Protein AF-A0A2P5I2U5-F1 (afdb_monomer_lite)

Sequence (451 aa):
MIWTSRELLTERFTLSKFDALGWDQRGVNASQAAISFYPYDADRDRLSALSSQYREQHSDPETQPRITDATIFHVCSKRHGDLGRFLTTTLFARDLEEIRIGPDSVGRIILDGTQCVRDHRLLGGFGSTALENVTDTFRDGFLGECLNAGPQYYALARQCGGRTVGLKDLEQPIKALVAGLISDPIPGYTEESEHMWSLLWANMTSKSFTSGNSRFSNIFPYRHFSTSWPDVAEAFRSPLNNTLKKPVLLIAETYDPATPPRNRRRLSAEMCRNVRLIAHHGHAHSSRDLSNCRESLAKALILDGTLPDEPETGCYANGTPYLCGIKNSEVSNMGATTMALDPVASCKEHILEAAVRQRQTGLCDMANFDIDGGDVSLQAVHIVETAKRYAAVYGDTEDVLMREAAQKYRSTEHKGREFRFYGAIINQLKYPLSEEIIKHMERKERRRHRH

Secondary structure (DSSP, 8-state):
--TTTHHHHHHHHHTTSS-----PPTTSTTSSSPP-SSSSHHHHHHHHHHHTS-GGG-SSTTHHHHHHT--HHHHHHHHHGGGGGG--HHHHHHHHHHH---TT----EEEES---TTGGGSTTHHHHHGGGTHHHIIIIIIIIHHHHH-TTT-GGGPPSSSPPPPHHHHHHHHHHHHHHTTSS-PPP--SSSSHHHHHHHHHHHHH-TTTHHHHHHHHGGGGGHHHHSSS-S----S-S-SPPSS-EEEEEETT-SSS-HHHHHHHHHHH-SSEEEEEEE-SSSSTTS--HHHHHHHHHHHHH----SSSEEEEE-SS-S--TT--HHHHHTTT--SSS--HHHHHHHHHHHHHHHHHHHGGGS-TT--TTTS-HHHHHHHHHHHHHHHHHHHS--HHHHHHHHHHHHTT-S-GGGHHHHHHHHHHHHHSPPPHHHHHHHHHHHHHHTT-

Foldseek 3Di:
DCVVCQVVCCCLQAVVPDGDDDDAFDLPDPHPPNFDLDPDVVVVVVLVVLLPDDCLVDPDSCSNVVSLLPLSLQSRCVVPPQCVLCRDVVNSVVVVVVVQPDPDDQDEAEAWLDAQCLQVVDQLSQLQQLLQQQCVLVQCAPLVVLPVVAVLQALLRDDDPPDGDDSCNSPVVVVVVLVVSPVDDDQDDDDDPCVVLSVQLVVQCVSPVVRSSVSSSVRSNCVCNCVSHVHRPDDDDDFLCDADPAAYEYEAACRASRRHNVSVVVNLVRNVPNYAYENEDASYRTPPQQWPVVSVQSSCCVHPSDHDPDRYHYTYGPDGPRCAPPDVVSVVVSPPPDPDDPSNVVSVVNSVVSVVVVVVVVVSVPVDDDPPPFDLLLSLLVLQVVLVVVCVPVPDRPVVSVVVLVVVCVVDPDNVCNCVNVVSNVCCVVPNDDPVVSVVRVVVRVVVVVD

Organism: Diaporthe helianthi (NCBI:txid158607)

Structure (mmCIF, N/CA/C/O backbone):
data_AF-A0A2P5I2U5-F1
#
_entry.id   AF-A0A2P5I2U5-F1
#
loop_
_atom_site.group_PDB
_atom_site.id
_atom_site.type_symbol
_atom_site.label_atom_id
_atom_site.label_alt_id
_atom_site.label_comp_id
_atom_site.label_asym_id
_atom_site.label_entity_id
_atom_site.label_seq_id
_atom_site.pdbx_PDB_ins_code
_atom_site.Cartn_x
_atom_site.Cartn_y
_atom_site.Cartn_z
_atom_site.occupancy
_atom_site.B_iso_or_equiv
_atom_site.auth_seq_id
_atom_site.auth_comp_id
_atom_site.auth_asym_id
_atom_site.auth_atom_id
_atom_site.pdbx_PDB_model_num
ATOM 1 N N . MET A 1 1 ? 4.019 -14.622 8.186 1.00 53.19 1 MET A N 1
ATOM 2 C CA . MET A 1 1 ? 3.639 -13.524 9.105 1.00 53.19 1 MET A CA 1
ATOM 3 C C . MET A 1 1 ? 2.731 -13.995 10.240 1.00 53.19 1 MET A C 1
ATOM 5 O O . MET A 1 1 ? 3.150 -13.857 11.373 1.00 53.19 1 MET A O 1
ATOM 9 N N . ILE A 1 2 ? 1.554 -14.597 10.002 1.00 62.59 2 ILE A N 1
ATOM 10 C CA . ILE A 1 2 ? 0.714 -15.105 11.117 1.00 62.59 2 ILE A CA 1
ATOM 11 C C . ILE A 1 2 ? 1.336 -16.323 11.822 1.00 62.59 2 ILE A C 1
ATOM 13 O O . ILE A 1 2 ? 1.316 -16.391 13.046 1.00 62.59 2 ILE A O 1
ATOM 17 N N . TRP A 1 3 ? 1.956 -17.237 11.069 1.00 63.81 3 TRP A N 1
ATOM 18 C CA . TRP A 1 3 ? 2.522 -18.496 11.582 1.00 63.81 3 TRP A CA 1
ATOM 19 C C . TRP A 1 3 ? 3.494 -18.345 12.763 1.00 63.81 3 TRP A C 1
ATOM 21 O O . TRP A 1 3 ? 3.550 -19.217 13.619 1.00 63.81 3 TRP A O 1
ATOM 31 N N . THR A 1 4 ? 4.229 -17.234 12.832 1.00 75.25 4 THR A N 1
ATOM 32 C CA . THR A 1 4 ? 5.235 -16.954 13.872 1.00 75.25 4 THR A CA 1
ATOM 33 C C . THR A 1 4 ? 4.780 -15.917 14.897 1.00 75.25 4 THR A C 1
ATOM 35 O O . THR A 1 4 ? 5.525 -15.591 15.812 1.00 75.25 4 THR A O 1
ATOM 38 N N . SER A 1 5 ? 3.592 -15.337 14.724 1.00 81.19 5 SER A N 1
ATOM 39 C CA . SER A 1 5 ? 3.128 -14.195 15.523 1.00 81.19 5 SER A CA 1
ATOM 40 C C . SER A 1 5 ? 1.686 -14.362 15.994 1.00 81.19 5 SER A C 1
ATOM 42 O O . SER A 1 5 ? 1.073 -13.396 16.432 1.00 81.19 5 SER A O 1
ATOM 44 N N . ARG A 1 6 ? 1.136 -15.580 15.906 1.00 80.88 6 ARG A N 1
ATOM 45 C CA . ARG A 1 6 ? -0.263 -15.880 16.221 1.00 80.88 6 ARG A CA 1
ATOM 46 C C . ARG A 1 6 ? -0.638 -15.420 17.627 1.00 80.88 6 ARG A C 1
ATOM 48 O O . ARG A 1 6 ? -1.556 -14.626 17.756 1.00 80.88 6 ARG A O 1
ATOM 55 N N . GLU A 1 7 ? 0.111 -15.856 18.636 1.00 83.38 7 GLU A N 1
ATOM 56 C CA . GLU A 1 7 ? -0.134 -15.526 20.050 1.00 83.38 7 GLU A CA 1
ATOM 57 C C . GLU A 1 7 ? -0.065 -14.015 20.305 1.00 83.38 7 GLU A C 1
ATOM 59 O O . GLU A 1 7 ? -0.961 -13.445 20.926 1.00 83.38 7 GLU A O 1
ATOM 64 N N . LEU A 1 8 ? 0.936 -13.345 19.723 1.00 85.19 8 LEU A N 1
ATOM 65 C CA . LEU A 1 8 ? 1.070 -11.889 19.799 1.00 85.19 8 LEU A CA 1
ATOM 66 C C . LEU A 1 8 ? -0.127 -11.173 19.162 1.00 85.19 8 LEU A C 1
ATOM 68 O O . LEU A 1 8 ? -0.608 -10.178 19.695 1.00 85.19 8 LEU A O 1
ATOM 72 N N . LEU A 1 9 ? -0.623 -11.659 18.021 1.00 84.31 9 LEU A N 1
ATOM 73 C CA . LEU A 1 9 ? -1.771 -11.069 17.333 1.00 84.31 9 LEU A CA 1
ATOM 74 C C . LEU A 1 9 ? -3.071 -11.295 18.107 1.00 84.31 9 LEU A C 1
ATOM 76 O O . LEU A 1 9 ? -3.862 -10.360 18.244 1.00 84.31 9 LEU A O 1
ATOM 80 N N . THR A 1 10 ? -3.289 -12.502 18.635 1.00 87.69 10 THR A N 1
ATOM 81 C CA . THR A 1 10 ? -4.480 -12.811 19.433 1.00 87.69 10 THR A CA 1
ATOM 82 C C . THR A 1 10 ? -4.512 -11.979 20.706 1.00 87.69 10 THR A C 1
ATOM 84 O O . THR A 1 10 ? -5.539 -11.367 21.005 1.00 87.69 10 THR A O 1
ATOM 87 N N . GLU A 1 11 ? -3.392 -11.871 21.419 1.00 88.06 11 GLU A N 1
ATOM 88 C CA . GLU A 1 11 ? -3.285 -11.040 22.617 1.00 88.06 11 GLU A CA 1
ATOM 89 C C . GLU A 1 11 ? -3.502 -9.562 22.271 1.00 88.06 11 GLU A C 1
ATOM 91 O O . GLU A 1 11 ? -4.409 -8.913 22.802 1.00 88.06 11 GLU A O 1
ATOM 96 N N . ARG A 1 12 ? -2.733 -9.043 21.305 1.00 84.88 12 ARG A N 1
ATOM 97 C CA . ARG A 1 12 ? -2.752 -7.625 20.946 1.00 84.88 12 ARG A CA 1
ATOM 98 C C . ARG A 1 12 ? -4.099 -7.164 20.429 1.00 84.88 12 ARG A C 1
ATOM 100 O O . ARG A 1 12 ? -4.515 -6.087 20.827 1.00 84.88 12 ARG A O 1
ATOM 107 N N . PHE A 1 13 ? -4.762 -7.904 19.543 1.00 83.38 13 PHE A N 1
ATOM 108 C CA . PHE A 1 13 ? -5.977 -7.422 18.872 1.00 83.38 13 PHE A CA 1
ATOM 109 C C . PHE A 1 13 ? -7.269 -7.927 19.501 1.00 83.38 13 PHE A C 1
ATOM 111 O O . PHE A 1 13 ? -8.319 -7.321 19.291 1.00 83.38 13 PHE A O 1
ATOM 118 N N . THR A 1 14 ? -7.208 -9.012 20.274 1.00 88.31 14 THR A N 1
ATOM 119 C CA . THR A 1 14 ? -8.416 -9.678 20.773 1.00 88.31 14 THR A CA 1
ATOM 120 C C . THR A 1 14 ? -8.366 -10.052 22.246 1.00 88.31 14 THR A C 1
ATOM 122 O O . THR A 1 14 ? -9.301 -10.684 22.728 1.00 88.31 14 THR A O 1
ATOM 125 N N . LEU A 1 15 ? -7.312 -9.676 22.981 1.00 91.00 15 LEU A N 1
ATOM 126 C CA . LEU A 1 15 ? -7.118 -10.095 24.376 1.00 91.00 15 LEU A CA 1
ATOM 127 C C . LEU A 1 15 ? -7.208 -11.624 24.520 1.00 91.00 15 LEU A C 1
ATOM 129 O O . LEU A 1 15 ? -7.804 -12.139 25.464 1.00 91.00 15 LEU A O 1
ATOM 133 N N . SER A 1 16 ? -6.683 -12.333 23.517 1.00 90.88 16 SER A N 1
ATOM 134 C CA . SER A 1 16 ? -6.708 -13.793 23.400 1.00 90.88 16 SER A CA 1
ATOM 135 C C . SER A 1 16 ? -8.113 -14.417 23.384 1.00 90.88 16 SER A C 1
ATOM 137 O O . SER A 1 16 ? -8.262 -15.596 23.691 1.00 90.88 16 SER A O 1
ATOM 139 N N . LYS A 1 17 ? -9.153 -13.649 23.019 1.00 90.62 17 LYS A N 1
ATOM 140 C CA . LYS A 1 17 ? -10.533 -14.154 22.893 1.00 90.62 17 LYS A CA 1
ATOM 141 C C . LYS A 1 17 ? -10.828 -14.832 21.556 1.00 90.62 17 LYS A C 1
ATOM 143 O O . LYS A 1 17 ? -11.771 -15.614 21.488 1.00 90.62 17 LYS A O 1
ATOM 148 N N . PHE A 1 18 ? -10.072 -14.518 20.504 1.00 88.00 18 PHE A N 1
ATOM 149 C CA . PHE A 1 18 ? -10.217 -15.147 19.192 1.00 88.00 18 PHE A CA 1
ATOM 150 C C . PHE A 1 18 ? -8.890 -15.741 18.738 1.00 88.00 18 PHE A C 1
ATOM 152 O O . PHE A 1 18 ? -7.832 -15.159 18.977 1.00 88.00 18 PHE A O 1
ATOM 159 N N . ASP A 1 19 ? -8.964 -16.859 18.022 1.00 87.31 19 ASP A N 1
ATOM 160 C CA . ASP A 1 19 ? -7.814 -17.428 17.332 1.00 87.31 19 ASP A CA 1
ATOM 161 C C . ASP A 1 19 ? -7.442 -16.581 16.110 1.00 87.31 19 ASP A C 1
ATOM 163 O O . ASP A 1 19 ? -8.296 -16.181 15.316 1.00 87.31 19 ASP A O 1
ATOM 167 N N . ALA A 1 20 ? -6.145 -16.341 15.920 1.00 87.19 20 ALA A N 1
ATOM 168 C CA . ALA A 1 20 ? -5.639 -15.745 14.693 1.00 87.19 20 ALA A CA 1
ATOM 169 C C . ALA A 1 20 ? -5.405 -16.854 13.659 1.00 87.19 20 ALA A C 1
ATOM 171 O O . ALA A 1 20 ? -4.504 -17.684 13.803 1.00 87.19 20 ALA A O 1
ATOM 172 N N . LEU A 1 21 ? -6.217 -16.847 12.603 1.00 86.94 21 LEU A N 1
ATOM 173 C CA . LEU A 1 21 ? -6.100 -17.747 11.462 1.00 86.94 21 LEU A CA 1
ATOM 174 C C . LEU A 1 21 ? -5.606 -16.968 10.239 1.00 86.94 21 LEU A C 1
ATOM 176 O O . LEU A 1 21 ? -6.190 -15.958 9.854 1.00 86.94 21 LEU A O 1
ATOM 180 N N . GLY A 1 22 ? -4.531 -17.457 9.626 1.00 87.62 22 GLY A N 1
ATOM 181 C CA . GLY A 1 22 ? -4.039 -16.994 8.333 1.00 87.62 22 GLY A CA 1
ATOM 182 C C . GLY A 1 22 ? -3.975 -18.166 7.368 1.00 87.62 22 GLY A C 1
ATOM 183 O O . GLY A 1 22 ? -3.644 -19.276 7.777 1.00 87.62 22 GLY A O 1
ATOM 184 N N . TRP A 1 23 ? -4.281 -17.924 6.101 1.00 88.62 23 TRP A N 1
ATOM 185 C CA . TRP A 1 23 ? -4.245 -18.939 5.055 1.00 88.62 23 TRP A CA 1
ATOM 186 C C . TRP A 1 23 ? -3.699 -18.338 3.763 1.00 88.62 23 TRP A C 1
ATOM 188 O O . TRP A 1 23 ? -3.765 -17.125 3.546 1.00 88.62 23 TRP A O 1
ATOM 198 N N . ASP A 1 24 ? -3.173 -19.203 2.903 1.00 92.00 24 ASP A N 1
ATOM 199 C CA . ASP A 1 24 ? -2.742 -18.814 1.571 1.00 92.00 24 ASP A CA 1
ATOM 200 C C . ASP A 1 24 ? -3.922 -18.910 0.601 1.00 92.00 24 ASP A C 1
ATOM 202 O O . ASP A 1 24 ? -4.648 -19.906 0.566 1.00 92.00 24 ASP A O 1
ATOM 206 N N . GLN A 1 25 ? -4.128 -17.869 -0.202 1.00 92.00 25 GLN A N 1
ATOM 207 C CA . GLN A 1 25 ? -5.183 -17.871 -1.216 1.00 92.00 25 GLN A CA 1
ATOM 208 C C . GLN A 1 25 ? -4.906 -18.940 -2.282 1.00 92.00 25 GLN A C 1
ATOM 210 O O . GLN A 1 25 ? -3.765 -19.368 -2.467 1.00 92.00 25 GLN A O 1
ATOM 215 N N . ARG A 1 26 ? -5.936 -19.343 -3.033 1.00 92.50 26 ARG A N 1
ATOM 216 C CA . ARG A 1 26 ? -5.761 -20.209 -4.209 1.00 92.50 26 ARG A CA 1
ATOM 217 C C . ARG A 1 26 ? -4.635 -19.685 -5.114 1.00 92.50 26 ARG A C 1
ATOM 219 O O . ARG A 1 26 ? -4.576 -18.496 -5.417 1.00 92.50 26 ARG A O 1
ATOM 226 N N . GLY A 1 27 ? -3.735 -20.567 -5.537 1.00 91.19 27 GLY A N 1
ATOM 227 C CA . GLY A 1 27 ? -2.605 -20.193 -6.389 1.00 91.19 27 GLY A CA 1
ATOM 228 C C . GLY A 1 27 ? -1.441 -19.492 -5.685 1.00 91.19 27 GLY A C 1
ATOM 229 O O . GLY A 1 27 ? -0.479 -19.145 -6.365 1.00 91.19 27 GLY A O 1
ATOM 230 N N . VAL A 1 28 ? -1.483 -19.297 -4.363 1.00 91.00 28 VAL A N 1
ATOM 231 C CA . VAL A 1 28 ? -0.442 -18.590 -3.603 1.00 91.00 28 VAL A CA 1
ATOM 232 C C . VAL A 1 28 ? 0.279 -19.544 -2.652 1.00 91.00 28 VAL A C 1
ATOM 234 O O . VAL A 1 28 ? -0.355 -20.309 -1.933 1.00 91.00 28 VAL A O 1
ATOM 237 N N . ASN A 1 29 ? 1.611 -19.446 -2.615 1.00 88.62 29 ASN A N 1
ATOM 238 C CA . ASN A 1 29 ? 2.486 -20.098 -1.635 1.00 88.62 29 ASN A CA 1
ATOM 239 C C . ASN A 1 29 ? 2.177 -21.597 -1.426 1.00 88.62 29 ASN A C 1
ATOM 241 O O . ASN A 1 29 ? 2.449 -22.389 -2.327 1.00 88.62 29 ASN A O 1
ATOM 245 N N . ALA A 1 30 ? 1.633 -22.001 -0.271 1.00 90.44 30 ALA A N 1
ATOM 246 C CA . ALA A 1 30 ? 1.403 -23.410 0.045 1.00 90.44 30 ALA A CA 1
ATOM 247 C C . ALA A 1 30 ? 0.116 -23.986 -0.581 1.00 90.44 30 ALA A C 1
ATOM 249 O O . ALA A 1 30 ? -0.028 -25.208 -0.661 1.00 90.44 30 ALA A O 1
ATOM 250 N N . SER A 1 31 ? -0.811 -23.139 -1.038 1.00 92.38 31 SER A N 1
ATOM 251 C CA . SER A 1 31 ? -2.074 -23.572 -1.643 1.00 92.38 31 SER A CA 1
ATOM 252 C C . SER A 1 31 ? -1.852 -24.119 -3.053 1.00 92.38 31 SER A C 1
ATOM 254 O O . SER A 1 31 ? -1.365 -23.417 -3.941 1.00 92.38 31 SER A O 1
ATOM 256 N N . GLN A 1 32 ? -2.234 -25.381 -3.276 1.00 90.56 32 GLN A N 1
ATOM 257 C CA . GLN A 1 32 ? -2.028 -26.063 -4.554 1.00 90.56 32 GLN A CA 1
ATOM 258 C C . GLN A 1 32 ? -3.235 -25.951 -5.505 1.00 90.56 32 GLN A C 1
ATOM 260 O O . GLN A 1 32 ? -4.381 -26.003 -5.071 1.00 90.56 32 GLN A O 1
ATOM 265 N N . ALA A 1 33 ? -3.023 -25.845 -6.820 1.00 89.81 33 ALA A N 1
ATOM 266 C CA . ALA A 1 33 ? -1.725 -25.670 -7.484 1.00 89.81 33 ALA A CA 1
ATOM 267 C C . ALA A 1 33 ? -1.200 -24.232 -7.308 1.00 89.81 33 ALA A C 1
ATOM 269 O O . ALA A 1 33 ? -1.920 -23.279 -7.599 1.00 89.81 33 ALA A O 1
ATOM 270 N N . ALA A 1 34 ? 0.051 -24.080 -6.860 1.00 89.94 34 ALA A N 1
ATOM 271 C CA . ALA A 1 34 ? 0.682 -22.773 -6.699 1.00 89.94 34 ALA A CA 1
ATOM 272 C C . ALA A 1 34 ? 1.075 -22.198 -8.067 1.00 89.94 34 ALA A C 1
ATOM 274 O O . ALA A 1 34 ? 1.678 -22.881 -8.901 1.00 89.94 34 ALA A O 1
ATOM 275 N N . ILE A 1 35 ? 0.742 -20.930 -8.299 1.00 89.56 35 ILE A N 1
ATOM 276 C CA . ILE A 1 35 ? 0.959 -20.271 -9.581 1.00 89.56 35 ILE A CA 1
ATOM 277 C C . ILE A 1 35 ? 2.300 -19.559 -9.558 1.00 89.56 35 ILE A C 1
ATOM 279 O O . ILE A 1 35 ? 2.532 -18.640 -8.777 1.00 89.56 35 ILE A O 1
ATOM 283 N N . SER A 1 36 ? 3.165 -19.955 -10.483 1.00 87.19 36 SER A N 1
ATOM 284 C CA . SER A 1 36 ? 4.362 -19.200 -10.826 1.00 87.19 36 SER A CA 1
ATOM 285 C C . SER A 1 36 ? 4.368 -18.913 -12.314 1.00 87.19 36 SER A C 1
ATOM 287 O O . SER A 1 36 ? 4.234 -19.822 -13.139 1.00 87.19 36 SER A O 1
ATOM 289 N N . PHE A 1 37 ? 4.568 -17.644 -12.639 1.00 82.94 37 PHE A N 1
ATOM 290 C CA . PHE A 1 37 ? 4.827 -17.200 -13.998 1.00 82.94 37 PHE A CA 1
ATOM 291 C C . PHE A 1 37 ? 6.259 -17.510 -14.461 1.00 82.94 37 PHE A C 1
ATOM 293 O O . PHE A 1 37 ? 6.549 -17.453 -15.654 1.00 82.94 37 PHE A O 1
ATOM 300 N N . TYR A 1 38 ? 7.145 -17.849 -13.524 1.00 84.19 38 TYR A N 1
ATOM 301 C CA . TYR A 1 38 ? 8.568 -18.036 -13.764 1.00 84.19 38 TYR A CA 1
ATOM 302 C C . TYR A 1 38 ? 8.951 -19.514 -13.642 1.00 84.19 38 TYR A C 1
ATOM 304 O O . TYR A 1 38 ? 8.469 -20.204 -12.732 1.00 84.19 38 TYR A O 1
ATOM 312 N N . PRO A 1 39 ? 9.815 -20.029 -14.534 1.00 80.06 39 PRO A N 1
ATOM 313 C CA . PRO A 1 39 ? 10.419 -21.348 -14.385 1.00 80.06 39 PRO A CA 1
ATOM 314 C C . PRO A 1 39 ? 11.145 -21.495 -13.045 1.00 80.06 39 PRO A C 1
ATOM 316 O O . PRO A 1 39 ? 10.880 -22.469 -12.336 1.00 80.06 39 PRO A O 1
ATOM 319 N N . TYR A 1 40 ? 11.958 -20.494 -12.684 1.00 84.06 40 TYR A N 1
ATOM 320 C CA . TYR A 1 40 ? 12.764 -20.453 -11.463 1.00 84.06 40 TYR A CA 1
ATOM 321 C C . TYR A 1 40 ? 12.628 -19.109 -10.729 1.00 84.06 40 TYR A C 1
ATOM 323 O O . TYR A 1 40 ? 12.399 -18.070 -11.349 1.00 84.06 40 TYR A O 1
ATOM 331 N N . ASP A 1 41 ? 12.840 -19.103 -9.408 1.00 84.19 41 ASP A N 1
ATOM 332 C CA . ASP A 1 41 ? 12.829 -17.869 -8.599 1.00 84.19 41 ASP A CA 1
ATOM 333 C C . ASP A 1 41 ? 13.888 -16.851 -9.056 1.00 84.19 41 ASP A C 1
ATOM 335 O O . ASP A 1 41 ? 13.637 -15.649 -9.045 1.00 84.19 41 ASP A O 1
ATOM 339 N N . ALA A 1 42 ? 15.037 -17.323 -9.550 1.00 85.38 42 ALA A N 1
ATOM 340 C CA . ALA A 1 42 ? 16.086 -16.458 -10.087 1.00 85.38 42 ALA A CA 1
ATOM 341 C C . ALA A 1 42 ? 15.618 -15.630 -11.301 1.00 85.38 42 ALA A C 1
ATOM 343 O O . ALA A 1 42 ? 16.064 -14.496 -11.476 1.00 85.38 42 ALA A O 1
ATOM 344 N N . ASP A 1 43 ? 14.699 -16.161 -12.118 1.00 82.62 43 ASP A N 1
ATOM 345 C CA . ASP A 1 43 ? 14.144 -15.433 -13.265 1.00 82.62 43 ASP A CA 1
ATOM 346 C C . ASP A 1 43 ? 13.219 -14.304 -12.801 1.00 82.62 43 ASP A C 1
ATOM 348 O O . ASP A 1 43 ? 13.269 -13.200 -13.347 1.00 82.62 43 ASP A O 1
ATOM 352 N N . ARG A 1 44 ? 12.417 -14.558 -11.755 1.00 83.44 44 ARG A N 1
ATOM 353 C CA . ARG A 1 44 ? 11.592 -13.532 -11.101 1.00 83.44 44 ARG A CA 1
ATOM 354 C C . ARG A 1 44 ? 12.468 -12.414 -10.558 1.00 83.44 44 ARG A C 1
ATOM 356 O O . ARG A 1 44 ? 12.187 -11.246 -10.811 1.00 83.44 44 ARG A O 1
ATOM 363 N N . ASP A 1 45 ? 13.513 -12.766 -9.816 1.00 83.25 45 ASP A N 1
ATOM 364 C CA . ASP A 1 45 ? 14.376 -11.792 -9.148 1.00 83.25 45 ASP A CA 1
ATOM 365 C C . ASP A 1 45 ? 15.143 -10.949 -10.175 1.00 83.25 45 ASP A C 1
ATOM 367 O O . ASP A 1 45 ? 15.216 -9.722 -10.057 1.00 83.25 45 ASP A O 1
ATOM 371 N N . ARG A 1 46 ? 15.628 -11.585 -11.249 1.00 82.12 46 ARG A N 1
ATOM 372 C CA . ARG A 1 46 ? 16.255 -10.892 -12.378 1.00 82.12 46 ARG A CA 1
ATOM 373 C C . ARG A 1 46 ? 15.279 -9.948 -13.074 1.00 82.12 46 ARG A C 1
ATOM 375 O O . ARG A 1 46 ? 15.645 -8.801 -13.333 1.00 82.12 46 ARG A O 1
ATOM 382 N N . LEU A 1 47 ? 14.057 -10.398 -13.370 1.00 77.62 47 LEU A N 1
ATOM 383 C CA . LEU A 1 47 ? 13.062 -9.544 -14.015 1.00 77.62 47 LEU A CA 1
ATOM 384 C C . LEU A 1 47 ? 12.674 -8.372 -13.111 1.00 77.62 47 LEU A C 1
ATOM 386 O O . LEU A 1 47 ? 12.632 -7.246 -13.589 1.00 77.62 47 LEU A O 1
ATOM 390 N N . SER A 1 48 ? 12.488 -8.609 -11.810 1.00 78.06 48 SER A N 1
ATOM 391 C CA . SER A 1 48 ? 12.196 -7.568 -10.818 1.00 78.06 48 SER A CA 1
ATOM 392 C C . SER A 1 48 ? 13.298 -6.509 -10.749 1.00 78.06 48 SER A C 1
ATOM 394 O O . SER A 1 48 ? 13.002 -5.318 -10.636 1.00 78.06 48 SER A O 1
ATOM 396 N N . ALA A 1 49 ? 14.569 -6.916 -10.815 1.00 75.88 49 ALA A N 1
ATOM 397 C CA . ALA A 1 49 ? 15.696 -5.987 -10.825 1.00 75.88 49 ALA A CA 1
ATOM 398 C C . ALA A 1 49 ? 15.709 -5.122 -12.096 1.00 75.88 49 ALA A C 1
ATOM 400 O O . ALA A 1 49 ? 15.926 -3.915 -12.015 1.00 75.88 49 ALA A O 1
ATOM 401 N N . LEU A 1 50 ? 15.428 -5.725 -13.255 1.00 74.38 50 LEU A N 1
ATOM 402 C CA . LEU A 1 50 ? 15.382 -5.035 -14.545 1.00 74.38 50 LEU A CA 1
ATOM 403 C C . LEU A 1 50 ? 14.161 -4.109 -14.671 1.00 74.38 50 LEU A C 1
ATOM 405 O O . LEU A 1 50 ? 14.294 -2.969 -15.100 1.00 74.38 50 LEU A O 1
ATOM 409 N N . SER A 1 51 ? 12.974 -4.548 -14.247 1.00 72.19 51 SER A N 1
ATOM 410 C CA . SER A 1 51 ? 11.732 -3.764 -14.338 1.00 72.19 51 SER A CA 1
ATOM 411 C C . SER A 1 51 ? 11.682 -2.576 -13.372 1.00 72.19 51 SER A C 1
ATOM 413 O O . SER A 1 51 ? 10.858 -1.676 -13.548 1.00 72.19 51 SER A O 1
ATOM 415 N N . SER A 1 52 ? 12.536 -2.590 -12.341 1.00 68.88 52 SER A N 1
ATOM 416 C CA . SER A 1 52 ? 12.691 -1.504 -11.363 1.00 68.88 52 SER A CA 1
ATOM 417 C C . SER A 1 52 ? 13.634 -0.396 -11.840 1.00 68.88 52 SER A C 1
ATOM 419 O O . SER A 1 52 ? 13.742 0.637 -11.178 1.00 68.88 52 SER A O 1
ATOM 421 N N . GLN A 1 53 ? 14.318 -0.587 -12.971 1.00 68.50 53 GLN A N 1
ATOM 422 C CA . GLN A 1 53 ? 15.141 0.454 -13.575 1.00 68.50 53 GLN A CA 1
ATOM 423 C C . GLN A 1 53 ? 14.247 1.553 -14.154 1.00 68.50 53 GLN A C 1
ATOM 425 O O . GLN A 1 53 ? 13.164 1.309 -14.700 1.00 68.50 53 GLN A O 1
ATOM 430 N N . TYR A 1 54 ? 14.694 2.791 -13.975 1.00 66.25 54 TYR A N 1
ATOM 431 C CA . TYR A 1 54 ? 14.035 3.958 -14.544 1.00 66.25 54 TYR A CA 1
ATOM 432 C C . TYR A 1 54 ? 14.292 3.998 -16.051 1.00 66.25 54 TYR A C 1
ATOM 434 O O . TYR A 1 54 ? 15.359 3.586 -16.505 1.00 66.25 54 TYR A O 1
ATOM 442 N N . ARG A 1 55 ? 13.323 4.488 -16.831 1.00 61.44 55 ARG A N 1
ATOM 443 C CA . ARG A 1 55 ? 13.443 4.596 -18.296 1.00 61.44 55 ARG A CA 1
ATOM 444 C C . ARG A 1 55 ? 14.715 5.347 -18.690 1.00 61.44 55 ARG A C 1
ATOM 446 O O . ARG A 1 55 ? 15.423 4.946 -19.602 1.00 61.44 55 ARG A O 1
ATOM 453 N N . GLU A 1 56 ? 15.009 6.388 -17.928 1.00 63.19 56 GLU A N 1
ATOM 454 C CA . GLU A 1 56 ? 16.139 7.302 -18.033 1.00 63.19 56 GLU A CA 1
ATOM 455 C C . GLU A 1 56 ? 17.501 6.622 -17.801 1.00 63.19 56 GLU A C 1
ATOM 457 O O . GLU A 1 56 ? 18.538 7.194 -18.116 1.00 63.19 56 GLU A O 1
ATOM 462 N N . GLN A 1 57 ? 17.530 5.399 -17.256 1.00 67.69 57 GLN A N 1
ATOM 463 C CA . GLN A 1 57 ? 18.766 4.620 -17.095 1.00 67.69 57 GLN A CA 1
ATOM 464 C C . GLN A 1 57 ? 19.172 3.862 -18.366 1.00 67.69 57 GLN A C 1
ATOM 466 O O . GLN A 1 57 ? 20.253 3.274 -18.401 1.00 67.69 57 GLN A O 1
ATOM 471 N N . HIS A 1 58 ? 18.329 3.852 -19.400 1.00 61.56 58 HIS A N 1
ATOM 472 C CA . HIS A 1 58 ? 18.588 3.148 -20.650 1.00 61.56 58 HIS A CA 1
ATOM 473 C C . HIS A 1 58 ? 18.807 4.132 -21.797 1.00 61.56 58 HIS A C 1
ATOM 475 O O . HIS A 1 58 ? 18.033 5.065 -21.982 1.00 61.56 58 HIS A O 1
ATOM 481 N N . SER A 1 59 ? 19.836 3.880 -22.609 1.00 66.12 59 SER A N 1
ATOM 482 C CA . SER A 1 59 ? 20.086 4.637 -23.842 1.00 66.12 59 SER A CA 1
ATOM 483 C C . SER A 1 59 ? 19.045 4.361 -24.929 1.00 66.12 59 SER A C 1
ATOM 485 O O . SER A 1 59 ? 18.800 5.216 -25.773 1.00 66.12 59 SER A O 1
ATOM 487 N N . ASP A 1 60 ? 18.438 3.172 -24.916 1.00 63.78 60 ASP A N 1
ATOM 488 C CA . ASP A 1 60 ? 17.344 2.803 -25.811 1.00 63.78 60 ASP A CA 1
ATOM 489 C C . ASP A 1 60 ? 16.001 2.857 -25.052 1.00 63.78 60 ASP A C 1
ATOM 491 O O . ASP A 1 60 ? 15.798 2.044 -24.133 1.00 63.78 60 ASP A O 1
ATOM 495 N N . PRO A 1 61 ? 15.075 3.763 -25.438 1.00 62.72 61 PRO A N 1
ATOM 496 C CA . PRO A 1 61 ? 13.785 3.962 -24.776 1.00 62.72 61 PRO A CA 1
ATOM 497 C C . PRO A 1 61 ? 12.875 2.729 -24.827 1.00 62.72 61 PRO A C 1
ATOM 499 O O . PRO A 1 61 ? 11.946 2.642 -24.025 1.00 62.72 61 PRO A O 1
ATOM 502 N N . GLU A 1 62 ? 13.157 1.776 -25.717 1.00 66.94 62 GLU A N 1
ATOM 503 C CA . GLU A 1 62 ? 12.406 0.534 -25.886 1.00 66.94 62 GLU A CA 1
ATOM 504 C C . GLU A 1 62 ? 12.846 -0.576 -24.926 1.00 66.94 62 GLU A C 1
ATOM 506 O O . GLU A 1 62 ? 12.195 -1.614 -24.801 1.00 66.94 62 GLU A O 1
ATOM 511 N N . THR A 1 63 ? 13.960 -0.393 -24.218 1.00 70.50 63 THR A N 1
ATOM 512 C CA . THR A 1 63 ? 14.504 -1.426 -23.325 1.00 70.50 63 THR A CA 1
ATOM 513 C C . THR A 1 63 ? 13.541 -1.756 -22.192 1.00 70.50 63 THR A C 1
ATOM 515 O O . THR A 1 63 ? 13.225 -2.924 -21.969 1.00 70.50 63 THR A O 1
ATOM 518 N N . GLN A 1 64 ? 13.033 -0.735 -21.506 1.00 71.62 64 GLN A N 1
ATOM 519 C CA . GLN A 1 64 ? 12.185 -0.906 -20.329 1.00 71.62 64 GLN A CA 1
ATOM 520 C C . GLN A 1 64 ? 10.772 -1.421 -20.687 1.00 71.62 64 GLN A C 1
ATOM 522 O O . GLN A 1 64 ? 10.323 -2.380 -20.048 1.00 71.62 64 GLN A O 1
ATOM 527 N N . PRO A 1 65 ? 10.121 -0.938 -21.769 1.00 69.81 65 PRO A N 1
ATOM 528 C CA . PRO A 1 65 ? 8.938 -1.578 -22.337 1.00 69.81 65 PRO A CA 1
ATOM 529 C C . PRO A 1 65 ? 9.177 -3.034 -22.721 1.00 69.81 65 PRO A C 1
ATOM 531 O O . PRO A 1 65 ? 8.411 -3.872 -22.291 1.00 69.81 65 PRO A O 1
ATOM 534 N N . ARG A 1 66 ? 10.252 -3.398 -23.431 1.00 74.06 66 ARG A N 1
ATOM 535 C CA . ARG A 1 66 ? 10.493 -4.808 -23.813 1.00 74.06 66 ARG A CA 1
ATOM 536 C C . ARG A 1 66 ? 10.739 -5.731 -22.620 1.00 74.06 66 ARG A C 1
ATOM 538 O O . ARG A 1 66 ? 10.313 -6.882 -22.641 1.00 74.06 66 ARG A O 1
ATOM 545 N N . ILE A 1 67 ? 11.409 -5.236 -21.579 1.00 73.56 67 ILE A N 1
ATOM 546 C CA . ILE A 1 67 ? 11.582 -5.966 -20.315 1.00 73.56 67 ILE A CA 1
ATOM 547 C C . ILE A 1 67 ? 10.216 -6.212 -19.661 1.00 73.56 67 ILE A C 1
ATOM 549 O O . ILE A 1 67 ? 9.944 -7.316 -19.199 1.00 73.56 67 ILE A O 1
ATOM 553 N N . THR A 1 68 ? 9.354 -5.195 -19.624 1.00 71.62 68 THR A N 1
ATOM 554 C CA . THR A 1 68 ? 8.045 -5.265 -18.954 1.00 71.62 68 THR A CA 1
ATOM 555 C C . THR A 1 68 ? 6.949 -5.908 -19.814 1.00 71.62 68 THR A C 1
ATOM 557 O O . THR A 1 68 ? 6.010 -6.473 -19.265 1.00 71.62 68 THR A O 1
ATOM 560 N N . ASP A 1 69 ? 7.089 -5.903 -21.139 1.00 72.94 69 ASP A N 1
ATOM 561 C CA . ASP A 1 69 ? 6.210 -6.562 -22.116 1.00 72.94 69 ASP A CA 1
ATOM 562 C C . ASP A 1 69 ? 6.465 -8.068 -22.212 1.00 72.94 69 ASP A C 1
ATOM 564 O O . ASP A 1 69 ? 5.760 -8.767 -22.943 1.00 72.94 69 ASP A O 1
ATOM 568 N N . ALA A 1 70 ? 7.478 -8.576 -21.491 1.00 63.94 70 ALA A N 1
ATOM 569 C CA . ALA A 1 70 ? 7.805 -9.991 -21.451 1.00 63.94 70 ALA A CA 1
ATOM 570 C C . ALA A 1 70 ? 6.513 -10.805 -21.336 1.00 63.94 70 ALA A C 1
ATOM 572 O O . ALA A 1 70 ? 5.656 -10.517 -20.496 1.00 63.94 70 ALA A O 1
ATOM 573 N N . THR A 1 71 ? 6.367 -11.806 -22.210 1.00 68.19 71 THR A N 1
ATOM 574 C CA . THR A 1 71 ? 5.128 -12.561 -22.454 1.00 68.19 71 THR A CA 1
ATOM 575 C C . THR A 1 71 ? 4.836 -13.546 -21.318 1.00 68.19 71 THR A C 1
ATOM 577 O O . THR A 1 71 ? 4.556 -14.728 -21.502 1.00 68.19 71 THR A O 1
ATOM 580 N N . ILE A 1 72 ? 4.927 -13.049 -20.096 1.00 77.44 72 ILE A N 1
ATOM 581 C CA . ILE A 1 72 ? 4.840 -13.759 -18.838 1.00 77.44 72 ILE A CA 1
ATOM 582 C C . ILE A 1 72 ? 3.485 -14.456 -18.702 1.00 77.44 72 ILE A C 1
ATOM 584 O O . ILE A 1 72 ? 3.404 -15.603 -18.269 1.00 77.44 72 ILE A O 1
ATOM 588 N N . PHE A 1 73 ? 2.428 -13.809 -19.195 1.00 81.56 73 PHE A N 1
ATOM 589 C CA . PHE A 1 73 ? 1.087 -14.371 -19.287 1.00 81.56 73 PHE A CA 1
ATOM 590 C C . PHE A 1 73 ? 1.002 -15.557 -20.253 1.00 81.56 73 PHE A C 1
ATOM 592 O O . PHE A 1 73 ? 0.376 -16.559 -19.914 1.00 81.56 73 PHE A O 1
ATOM 599 N N . HIS A 1 74 ? 1.708 -15.506 -21.386 1.00 83.06 74 HIS A N 1
ATOM 600 C CA . HIS A 1 74 ? 1.799 -16.636 -22.313 1.00 83.06 74 HIS A CA 1
ATOM 601 C C . HIS A 1 74 ? 2.558 -17.816 -21.697 1.00 83.06 74 HIS A C 1
ATOM 603 O O . HIS A 1 74 ? 2.130 -18.962 -21.806 1.00 83.06 74 HIS A O 1
ATOM 609 N N . VAL A 1 75 ? 3.671 -17.554 -21.003 1.00 84.81 75 VAL A N 1
ATOM 610 C CA . VAL A 1 75 ? 4.419 -18.601 -20.284 1.00 84.81 75 VAL A CA 1
ATOM 611 C C . VAL A 1 75 ? 3.535 -19.258 -19.221 1.00 84.81 75 VAL A C 1
ATOM 613 O O . VAL A 1 75 ? 3.497 -20.483 -19.098 1.00 84.81 75 VAL A O 1
ATOM 616 N N . CYS A 1 76 ? 2.772 -18.454 -18.484 1.00 87.62 76 CYS A N 1
ATOM 617 C CA . CYS A 1 76 ? 1.869 -18.943 -17.452 1.00 87.62 76 CYS A CA 1
ATOM 618 C C . CYS A 1 76 ? 0.696 -19.744 -18.019 1.00 87.62 76 CYS A C 1
ATOM 620 O O . CYS A 1 76 ? 0.408 -20.817 -17.492 1.00 87.62 76 CYS A O 1
ATOM 622 N N . SER A 1 77 ? 0.073 -19.305 -19.116 1.00 89.50 77 SER A N 1
ATOM 623 C CA . SER A 1 77 ? -0.999 -20.071 -19.763 1.00 89.50 77 SER A CA 1
ATOM 624 C C . SER A 1 77 ? -0.491 -21.392 -20.343 1.00 89.50 77 SER A C 1
ATOM 626 O O . SER A 1 77 ? -1.168 -22.412 -20.234 1.00 89.50 77 SER A O 1
ATOM 628 N N . LYS A 1 78 ? 0.739 -21.434 -20.873 1.00 89.81 78 LYS A N 1
ATOM 629 C CA . LYS A 1 78 ? 1.377 -22.688 -21.308 1.00 89.81 78 LYS A CA 1
ATOM 630 C C . LYS A 1 78 ? 1.649 -23.647 -20.152 1.00 89.81 78 LYS A C 1
ATOM 632 O O . LYS A 1 78 ? 1.501 -24.853 -20.330 1.00 89.81 78 LYS A O 1
ATOM 637 N N . ARG A 1 79 ? 2.048 -23.131 -18.987 1.00 89.50 79 ARG A N 1
ATOM 638 C CA . ARG A 1 79 ? 2.408 -23.948 -17.820 1.00 89.50 79 ARG A CA 1
ATOM 639 C C . ARG A 1 79 ? 1.197 -24.437 -17.029 1.00 89.50 79 ARG A C 1
ATOM 641 O O . ARG A 1 79 ? 1.181 -25.584 -16.597 1.00 89.50 79 ARG A O 1
ATOM 648 N N . HIS A 1 80 ? 0.216 -23.567 -16.820 1.00 91.88 80 HIS A N 1
ATOM 649 C CA . HIS A 1 80 ? -0.911 -23.801 -15.908 1.00 91.88 80 HIS A CA 1
ATOM 650 C C . HIS A 1 80 ? -2.246 -23.972 -16.637 1.00 91.88 80 HIS A C 1
ATOM 652 O O . HIS A 1 80 ? -3.289 -24.115 -15.997 1.00 91.88 80 HIS A O 1
ATOM 658 N N . GLY A 1 81 ? -2.232 -23.951 -17.971 1.00 91.44 81 GLY A N 1
ATOM 659 C CA . GLY A 1 81 ? -3.434 -24.044 -18.786 1.00 91.44 81 GLY A CA 1
ATOM 660 C C . GLY A 1 81 ? -4.409 -22.922 -18.445 1.00 91.44 81 GLY A C 1
ATOM 661 O O . GLY A 1 81 ? -4.050 -21.746 -18.393 1.00 91.44 81 GLY A O 1
ATOM 662 N N . ASP A 1 82 ? -5.652 -23.303 -18.174 1.00 90.94 82 ASP A N 1
ATOM 663 C CA . ASP A 1 82 ? -6.759 -22.369 -17.967 1.00 90.94 82 ASP A CA 1
ATOM 664 C C . ASP A 1 82 ? -6.872 -21.831 -16.526 1.00 90.94 82 ASP A C 1
ATOM 666 O O . ASP A 1 82 ? -7.760 -21.036 -16.214 1.00 90.94 82 ASP A O 1
ATOM 670 N N . LEU A 1 83 ? -5.967 -22.243 -15.629 1.00 90.50 83 LEU A N 1
ATOM 671 C CA . LEU A 1 83 ? -6.057 -21.953 -14.195 1.00 90.50 83 LEU A CA 1
ATOM 672 C C . LEU A 1 83 ? -6.033 -20.447 -13.881 1.00 90.50 83 LEU A C 1
ATOM 674 O O . LEU A 1 83 ? -6.687 -20.015 -12.932 1.00 90.50 83 LEU A O 1
ATOM 678 N N . GLY A 1 84 ? -5.361 -19.634 -14.708 1.00 87.56 84 GLY A N 1
ATOM 679 C CA . GLY A 1 84 ? -5.282 -18.176 -14.546 1.00 87.56 84 GLY A CA 1
ATOM 680 C C . GLY A 1 84 ? -6.646 -17.477 -14.469 1.00 87.56 84 GLY A C 1
ATOM 681 O O . GLY A 1 84 ? -6.792 -16.475 -13.770 1.00 87.56 84 GLY A O 1
ATOM 682 N N . ARG A 1 85 ? -7.683 -18.045 -15.099 1.00 90.69 85 ARG A N 1
ATOM 683 C CA . ARG A 1 85 ? -9.056 -17.509 -15.082 1.00 90.69 85 ARG A CA 1
ATOM 684 C C . ARG A 1 85 ? -9.737 -17.626 -13.721 1.00 90.69 85 ARG A C 1
ATOM 686 O O . ARG A 1 85 ? -10.691 -16.894 -13.460 1.00 90.69 85 ARG A O 1
ATOM 693 N N . PHE A 1 86 ? -9.270 -18.541 -12.871 1.00 91.75 86 PHE A N 1
ATOM 694 C CA . PHE A 1 86 ? -9.915 -18.926 -11.613 1.00 91.75 86 PHE A CA 1
ATOM 695 C C . PHE A 1 86 ? -9.245 -18.331 -10.367 1.00 91.75 86 PHE A C 1
ATOM 697 O O . PHE A 1 86 ? -9.615 -18.682 -9.247 1.00 91.75 86 PHE A O 1
ATOM 704 N N . LEU A 1 87 ? -8.281 -17.424 -10.549 1.00 89.81 87 LEU A N 1
ATOM 705 C CA . LEU A 1 87 ? -7.519 -16.766 -9.477 1.00 89.81 87 LEU A CA 1
ATOM 706 C C . LEU A 1 87 ? -8.128 -15.420 -9.050 1.00 89.81 87 LEU A C 1
ATOM 708 O O . LEU A 1 87 ? -7.448 -14.573 -8.475 1.00 89.81 87 LEU A O 1
ATOM 712 N N . THR A 1 88 ? -9.401 -15.175 -9.371 1.00 88.50 88 THR A N 1
ATOM 713 C CA . THR A 1 88 ? -10.041 -13.888 -9.085 1.00 88.50 88 THR A CA 1
ATOM 714 C C . THR A 1 88 ? -10.427 -13.751 -7.617 1.00 88.50 88 THR A C 1
ATOM 716 O O . THR A 1 88 ? -10.779 -14.720 -6.942 1.00 88.50 88 THR A O 1
ATOM 719 N N . THR A 1 89 ? -10.468 -12.507 -7.133 1.00 88.88 89 THR A N 1
ATOM 720 C CA . THR A 1 89 ? -10.938 -12.193 -5.776 1.00 88.88 89 THR A CA 1
ATOM 721 C C . THR A 1 89 ? -12.383 -12.649 -5.531 1.00 88.88 89 THR A C 1
ATOM 723 O O . THR A 1 89 ? -12.741 -12.945 -4.398 1.00 88.88 89 THR A O 1
ATOM 726 N N . THR A 1 90 ? -13.219 -12.758 -6.573 1.00 89.31 90 THR A N 1
ATOM 727 C CA . THR A 1 90 ? -14.595 -13.270 -6.436 1.00 89.31 90 THR A CA 1
ATOM 728 C C . THR A 1 90 ? -14.611 -14.736 -6.023 1.00 89.31 90 THR A C 1
ATOM 730 O O . THR A 1 90 ? -15.347 -15.126 -5.122 1.00 89.31 90 THR A O 1
ATOM 733 N N . LEU A 1 91 ? -13.767 -15.551 -6.653 1.00 91.25 91 LEU A N 1
ATOM 734 C CA . LEU A 1 91 ? -13.644 -16.961 -6.312 1.00 91.25 91 LEU A CA 1
ATOM 735 C C . LEU A 1 91 ? -12.916 -17.156 -4.978 1.00 91.25 91 LEU A C 1
ATOM 737 O O . LEU A 1 91 ? -13.241 -18.082 -4.240 1.00 91.25 91 LEU A O 1
ATOM 741 N N . PHE A 1 92 ? -11.998 -16.254 -4.629 1.00 90.62 92 PHE A N 1
ATOM 742 C CA . PHE A 1 92 ? -11.424 -16.200 -3.286 1.00 90.62 92 PHE A CA 1
ATOM 743 C C . PHE A 1 92 ? -12.476 -15.893 -2.206 1.00 90.62 92 PHE A C 1
ATOM 745 O O . PHE A 1 92 ? -12.467 -16.502 -1.141 1.00 90.62 92 PHE A O 1
ATOM 752 N N . ALA A 1 93 ? -13.427 -14.996 -2.480 1.00 88.06 93 ALA A N 1
ATOM 753 C CA . ALA A 1 93 ? -14.525 -14.711 -1.557 1.00 88.06 93 ALA A CA 1
ATOM 754 C C . ALA A 1 93 ? -15.440 -15.928 -1.323 1.00 88.06 93 ALA A C 1
ATOM 756 O O . ALA A 1 93 ? -16.046 -16.032 -0.261 1.00 88.06 93 ALA A O 1
ATOM 757 N N . ARG A 1 94 ? -15.516 -16.865 -2.279 1.00 88.88 94 ARG A N 1
ATOM 758 C CA . ARG A 1 94 ? -16.194 -18.155 -2.080 1.00 88.88 94 ARG A CA 1
ATOM 759 C C . ARG A 1 94 ? -15.379 -19.109 -1.216 1.00 88.88 94 ARG A C 1
ATOM 761 O O . ARG A 1 94 ? -15.951 -19.716 -0.324 1.00 88.88 94 ARG A O 1
ATOM 768 N N . ASP A 1 95 ? -14.060 -19.179 -1.410 1.00 91.06 95 ASP A N 1
ATOM 769 C CA . ASP A 1 95 ? -13.193 -19.977 -0.523 1.00 91.06 95 ASP A CA 1
ATOM 770 C C . ASP A 1 95 ? -13.306 -19.510 0.928 1.00 91.06 95 ASP A C 1
ATOM 772 O O . ASP A 1 95 ? -13.343 -20.317 1.849 1.00 91.06 95 ASP A O 1
ATOM 776 N N . LEU A 1 96 ? -13.396 -18.193 1.127 1.00 87.25 96 LEU A N 1
ATOM 777 C CA . LEU A 1 96 ? -13.635 -17.590 2.432 1.00 87.25 96 LEU A CA 1
ATOM 778 C C . LEU A 1 96 ? -14.915 -18.100 3.098 1.00 87.25 96 LEU A C 1
ATOM 780 O O . LEU A 1 96 ? -14.935 -18.247 4.317 1.00 87.25 96 LEU A O 1
ATOM 784 N N . GLU A 1 97 ? -15.961 -18.374 2.321 1.00 85.06 97 GLU A N 1
ATOM 785 C CA . GLU A 1 97 ? -17.214 -18.899 2.856 1.00 85.06 97 GLU A CA 1
ATOM 786 C C . GLU A 1 97 ? -17.108 -20.373 3.242 1.00 85.06 97 GLU A C 1
ATOM 788 O O . GLU A 1 97 ? -17.632 -20.763 4.281 1.00 85.06 97 GLU A O 1
ATOM 793 N N . GLU A 1 98 ? -16.351 -21.163 2.483 1.00 86.50 98 GLU A N 1
ATOM 794 C CA . GLU A 1 98 ? -16.045 -22.551 2.849 1.00 86.50 98 GLU A CA 1
ATOM 795 C C . GLU A 1 98 ? -15.171 -22.629 4.113 1.00 86.50 98 GLU A C 1
ATOM 797 O O . GLU A 1 98 ? -15.350 -23.509 4.954 1.00 86.50 98 GLU A O 1
ATOM 802 N N . ILE A 1 99 ? -14.248 -21.676 4.294 1.00 85.44 99 ILE A N 1
ATOM 803 C CA . ILE A 1 99 ? -13.436 -21.554 5.518 1.00 85.44 99 ILE A CA 1
ATOM 804 C C . ILE A 1 99 ? -14.302 -21.120 6.713 1.00 85.44 99 ILE A C 1
ATOM 806 O O . ILE A 1 99 ? -14.011 -21.476 7.858 1.00 85.44 99 ILE A O 1
ATOM 810 N N . ARG A 1 100 ? -15.381 -20.366 6.473 1.00 79.19 100 ARG A N 1
ATOM 811 C CA . ARG A 1 100 ? -16.300 -19.859 7.500 1.00 79.19 100 ARG A CA 1
ATOM 812 C C . ARG A 1 100 ? -17.251 -20.965 7.989 1.00 79.19 100 ARG A C 1
ATOM 814 O O . ARG A 1 100 ? -18.462 -20.899 7.806 1.00 79.19 100 ARG A O 1
ATOM 821 N N . ILE A 1 101 ? -16.718 -21.981 8.663 1.00 59.38 101 ILE A N 1
ATOM 822 C CA . ILE A 1 101 ? -17.506 -23.076 9.249 1.00 59.38 101 ILE A CA 1
ATOM 823 C C . ILE A 1 101 ? -18.265 -22.564 10.493 1.00 59.38 101 ILE A C 1
ATOM 825 O O . ILE A 1 101 ? -17.677 -22.411 11.561 1.00 59.38 101 ILE A O 1
ATOM 829 N N . GLY A 1 102 ? -19.579 -22.312 10.383 1.00 54.72 102 GLY A N 1
ATOM 830 C CA . GLY A 1 102 ? -20.476 -22.183 11.546 1.00 54.72 102 GLY A CA 1
ATOM 831 C C . GLY A 1 102 ? -21.749 -21.329 11.340 1.00 54.72 102 GLY A C 1
ATOM 832 O O . GLY A 1 102 ? -21.667 -20.242 10.762 1.00 54.72 102 GLY A O 1
ATOM 833 N N . PRO A 1 103 ? -22.921 -21.763 11.859 1.00 41.56 103 PRO A N 1
ATOM 834 C CA . PRO A 1 103 ? -24.223 -21.107 11.652 1.00 41.56 103 PRO A CA 1
ATOM 835 C C . PRO A 1 103 ? -24.365 -19.706 12.284 1.00 41.56 103 PRO A C 1
ATOM 837 O O . PRO A 1 103 ? -25.250 -18.958 11.876 1.00 41.56 103 PRO A O 1
ATOM 840 N N . ASP A 1 104 ? -23.454 -19.306 13.182 1.00 53.28 104 ASP A N 1
ATOM 841 C CA . ASP A 1 104 ? -23.493 -18.028 13.918 1.00 53.28 104 ASP A CA 1
ATOM 842 C C . ASP A 1 104 ? -22.224 -17.173 13.744 1.00 53.28 104 ASP A C 1
ATOM 844 O O . ASP A 1 104 ? -21.777 -16.484 14.662 1.00 53.28 104 ASP A O 1
ATOM 848 N N . SER A 1 105 ? -21.598 -17.204 12.565 1.00 58.41 105 SER A N 1
ATOM 849 C CA . SER A 1 105 ? -20.382 -16.412 12.322 1.00 58.41 105 SER A CA 1
ATOM 850 C C . SER A 1 105 ? -20.590 -14.905 12.596 1.00 58.41 105 SER A C 1
ATOM 852 O O . SER A 1 105 ? -21.363 -14.191 11.940 1.00 58.41 105 SER A O 1
ATOM 854 N N . VAL A 1 106 ? -19.872 -14.397 13.600 1.00 57.94 106 VAL A N 1
ATOM 855 C CA . VAL A 1 106 ? -19.845 -12.982 13.981 1.00 57.94 106 VAL A CA 1
ATOM 856 C C . VAL A 1 106 ? -19.009 -12.233 12.941 1.00 57.94 106 VAL A C 1
ATOM 858 O O . VAL A 1 106 ? -17.815 -12.022 13.106 1.00 57.94 106 VAL A O 1
ATOM 861 N N . GLY A 1 107 ? -19.627 -11.884 11.811 1.00 74.62 107 GLY A N 1
ATOM 862 C CA . GLY A 1 107 ? -18.944 -11.209 10.706 1.00 74.62 107 GLY A CA 1
ATOM 863 C C . GLY A 1 107 ? -18.597 -9.764 11.047 1.00 74.62 107 GLY A C 1
ATOM 864 O O . GLY A 1 107 ? -19.394 -8.879 10.781 1.00 74.62 107 GLY A O 1
ATOM 865 N N . ARG A 1 108 ? -17.435 -9.506 11.642 1.00 87.50 108 ARG A N 1
ATOM 866 C CA . ARG A 1 108 ? -16.905 -8.152 11.860 1.00 87.50 108 ARG A CA 1
ATOM 867 C C . ARG A 1 108 ? -15.677 -7.986 10.986 1.00 87.50 108 ARG A C 1
ATOM 869 O O . ARG A 1 108 ? -14.825 -8.868 10.965 1.00 87.50 108 ARG A O 1
ATOM 876 N N . ILE A 1 109 ? -15.612 -6.891 10.238 1.00 89.94 109 ILE A N 1
ATOM 877 C CA . ILE A 1 109 ? -14.585 -6.717 9.209 1.00 89.94 109 ILE A CA 1
ATOM 878 C C . ILE A 1 109 ? -13.845 -5.410 9.456 1.00 89.94 109 ILE A C 1
ATOM 880 O O . ILE A 1 109 ? -14.462 -4.349 9.555 1.00 89.94 109 ILE A O 1
ATOM 884 N N . ILE A 1 110 ? -12.519 -5.499 9.508 1.00 93.50 110 ILE A N 1
ATOM 885 C CA . ILE A 1 110 ? -11.625 -4.349 9.399 1.00 93.50 110 ILE A CA 1
ATOM 886 C C . ILE A 1 110 ? -10.985 -4.407 8.017 1.00 93.50 110 ILE A C 1
ATOM 888 O O . ILE A 1 110 ? -10.403 -5.428 7.654 1.00 93.50 110 ILE A O 1
ATOM 892 N N . LEU A 1 111 ? -11.101 -3.327 7.248 1.00 93.62 111 LEU A N 1
ATOM 893 C CA . LEU A 1 111 ? -10.417 -3.180 5.969 1.00 93.62 111 LEU A CA 1
ATOM 894 C C . LEU A 1 111 ? -9.396 -2.043 6.077 1.00 93.62 111 LEU A C 1
ATOM 896 O O . LEU A 1 111 ? -9.756 -0.873 6.210 1.00 93.62 111 LEU A O 1
ATOM 900 N N . ASP A 1 112 ? -8.124 -2.409 6.011 1.00 93.69 112 ASP A N 1
ATOM 901 C CA . ASP A 1 112 ? -6.970 -1.524 6.166 1.00 93.69 112 ASP A CA 1
ATOM 902 C C . ASP A 1 112 ? -6.208 -1.432 4.834 1.00 93.69 112 ASP A C 1
ATOM 904 O O . ASP A 1 112 ? -6.040 -2.445 4.157 1.00 93.69 112 ASP A O 1
ATOM 908 N N . GLY A 1 113 ? -5.816 -0.223 4.421 1.00 90.50 113 GLY A N 1
ATOM 909 C CA . GLY A 1 113 ? -5.145 -0.000 3.134 1.00 90.50 113 GLY A CA 1
ATOM 910 C C . GLY A 1 113 ? -5.960 -0.465 1.914 1.00 90.50 113 GLY A C 1
ATOM 911 O O . GLY A 1 113 ? -5.514 -1.307 1.136 1.00 90.50 113 GLY A O 1
ATOM 912 N N . THR A 1 114 ? -7.193 0.032 1.741 1.00 89.75 114 THR A N 1
ATOM 913 C CA . THR A 1 114 ? -8.113 -0.509 0.721 1.00 89.75 114 THR A CA 1
ATOM 914 C C . THR A 1 114 ? -7.989 0.136 -0.660 1.00 89.75 114 THR A C 1
ATOM 916 O O . THR A 1 114 ? -7.663 1.314 -0.828 1.00 89.75 114 THR A O 1
ATOM 919 N N . GLN A 1 115 ? -8.329 -0.649 -1.680 1.00 86.81 115 GLN A N 1
ATOM 920 C CA . GLN A 1 115 ? -8.439 -0.205 -3.067 1.00 86.81 115 GLN A CA 1
ATOM 921 C C . GLN A 1 115 ? -9.898 0.071 -3.448 1.00 86.81 115 GLN A C 1
ATOM 923 O O . GLN A 1 115 ? -10.800 -0.676 -3.067 1.00 86.81 115 GLN A O 1
ATOM 928 N N . CYS A 1 116 ? -10.139 1.102 -4.264 1.00 83.56 116 CYS A N 1
ATOM 929 C CA . CYS A 1 116 ? -11.448 1.332 -4.875 1.00 83.56 116 CYS A CA 1
ATOM 930 C C . CYS A 1 116 ? -11.508 0.644 -6.248 1.00 83.56 116 CYS A C 1
ATOM 932 O O . CYS A 1 116 ? -11.241 1.247 -7.286 1.00 83.56 116 CYS A O 1
ATOM 934 N N . VAL A 1 117 ? -11.880 -0.641 -6.258 1.00 79.56 117 VAL A N 1
ATOM 935 C CA . VAL A 1 117 ? -11.795 -1.531 -7.438 1.00 79.56 117 VAL A CA 1
ATOM 936 C C . VAL A 1 117 ? -12.590 -1.025 -8.654 1.00 79.56 117 VAL A C 1
ATOM 938 O O . VAL A 1 117 ? -12.286 -1.389 -9.788 1.00 79.56 117 VAL A O 1
ATOM 941 N N . ARG A 1 118 ? -13.589 -0.150 -8.467 1.00 78.81 118 ARG A N 1
ATOM 942 C CA . ARG A 1 118 ? -14.314 0.474 -9.589 1.00 78.81 118 ARG A CA 1
ATOM 943 C C . ARG A 1 118 ? -13.394 1.283 -10.498 1.00 78.81 118 ARG A C 1
ATOM 945 O O . ARG A 1 118 ? -13.561 1.212 -11.711 1.00 78.81 118 ARG A O 1
ATOM 952 N N . ASP A 1 119 ? -12.415 1.982 -9.934 1.00 76.44 119 ASP A N 1
ATOM 953 C CA . ASP A 1 119 ? -11.452 2.751 -10.724 1.00 76.44 119 ASP A CA 1
ATOM 954 C C . ASP A 1 119 ? -10.518 1.834 -11.509 1.00 76.44 119 ASP A C 1
ATOM 956 O O . ASP A 1 119 ? -10.067 2.187 -12.591 1.00 76.44 119 ASP A O 1
ATOM 960 N N . HIS A 1 120 ? -10.275 0.621 -11.007 1.00 80.81 120 HIS A N 1
ATOM 961 C CA . HIS A 1 120 ? -9.367 -0.344 -11.627 1.00 80.81 120 HIS A CA 1
ATOM 962 C C . HIS A 1 120 ? -9.959 -0.986 -12.885 1.00 80.81 120 HIS A C 1
ATOM 964 O O . HIS A 1 120 ? -9.252 -1.679 -13.607 1.00 80.81 120 HIS A O 1
ATOM 970 N N . ARG A 1 121 ? -11.248 -0.748 -13.162 1.00 77.12 121 ARG A N 1
ATOM 971 C CA . ARG A 1 121 ? -11.903 -1.154 -14.414 1.00 77.12 121 ARG A CA 1
ATOM 972 C C . ARG A 1 121 ? -11.478 -0.284 -15.597 1.00 77.12 121 ARG A C 1
ATOM 974 O O . ARG A 1 121 ? -11.704 -0.672 -16.737 1.00 77.12 121 ARG A O 1
ATOM 981 N N . LEU A 1 122 ? -10.915 0.894 -15.330 1.00 76.88 122 LEU A N 1
ATOM 982 C CA . LEU A 1 122 ? -10.372 1.777 -16.352 1.00 76.88 122 LEU A CA 1
ATOM 983 C C . LEU A 1 122 ? -8.932 1.380 -16.678 1.00 76.88 122 LEU A C 1
ATOM 985 O O . LEU A 1 122 ? -8.193 0.898 -15.815 1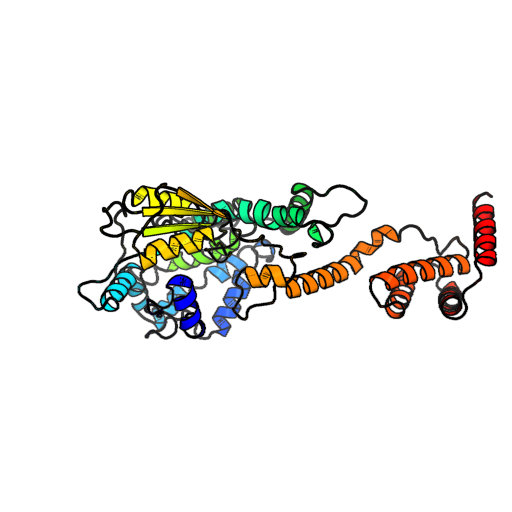.00 76.88 122 LEU A O 1
ATOM 989 N N . LEU A 1 123 ? -8.524 1.636 -17.920 1.00 71.06 123 LEU A N 1
ATOM 990 C CA . LEU A 1 123 ? -7.150 1.436 -18.368 1.00 71.06 123 LEU A CA 1
ATOM 991 C C . LEU A 1 123 ? -6.178 2.172 -17.433 1.00 71.06 123 LEU A C 1
ATOM 993 O O . LEU A 1 123 ? -6.312 3.372 -17.205 1.00 71.06 123 LEU A O 1
ATOM 997 N N . GLY A 1 124 ? -5.226 1.442 -16.852 1.00 70.75 124 GLY A N 1
ATOM 998 C CA . GLY A 1 124 ? -4.257 2.003 -15.909 1.00 70.75 124 GLY A CA 1
ATOM 999 C C . GLY A 1 124 ? -4.810 2.439 -14.553 1.00 70.75 124 GLY A C 1
ATOM 1000 O O . GLY A 1 124 ? -4.070 3.017 -13.755 1.00 70.75 124 GLY A O 1
ATOM 1001 N N . GLY A 1 125 ? -6.080 2.161 -14.248 1.00 78.12 125 GLY A N 1
ATOM 1002 C CA . GLY A 1 125 ? -6.741 2.605 -13.020 1.00 78.12 125 GLY A CA 1
ATOM 1003 C C . GLY A 1 125 ? -6.064 2.117 -11.735 1.00 78.12 125 GLY A C 1
ATOM 1004 O O . GLY A 1 125 ? -5.892 2.891 -10.797 1.00 78.12 125 GLY A O 1
ATOM 1005 N N . PHE A 1 126 ? -5.602 0.862 -11.706 1.00 80.12 126 PHE A N 1
ATOM 1006 C CA . PHE A 1 126 ? -4.848 0.316 -10.567 1.00 80.12 126 PHE A CA 1
ATOM 1007 C C . PHE A 1 126 ? -3.556 1.099 -10.291 1.00 80.12 126 PHE A C 1
ATOM 1009 O O . PHE A 1 126 ? -3.263 1.453 -9.153 1.00 80.12 126 PHE A O 1
ATOM 1016 N N . GLY A 1 127 ? -2.783 1.391 -11.339 1.00 79.06 127 GLY A N 1
ATOM 1017 C CA . GLY A 1 127 ? -1.502 2.078 -11.198 1.00 79.06 127 GLY A CA 1
ATOM 1018 C C . GLY A 1 127 ? -1.666 3.566 -10.896 1.00 79.06 127 GLY A C 1
ATOM 1019 O O . GLY A 1 127 ? -0.969 4.100 -10.042 1.00 79.06 127 GLY A O 1
ATOM 1020 N N . SER A 1 128 ? -2.595 4.232 -11.582 1.00 77.00 128 SER A N 1
ATOM 1021 C CA . SER A 1 128 ? -2.760 5.691 -11.550 1.00 77.00 128 SER A CA 1
ATOM 1022 C C . SER A 1 128 ? -3.455 6.224 -10.294 1.00 77.00 128 SER A C 1
ATOM 1024 O O . SER A 1 128 ? -3.145 7.343 -9.863 1.00 77.00 128 SER A O 1
ATOM 1026 N N . THR A 1 129 ? -4.368 5.452 -9.691 1.00 83.00 129 THR A N 1
ATOM 1027 C CA . THR A 1 129 ? -5.025 5.837 -8.429 1.00 83.00 129 THR A CA 1
ATOM 1028 C C . THR A 1 129 ? -4.044 5.810 -7.266 1.00 83.00 129 THR A C 1
ATOM 1030 O O . THR A 1 129 ? -4.069 6.719 -6.446 1.00 83.00 129 THR A O 1
ATOM 1033 N N . ALA A 1 130 ? -3.107 4.855 -7.242 1.00 83.75 130 ALA A N 1
ATOM 1034 C CA . ALA A 1 130 ? -2.062 4.779 -6.222 1.00 83.75 130 ALA A CA 1
ATOM 1035 C C . ALA A 1 130 ? -1.170 6.035 -6.172 1.00 83.75 130 ALA A C 1
ATOM 1037 O O . ALA A 1 130 ? -0.621 6.343 -5.121 1.00 83.75 130 ALA A O 1
ATOM 1038 N N . LEU A 1 131 ? -1.049 6.779 -7.280 1.00 81.81 131 LEU A N 1
ATOM 1039 C CA . LEU A 1 131 ? -0.171 7.952 -7.388 1.00 81.81 131 LEU A CA 1
ATOM 1040 C C . LEU A 1 131 ? -0.705 9.206 -6.687 1.00 81.81 131 LEU A C 1
ATOM 1042 O O . LEU A 1 131 ? 0.048 10.158 -6.521 1.00 81.81 131 LEU A O 1
ATOM 1046 N N . GLU A 1 132 ? -1.991 9.255 -6.330 1.00 81.50 132 GLU A N 1
ATOM 1047 C CA . GLU A 1 132 ? -2.635 10.499 -5.878 1.00 81.50 132 GLU A CA 1
ATOM 1048 C C . GLU A 1 132 ? -2.020 11.097 -4.610 1.00 81.50 132 GLU A C 1
ATOM 1050 O O . GLU A 1 132 ? -2.014 12.312 -4.478 1.00 81.50 132 GLU A O 1
ATOM 1055 N N . ASN A 1 133 ? -1.487 10.267 -3.715 1.00 82.00 133 ASN A N 1
ATOM 1056 C CA . ASN A 1 133 ? -0.982 10.712 -2.415 1.00 82.00 133 ASN A CA 1
ATOM 1057 C C . ASN A 1 133 ? 0.535 10.532 -2.263 1.00 82.00 133 ASN A C 1
ATOM 1059 O O . ASN A 1 133 ? 1.108 10.911 -1.252 1.00 82.00 133 ASN A O 1
ATOM 1063 N N . VAL A 1 134 ? 1.210 9.971 -3.275 1.00 79.06 134 VAL A N 1
ATOM 1064 C CA . VAL A 1 134 ? 2.655 9.686 -3.216 1.00 79.06 134 VAL A CA 1
ATOM 1065 C C . VAL A 1 134 ? 3.470 10.969 -3.104 1.00 79.06 134 VAL A C 1
ATOM 1067 O O . VAL A 1 134 ? 4.485 10.994 -2.411 1.00 79.06 134 VAL A O 1
ATOM 1070 N N . THR A 1 135 ? 3.034 12.033 -3.780 1.00 75.31 135 THR A N 1
ATOM 1071 C CA . THR A 1 135 ? 3.690 13.342 -3.703 1.00 75.31 135 THR A CA 1
ATOM 1072 C C . THR A 1 135 ? 3.626 13.902 -2.289 1.00 75.31 135 THR A C 1
ATOM 1074 O O . THR A 1 135 ? 4.656 14.340 -1.787 1.00 75.31 135 THR A O 1
ATOM 1077 N N . ASP A 1 136 ? 2.474 13.817 -1.626 1.00 79.88 136 ASP A N 1
ATOM 1078 C CA . ASP A 1 136 ? 2.293 14.308 -0.257 1.00 79.88 136 ASP A CA 1
ATOM 1079 C C . ASP A 1 136 ? 3.037 13.410 0.745 1.00 79.88 136 ASP A C 1
ATOM 1081 O O . ASP A 1 136 ? 3.754 13.909 1.609 1.00 79.88 136 ASP A O 1
ATOM 1085 N N . THR A 1 137 ? 3.004 12.081 0.564 1.00 82.69 137 THR A N 1
ATOM 1086 C CA . THR A 1 137 ? 3.830 11.144 1.346 1.00 82.69 137 THR A CA 1
ATOM 1087 C C . THR A 1 137 ? 5.321 11.468 1.231 1.00 82.69 137 THR A C 1
ATOM 1089 O O . THR A 1 137 ? 6.039 11.440 2.227 1.00 82.69 137 THR A O 1
ATOM 1092 N N . PHE A 1 138 ? 5.816 11.778 0.030 1.00 80.81 138 PHE A N 1
ATOM 1093 C CA . PHE A 1 138 ? 7.224 12.114 -0.176 1.00 80.81 138 PHE A CA 1
ATOM 1094 C C . PHE A 1 138 ? 7.572 13.505 0.366 1.00 80.81 138 PHE A C 1
ATOM 1096 O O . PHE A 1 138 ? 8.576 13.680 1.054 1.00 80.81 138 PHE A O 1
ATOM 1103 N N . ARG A 1 139 ? 6.763 14.510 0.043 1.00 79.69 139 ARG A N 1
ATOM 1104 C CA . ARG A 1 139 ? 7.055 15.908 0.352 1.00 79.69 139 ARG A CA 1
ATOM 1105 C C . ARG A 1 139 ? 6.813 16.224 1.819 1.00 79.69 139 ARG A C 1
ATOM 1107 O O . ARG A 1 139 ? 7.708 16.747 2.470 1.00 79.69 139 ARG A O 1
ATOM 1114 N N . ASP A 1 140 ? 5.640 15.896 2.334 1.00 81.50 140 ASP A N 1
ATOM 1115 C CA . ASP A 1 140 ? 5.250 16.267 3.691 1.00 81.50 140 ASP A CA 1
ATOM 1116 C C . ASP A 1 140 ? 5.631 15.156 4.676 1.00 81.50 140 ASP A C 1
ATOM 1118 O O . ASP A 1 140 ? 6.180 15.439 5.737 1.00 81.50 140 ASP A O 1
ATOM 1122 N N . GLY A 1 141 ? 5.453 13.890 4.285 1.00 78.50 141 GLY A N 1
ATOM 1123 C CA . GLY A 1 141 ? 5.823 12.749 5.120 1.00 78.50 141 GLY A CA 1
ATOM 1124 C C . GLY A 1 141 ? 7.331 12.518 5.230 1.00 78.50 141 GLY A C 1
ATOM 1125 O O . GLY A 1 141 ? 7.871 12.498 6.326 1.00 78.50 141 GLY A O 1
ATOM 1126 N N . PHE A 1 142 ? 8.038 12.341 4.112 1.00 80.62 142 PHE A N 1
ATOM 1127 C CA . PHE A 1 142 ? 9.483 12.086 4.137 1.00 80.62 142 PHE A CA 1
ATOM 1128 C C . PHE A 1 142 ? 10.283 13.388 4.323 1.00 80.62 142 PHE A C 1
ATOM 1130 O O . PHE A 1 142 ? 10.935 13.585 5.344 1.00 80.62 142 PHE A O 1
ATOM 1137 N N . LEU A 1 143 ? 10.223 14.337 3.383 1.00 79.50 143 LEU A N 1
ATOM 1138 C CA . LEU A 1 143 ? 11.037 15.558 3.499 1.00 79.50 143 LEU A CA 1
ATOM 1139 C C . LEU A 1 143 ? 10.590 16.460 4.662 1.00 79.50 143 LEU A C 1
ATOM 1141 O O . LEU A 1 143 ? 11.440 17.021 5.354 1.00 79.50 143 LEU A O 1
ATOM 1145 N N . GLY A 1 144 ? 9.282 16.589 4.892 1.00 78.81 144 GLY A N 1
ATOM 1146 C CA . GLY A 1 144 ? 8.725 17.415 5.965 1.00 78.81 144 GLY A CA 1
ATOM 1147 C C . GLY A 1 144 ? 9.108 16.903 7.347 1.00 78.81 144 GLY A C 1
ATOM 1148 O O . GLY A 1 144 ? 9.700 17.648 8.129 1.00 78.81 144 GLY A O 1
ATOM 1149 N N . GLU A 1 145 ? 8.885 15.618 7.625 1.00 78.69 145 GLU A N 1
ATOM 1150 C CA . GLU A 1 145 ? 9.274 15.056 8.921 1.00 78.69 145 GLU A CA 1
ATOM 1151 C C . GLU A 1 145 ? 10.807 15.011 9.098 1.00 78.69 145 GLU A C 1
ATOM 1153 O O . GLU A 1 145 ? 11.297 15.149 10.220 1.00 78.69 145 GLU A O 1
ATOM 1158 N N . CYS A 1 146 ? 11.588 14.923 8.009 1.00 72.75 146 CYS A N 1
ATOM 1159 C CA . CYS A 1 146 ? 13.051 15.033 8.067 1.00 72.75 146 CYS A CA 1
ATOM 1160 C C . CYS A 1 146 ? 13.490 16.422 8.556 1.00 72.75 146 CYS A C 1
ATOM 1162 O O . CYS A 1 146 ? 14.448 16.538 9.325 1.00 72.75 146 CYS A O 1
ATOM 1164 N N . LEU A 1 147 ? 12.808 17.480 8.111 1.00 74.69 147 LEU A N 1
ATOM 1165 C CA . LEU A 1 147 ? 13.058 18.843 8.581 1.00 74.69 147 LEU A CA 1
ATOM 1166 C C . LEU A 1 147 ? 12.605 19.030 10.029 1.00 74.69 147 LEU A C 1
ATOM 1168 O O . LEU A 1 147 ? 13.337 19.642 10.805 1.00 74.69 147 LEU A O 1
ATOM 1172 N N . ASN A 1 148 ? 11.448 18.469 10.399 1.00 74.81 148 ASN A N 1
ATOM 1173 C CA . ASN A 1 148 ? 10.915 18.536 11.763 1.00 74.81 148 ASN A CA 1
ATOM 1174 C C . ASN A 1 148 ? 11.842 17.857 12.778 1.00 74.81 148 ASN A C 1
ATOM 1176 O O . ASN A 1 148 ? 12.036 18.376 13.876 1.00 74.81 148 ASN A O 1
ATOM 1180 N N . ALA A 1 149 ? 12.455 16.730 12.409 1.00 71.81 149 ALA A N 1
ATOM 1181 C CA . ALA A 1 149 ? 13.436 16.063 13.258 1.00 71.81 149 ALA A CA 1
ATOM 1182 C C . ALA A 1 149 ? 14.708 16.909 13.454 1.00 71.81 149 ALA A C 1
ATOM 1184 O O . ALA A 1 149 ? 15.293 16.932 14.537 1.00 71.81 149 ALA A O 1
ATOM 1185 N N . GLY A 1 150 ? 15.118 17.651 12.426 1.00 66.06 150 GLY A N 1
ATOM 1186 C CA . GLY A 1 150 ? 16.194 18.631 12.509 1.00 66.06 150 GLY A CA 1
ATOM 1187 C C . GLY A 1 150 ? 17.590 18.113 12.120 1.00 66.06 150 GLY A C 1
ATOM 1188 O O . GLY A 1 150 ? 17.842 16.907 12.002 1.00 66.06 150 GLY A O 1
ATOM 1189 N N . PRO A 1 151 ? 18.539 19.045 11.909 1.00 65.00 151 PRO A N 1
ATOM 1190 C CA . PRO A 1 151 ? 19.859 18.775 11.332 1.00 65.00 151 PRO A CA 1
ATOM 1191 C C . PRO A 1 151 ? 20.738 17.869 12.195 1.00 65.00 151 PRO A C 1
ATOM 1193 O O . PRO A 1 151 ? 21.595 17.156 11.678 1.00 65.00 151 PRO A O 1
ATOM 1196 N N . GLN A 1 152 ? 20.559 17.869 13.514 1.00 58.44 152 GLN A N 1
ATOM 1197 C CA . GLN A 1 152 ? 21.351 17.029 14.409 1.00 58.44 152 GLN A CA 1
ATOM 1198 C C . GLN A 1 152 ? 21.160 15.534 14.111 1.00 58.44 152 GLN A C 1
ATOM 1200 O O . GLN A 1 152 ? 22.118 14.767 14.228 1.00 58.44 152 GLN A O 1
ATOM 1205 N N . TYR A 1 153 ? 19.979 15.144 13.626 1.00 61.25 153 TYR A N 1
ATOM 1206 C CA . TYR A 1 153 ? 19.620 13.751 13.386 1.00 61.25 153 TYR A CA 1
ATOM 1207 C C . TYR A 1 153 ? 19.706 13.332 11.914 1.00 61.25 153 TYR A C 1
ATOM 1209 O O . TYR A 1 153 ? 19.932 12.155 11.647 1.00 61.25 153 TYR A O 1
ATOM 1217 N N . TYR A 1 154 ? 19.605 14.270 10.962 1.00 63.03 154 TYR A N 1
ATOM 1218 C CA . TYR A 1 154 ? 19.541 13.930 9.537 1.00 63.03 154 TYR A CA 1
ATOM 1219 C C . TYR A 1 154 ? 20.432 14.799 8.653 1.00 63.03 154 TYR A C 1
ATOM 1221 O O . TYR A 1 154 ? 20.322 16.023 8.641 1.00 63.03 154 TYR A O 1
ATOM 1229 N N . ALA A 1 155 ? 21.268 14.141 7.839 1.00 60.97 155 ALA A N 1
ATOM 1230 C CA . ALA A 1 155 ? 22.165 14.800 6.885 1.00 60.97 155 ALA A CA 1
ATOM 1231 C C . ALA A 1 155 ? 21.435 15.679 5.869 1.00 60.97 155 ALA A C 1
ATOM 1233 O O . ALA A 1 155 ? 21.959 16.724 5.508 1.00 60.97 155 ALA A O 1
ATOM 1234 N N . LEU A 1 156 ? 20.239 15.276 5.426 1.00 61.78 156 LEU A N 1
ATOM 1235 C CA . LEU A 1 156 ? 19.463 16.062 4.466 1.00 61.78 156 LEU A CA 1
ATOM 1236 C C . LEU A 1 156 ? 19.015 17.398 5.071 1.00 61.78 156 LEU A C 1
ATOM 1238 O O . LEU A 1 156 ? 19.036 18.404 4.379 1.00 61.78 156 LEU A O 1
ATOM 1242 N N . ALA A 1 157 ? 18.705 17.441 6.370 1.00 61.44 157 ALA A N 1
ATOM 1243 C CA . ALA A 1 157 ? 18.359 18.676 7.070 1.00 61.44 157 ALA A CA 1
ATOM 1244 C C . ALA A 1 157 ? 19.591 19.517 7.482 1.00 61.44 157 ALA A C 1
ATOM 1246 O O . ALA A 1 157 ? 19.420 20.648 7.946 1.00 61.44 157 ALA A O 1
ATOM 1247 N N . ARG A 1 158 ? 20.829 19.003 7.333 1.00 58.34 158 ARG A N 1
ATOM 1248 C CA . ARG A 1 158 ? 22.066 19.731 7.679 1.00 58.34 158 ARG A CA 1
ATOM 1249 C C . ARG A 1 158 ? 22.424 20.771 6.623 1.00 58.34 158 ARG A C 1
ATOM 1251 O O . ARG A 1 158 ? 22.369 20.534 5.424 1.00 58.34 158 ARG A O 1
ATOM 1258 N N . GLN A 1 159 ? 22.856 21.926 7.113 1.00 56.44 159 GLN A N 1
ATOM 1259 C CA . GLN A 1 159 ? 23.268 23.074 6.312 1.00 56.44 159 GLN A CA 1
ATOM 1260 C C . GLN A 1 159 ? 24.761 23.052 5.988 1.00 56.44 159 GLN A C 1
ATOM 1262 O O . GLN A 1 159 ? 25.571 22.646 6.820 1.00 56.44 159 GLN A O 1
ATOM 1267 N N . CYS A 1 160 ? 25.122 23.658 4.857 1.00 41.00 160 CYS A N 1
ATOM 1268 C CA . CYS A 1 160 ? 26.409 24.329 4.684 1.00 41.00 160 CYS A CA 1
ATOM 1269 C C . CYS A 1 160 ? 26.185 25.843 4.891 1.00 41.00 160 CYS A C 1
ATOM 1271 O O . CYS A 1 160 ? 25.412 26.447 4.152 1.00 41.00 160 CYS A O 1
ATOM 1273 N N . GLY A 1 161 ? 26.823 26.463 5.895 1.00 45.97 161 GLY A N 1
ATOM 1274 C CA . GLY A 1 161 ? 26.903 27.933 6.014 1.00 45.97 161 GLY A CA 1
ATOM 1275 C C . GLY A 1 161 ? 25.790 28.686 6.773 1.00 45.97 161 GLY A C 1
ATOM 1276 O O . GLY A 1 161 ? 25.658 29.890 6.580 1.00 45.97 161 GLY A O 1
ATOM 1277 N N . GLY A 1 162 ? 24.998 28.038 7.638 1.00 48.53 162 GLY A N 1
ATOM 1278 C CA . GLY A 1 162 ? 24.118 28.740 8.599 1.00 48.53 162 GLY A CA 1
ATOM 1279 C C . GLY A 1 162 ? 22.773 29.278 8.069 1.00 48.53 162 GLY A C 1
ATOM 1280 O O . GLY A 1 162 ? 22.130 30.078 8.746 1.00 48.53 162 GLY A O 1
ATOM 1281 N N . ARG A 1 163 ? 22.325 28.861 6.875 1.00 54.94 163 ARG A N 1
ATOM 1282 C CA . ARG A 1 163 ? 21.020 29.229 6.289 1.00 54.94 163 ARG A CA 1
ATOM 1283 C C . ARG A 1 163 ? 19.938 28.178 6.556 1.00 54.94 163 ARG A C 1
ATOM 1285 O O . ARG A 1 163 ? 20.086 27.061 6.081 1.00 54.94 163 ARG A O 1
ATOM 1292 N N . THR A 1 164 ? 18.803 28.551 7.159 1.00 60.94 164 THR A N 1
ATOM 1293 C CA . THR A 1 164 ? 17.623 27.675 7.355 1.00 60.94 164 THR A CA 1
ATOM 1294 C C . THR A 1 164 ? 17.219 26.931 6.074 1.00 60.94 164 THR A C 1
ATOM 1296 O O . THR A 1 164 ? 16.917 27.569 5.067 1.00 60.94 164 THR A O 1
ATOM 1299 N N . VAL A 1 165 ? 17.208 25.592 6.125 1.00 66.94 165 VAL A N 1
ATOM 1300 C CA . VAL A 1 165 ? 16.808 24.700 5.019 1.00 66.94 165 VAL A CA 1
ATOM 1301 C C . VAL A 1 165 ? 15.300 24.509 5.082 1.00 66.94 165 VAL A C 1
ATOM 1303 O O . VAL A 1 165 ? 14.774 24.077 6.106 1.00 66.94 165 VAL A O 1
ATOM 1306 N N . GLY A 1 166 ? 14.603 24.848 4.002 1.00 74.88 166 GLY A N 1
ATOM 1307 C CA . GLY A 1 166 ? 13.178 24.579 3.838 1.00 74.88 166 GLY A CA 1
ATOM 1308 C C . GLY A 1 166 ? 12.909 23.394 2.911 1.00 74.88 166 GLY A C 1
ATOM 1309 O O . GLY A 1 166 ? 13.796 22.903 2.217 1.00 74.88 166 GLY A O 1
ATOM 1310 N N . LEU A 1 167 ? 11.640 22.978 2.825 1.00 79.25 167 LEU A N 1
ATOM 1311 C CA . LEU A 1 167 ? 11.194 21.885 1.942 1.00 79.25 167 LEU A CA 1
ATOM 1312 C C . LEU A 1 167 ? 11.678 22.043 0.495 1.00 79.25 167 LEU A C 1
ATOM 1314 O O . LEU A 1 167 ? 12.134 21.083 -0.119 1.00 79.25 167 LEU A O 1
ATOM 1318 N N . LYS A 1 168 ? 11.627 23.267 -0.043 1.00 77.25 168 LYS A N 1
ATOM 1319 C CA . LYS A 1 168 ? 12.069 23.554 -1.415 1.00 77.25 168 LYS A CA 1
ATOM 1320 C C . LYS A 1 168 ? 13.565 23.312 -1.614 1.00 77.25 168 LYS A C 1
ATOM 1322 O O . LYS A 1 168 ? 13.954 22.871 -2.690 1.00 77.25 168 LYS A O 1
ATOM 1327 N N . ASP A 1 169 ? 14.377 23.582 -0.595 1.00 72.62 169 ASP A N 1
ATOM 1328 C CA . ASP A 1 169 ? 15.827 23.400 -0.659 1.00 72.62 169 ASP A CA 1
ATOM 1329 C C . ASP A 1 169 ? 16.204 21.906 -0.678 1.00 72.62 169 ASP A C 1
ATOM 1331 O O . ASP A 1 169 ? 17.234 21.552 -1.242 1.00 72.62 169 ASP A O 1
ATOM 1335 N N . LEU A 1 170 ? 15.350 21.024 -0.136 1.00 72.19 170 LEU A N 1
ATOM 1336 C CA . LEU A 1 170 ? 15.498 19.564 -0.240 1.00 72.19 170 LEU A CA 1
ATOM 1337 C C . LEU A 1 170 ? 14.928 19.000 -1.545 1.00 72.19 170 LEU A C 1
ATOM 1339 O O . LEU A 1 170 ? 15.489 18.086 -2.146 1.00 72.19 170 LEU A O 1
ATOM 1343 N N . GLU A 1 171 ? 13.794 19.538 -1.983 1.00 74.06 171 GLU A N 1
ATOM 1344 C CA . GLU A 1 171 ? 13.041 19.026 -3.123 1.00 74.06 171 GLU A CA 1
ATOM 1345 C C . GLU A 1 171 ? 13.712 19.364 -4.462 1.00 74.06 171 GLU A C 1
ATOM 1347 O O . GLU A 1 171 ? 13.779 18.518 -5.355 1.00 74.06 171 GLU A O 1
ATOM 1352 N N . GLN A 1 172 ? 14.224 20.590 -4.613 1.00 74.69 172 GLN A N 1
ATOM 1353 C CA . GLN A 1 172 ? 14.787 21.075 -5.877 1.00 74.69 172 GLN A CA 1
ATOM 1354 C C . GLN A 1 172 ? 16.044 20.316 -6.318 1.00 74.69 172 GLN A C 1
ATOM 1356 O O . GLN A 1 172 ? 16.093 19.941 -7.485 1.00 74.69 172 GLN A O 1
ATOM 1361 N N . PRO A 1 173 ? 17.030 20.010 -5.452 1.00 69.00 173 PRO A N 1
ATOM 1362 C CA . PRO A 1 173 ? 18.187 19.214 -5.852 1.00 69.00 173 PRO A CA 1
ATOM 1363 C C . PRO A 1 173 ? 17.813 17.791 -6.263 1.00 69.00 173 PRO A C 1
ATOM 1365 O O . PRO A 1 173 ? 18.374 17.281 -7.224 1.00 69.00 173 PRO A O 1
ATOM 1368 N N . ILE A 1 174 ? 16.847 17.158 -5.586 1.00 69.62 174 ILE A N 1
ATOM 1369 C CA . ILE A 1 174 ? 16.361 15.821 -5.960 1.00 69.62 174 ILE A CA 1
ATOM 1370 C C . ILE A 1 174 ? 15.667 15.887 -7.321 1.00 69.62 174 ILE A C 1
ATOM 1372 O O . ILE A 1 174 ? 15.961 15.082 -8.200 1.00 69.62 174 ILE A O 1
ATOM 1376 N N . LYS A 1 175 ? 14.800 16.883 -7.532 1.00 68.06 175 LYS A N 1
ATOM 1377 C CA . LYS A 1 175 ? 14.158 17.121 -8.830 1.00 68.06 175 LYS A CA 1
ATOM 1378 C C . LYS A 1 175 ? 15.168 17.432 -9.927 1.00 68.06 175 LYS A C 1
ATOM 1380 O O . LYS A 1 175 ? 15.012 16.915 -11.021 1.00 68.06 175 LYS A O 1
ATOM 1385 N N . ALA A 1 176 ? 16.194 18.230 -9.648 1.00 65.81 176 ALA A N 1
ATOM 1386 C CA . ALA A 1 176 ? 17.241 18.588 -10.600 1.00 65.81 176 ALA A CA 1
ATOM 1387 C C . ALA A 1 176 ? 18.173 17.409 -10.906 1.00 65.81 176 ALA A C 1
ATOM 1389 O O . ALA A 1 176 ? 18.554 17.233 -12.054 1.00 65.81 176 ALA A O 1
ATOM 1390 N N . LEU A 1 177 ? 18.500 16.576 -9.913 1.00 65.31 177 LEU A N 1
ATOM 1391 C CA . LEU A 1 177 ? 19.245 15.332 -10.099 1.00 65.31 177 LEU A CA 1
ATOM 1392 C C . LEU A 1 177 ? 18.459 14.376 -10.995 1.00 65.31 177 LEU A C 1
ATOM 1394 O O . LEU A 1 177 ? 18.993 13.896 -11.988 1.00 65.31 177 LEU A O 1
ATOM 1398 N N . VAL A 1 178 ? 17.183 14.147 -10.675 1.00 62.31 178 VAL A N 1
ATOM 1399 C CA . VAL A 1 178 ? 16.299 13.301 -11.485 1.00 62.31 178 VAL A CA 1
ATOM 1400 C C . VAL A 1 178 ? 16.104 13.904 -12.877 1.00 62.31 178 VAL A C 1
ATOM 1402 O O . VAL A 1 178 ? 16.203 13.180 -13.855 1.00 62.31 178 VAL A O 1
ATOM 1405 N N . ALA A 1 179 ? 15.918 15.220 -12.999 1.00 61.62 179 ALA A N 1
ATOM 1406 C CA . ALA A 1 179 ? 15.805 15.904 -14.286 1.00 61.62 179 ALA A CA 1
ATOM 1407 C C . ALA A 1 179 ? 17.114 15.902 -15.089 1.00 61.62 179 ALA A C 1
ATOM 1409 O O . ALA A 1 179 ? 17.079 15.879 -16.313 1.00 61.62 179 ALA A O 1
ATOM 1410 N N . GLY A 1 180 ? 18.272 15.873 -14.431 1.00 58.94 180 GLY A N 1
ATOM 1411 C CA . GLY A 1 180 ? 19.572 15.705 -15.078 1.00 58.94 180 GLY A CA 1
ATOM 1412 C C . GLY A 1 180 ? 19.716 14.338 -15.753 1.00 58.94 180 GLY A C 1
ATOM 1413 O O . GLY A 1 180 ? 20.368 14.241 -16.794 1.00 58.94 180 GLY A O 1
ATOM 1414 N N . LEU A 1 181 ? 19.034 13.309 -15.229 1.00 56.31 181 LEU A N 1
ATOM 1415 C CA . LEU A 1 181 ? 18.906 11.999 -15.882 1.00 56.31 181 LEU A CA 1
ATOM 1416 C C . LEU A 1 181 ? 18.023 12.054 -17.145 1.00 56.31 181 LEU A C 1
ATOM 1418 O O . LEU A 1 181 ? 18.075 11.140 -17.955 1.00 56.31 181 LEU A O 1
ATOM 1422 N N . ILE A 1 182 ? 17.243 13.125 -17.343 1.00 54.38 182 ILE A N 1
ATOM 1423 C CA . ILE A 1 182 ? 16.301 13.306 -18.466 1.00 54.38 182 ILE A CA 1
ATOM 1424 C C . ILE A 1 182 ? 16.973 14.003 -19.668 1.00 54.38 182 ILE A C 1
ATOM 1426 O O . ILE A 1 182 ? 16.297 14.394 -20.607 1.00 54.38 182 ILE A O 1
ATOM 1430 N N . SER A 1 183 ? 18.297 14.183 -19.692 1.00 48.16 183 SER A N 1
ATOM 1431 C CA . SER A 1 183 ? 18.983 15.037 -20.683 1.00 48.16 183 SER A CA 1
ATOM 1432 C C . SER A 1 183 ? 18.958 14.571 -22.159 1.00 48.16 183 SER A C 1
ATOM 1434 O O . SER A 1 183 ? 19.579 15.234 -22.986 1.00 48.16 183 SER A O 1
ATOM 1436 N N . ASP A 1 184 ? 18.176 13.542 -22.519 1.00 45.25 184 ASP A N 1
ATOM 1437 C CA . ASP A 1 184 ? 17.685 13.325 -23.894 1.00 45.25 184 ASP A CA 1
ATOM 1438 C C . ASP A 1 184 ? 16.365 12.503 -23.934 1.00 45.25 184 ASP A C 1
ATOM 1440 O O . ASP A 1 184 ? 16.388 11.271 -24.024 1.00 45.25 184 ASP A O 1
ATOM 1444 N N . PRO A 1 185 ? 15.174 13.123 -23.804 1.00 46.28 185 PRO A N 1
ATOM 1445 C CA . PRO A 1 185 ? 13.917 12.385 -23.784 1.00 46.28 185 PRO A CA 1
ATOM 1446 C C . PRO A 1 185 ? 13.415 12.099 -25.207 1.00 46.28 185 PRO A C 1
ATOM 1448 O O . PRO A 1 185 ? 12.922 12.986 -25.904 1.00 46.28 185 PRO A O 1
ATOM 1451 N N . ILE A 1 186 ? 13.451 10.829 -25.613 1.00 41.56 186 ILE A N 1
ATOM 1452 C CA . ILE A 1 186 ? 12.874 10.362 -26.883 1.00 41.56 186 ILE A CA 1
ATOM 1453 C C . ILE A 1 186 ? 11.362 10.097 -26.697 1.00 41.56 186 ILE A C 1
ATOM 1455 O O . ILE A 1 186 ? 10.973 9.381 -25.762 1.00 41.56 186 ILE A O 1
ATOM 1459 N N . PRO A 1 187 ? 10.469 10.628 -27.553 1.00 41.94 187 PRO A N 1
ATOM 1460 C CA . PRO A 1 187 ? 9.054 10.258 -27.536 1.00 41.94 187 PRO A CA 1
ATOM 1461 C C . PRO A 1 187 ? 8.896 8.761 -27.852 1.00 41.94 187 PRO A C 1
ATOM 1463 O O . PRO A 1 187 ? 9.408 8.273 -28.853 1.00 41.94 187 PRO A O 1
ATOM 1466 N N . GLY A 1 188 ? 8.227 8.018 -26.965 1.00 37.09 188 GLY A N 1
ATOM 1467 C CA . GLY A 1 188 ? 8.087 6.563 -27.068 1.00 37.09 188 GLY A CA 1
ATOM 1468 C C . GLY A 1 188 ? 6.807 6.119 -27.784 1.00 37.09 188 GLY A C 1
ATOM 1469 O O . GLY A 1 188 ? 5.711 6.329 -27.265 1.00 37.09 188 GLY A O 1
ATOM 1470 N N . TYR A 1 189 ? 7.009 5.424 -28.906 1.00 42.97 189 TYR A N 1
ATOM 1471 C CA . TYR A 1 189 ? 6.141 4.457 -29.600 1.00 42.97 189 TYR A CA 1
ATOM 1472 C C . TYR A 1 189 ? 4.923 4.907 -30.453 1.00 42.97 189 TYR A C 1
ATOM 1474 O O . TYR A 1 189 ? 4.004 5.576 -29.976 1.00 42.97 189 TYR A O 1
ATOM 1482 N N . THR A 1 190 ? 4.884 4.399 -31.699 1.00 41.22 190 THR A N 1
ATOM 1483 C CA . THR A 1 190 ? 3.740 4.249 -32.640 1.00 41.22 190 THR A CA 1
ATOM 1484 C C . THR A 1 190 ? 3.830 2.841 -33.275 1.00 41.22 190 THR A C 1
ATOM 1486 O O . THR A 1 190 ? 4.943 2.410 -33.548 1.00 41.22 190 THR A O 1
ATOM 1489 N N . GLU A 1 191 ? 2.767 2.057 -33.511 1.00 42.91 191 GLU A N 1
ATOM 1490 C CA . GLU A 1 191 ? 1.464 2.424 -34.091 1.00 42.91 191 GLU A CA 1
ATOM 1491 C C . GLU A 1 191 ? 0.218 1.775 -33.427 1.00 42.91 191 GLU A C 1
ATOM 1493 O O . GLU A 1 191 ? 0.155 0.604 -33.054 1.00 42.91 191 GLU A O 1
ATOM 1498 N N . GLU A 1 192 ? -0.795 2.637 -33.307 1.00 48.03 192 GLU A N 1
ATOM 1499 C CA . GLU A 1 192 ? -2.258 2.453 -33.238 1.00 48.03 192 GLU A CA 1
ATOM 1500 C C . GLU A 1 192 ? -2.932 1.632 -32.121 1.00 48.03 192 GLU A C 1
ATOM 1502 O O . GLU A 1 192 ? -4.090 1.911 -31.814 1.00 48.03 192 GLU A O 1
ATOM 1507 N N . SER A 1 193 ? -2.233 0.767 -31.380 1.00 50.06 193 SER A N 1
ATOM 1508 C CA . SER A 1 193 ? -2.727 0.264 -30.070 1.00 50.06 193 SER A CA 1
ATOM 1509 C C . SER A 1 193 ? -1.843 0.666 -28.882 1.00 50.06 193 SER A C 1
ATOM 1511 O O . SER A 1 193 ? -2.289 0.685 -27.731 1.00 50.06 193 SER A O 1
ATOM 1513 N N . GLU A 1 194 ? -0.605 1.076 -29.165 1.00 59.34 194 GLU A N 1
ATOM 1514 C CA . GLU A 1 194 ? 0.440 1.328 -28.166 1.00 59.34 194 GLU A CA 1
ATOM 1515 C C . GLU A 1 194 ? 0.534 2.792 -27.728 1.00 59.34 194 GLU A C 1
ATOM 1517 O O . GLU A 1 194 ? 0.943 3.066 -26.600 1.00 59.34 194 GLU A O 1
ATOM 1522 N N . HIS A 1 195 ? 0.024 3.731 -28.532 1.00 66.44 195 HIS A N 1
ATOM 1523 C CA . HIS A 1 195 ? 0.021 5.160 -28.197 1.00 66.44 195 HIS A CA 1
ATOM 1524 C C . HIS A 1 195 ? -0.699 5.457 -26.870 1.00 66.44 195 HIS A C 1
ATOM 1526 O O . HIS A 1 195 ? -0.240 6.271 -26.070 1.00 66.44 195 HIS A O 1
ATOM 1532 N N . MET A 1 196 ? -1.798 4.749 -26.589 1.00 70.19 196 MET A N 1
ATOM 1533 C CA . MET A 1 196 ? -2.538 4.895 -25.332 1.00 70.19 196 MET A CA 1
ATOM 1534 C C . MET A 1 196 ? -1.720 4.459 -24.111 1.00 70.19 196 MET A C 1
ATOM 1536 O O . MET A 1 196 ? -1.793 5.109 -23.068 1.00 70.19 196 MET A O 1
ATOM 1540 N N . TRP A 1 197 ? -0.928 3.390 -24.227 1.00 76.50 197 TRP A N 1
ATOM 1541 C CA . TRP A 1 197 ? -0.063 2.917 -23.143 1.00 76.50 197 TRP A CA 1
ATOM 1542 C C . TRP A 1 197 ? 1.131 3.848 -22.929 1.00 76.50 197 TRP A C 1
ATOM 1544 O O . TRP A 1 197 ? 1.451 4.151 -21.781 1.00 76.50 197 TRP A O 1
ATOM 1554 N N . SER A 1 198 ? 1.715 4.383 -24.004 1.00 72.31 198 SER A N 1
ATOM 1555 C CA . SER A 1 198 ? 2.762 5.408 -23.926 1.00 72.31 198 SER A CA 1
ATOM 1556 C C . SER A 1 198 ? 2.267 6.697 -23.266 1.00 72.31 198 SER A C 1
ATOM 1558 O O . SER A 1 198 ? 2.926 7.231 -22.372 1.00 72.31 198 SER A O 1
ATOM 1560 N N . LEU A 1 199 ? 1.080 7.181 -23.649 1.00 73.56 199 LEU A N 1
ATOM 1561 C CA . LEU A 1 199 ? 0.448 8.345 -23.020 1.00 73.56 199 LEU A CA 1
ATOM 1562 C C . LEU A 1 199 ? 0.125 8.089 -21.546 1.00 73.56 199 LEU A C 1
ATOM 1564 O O . LEU A 1 199 ? 0.357 8.959 -20.707 1.00 73.56 199 LEU A O 1
ATOM 1568 N N . LEU A 1 200 ? -0.388 6.901 -21.214 1.00 75.00 200 LEU A N 1
ATOM 1569 C CA . LEU A 1 200 ? -0.648 6.510 -19.832 1.00 75.00 200 LEU A CA 1
ATOM 1570 C C . LEU A 1 200 ? 0.644 6.507 -19.010 1.00 75.00 200 LEU A C 1
ATOM 1572 O O . LEU A 1 200 ? 0.657 7.049 -17.907 1.00 75.00 200 LEU A O 1
ATOM 1576 N N . TRP A 1 201 ? 1.726 5.943 -19.544 1.00 78.44 201 TRP A N 1
ATOM 1577 C CA . TRP A 1 201 ? 3.017 5.915 -18.867 1.00 78.44 201 TRP A CA 1
ATOM 1578 C C . TRP A 1 201 ? 3.556 7.323 -18.613 1.00 78.44 201 TRP A C 1
ATOM 1580 O O . TRP A 1 201 ? 3.875 7.646 -17.470 1.00 78.44 201 TRP A O 1
ATOM 1590 N N . ALA A 1 202 ? 3.568 8.182 -19.638 1.00 74.69 202 ALA A N 1
ATOM 1591 C CA . ALA A 1 202 ? 3.999 9.575 -19.525 1.00 74.69 202 ALA A CA 1
ATOM 1592 C C . ALA A 1 202 ? 3.138 10.373 -18.525 1.00 74.69 202 ALA A C 1
ATOM 1594 O O . ALA A 1 202 ? 3.644 11.164 -17.727 1.00 74.69 202 ALA A O 1
ATOM 1595 N N . ASN A 1 203 ? 1.824 10.139 -18.511 1.00 75.19 203 ASN A N 1
ATOM 1596 C CA . ASN A 1 203 ? 0.926 10.749 -17.532 1.00 75.19 203 ASN A CA 1
ATOM 1597 C C . ASN A 1 203 ? 1.235 10.250 -16.107 1.00 75.19 203 ASN A C 1
ATOM 1599 O O . ASN A 1 203 ? 1.335 11.033 -15.167 1.00 75.19 203 ASN A O 1
ATOM 1603 N N . MET A 1 204 ? 1.474 8.951 -15.929 1.00 77.94 204 MET A N 1
ATOM 1604 C CA . MET A 1 204 ? 1.822 8.386 -14.624 1.00 77.94 204 MET A CA 1
ATOM 1605 C C . MET A 1 204 ? 3.167 8.903 -14.095 1.00 77.94 204 MET A C 1
ATOM 1607 O O . MET A 1 204 ? 3.251 9.263 -12.920 1.00 77.94 204 MET A O 1
ATOM 1611 N N . THR A 1 205 ? 4.206 8.983 -14.930 1.00 76.25 205 THR A N 1
ATOM 1612 C CA . THR A 1 205 ? 5.522 9.513 -14.528 1.00 76.25 205 THR A CA 1
ATOM 1613 C C . THR A 1 205 ? 5.490 11.017 -14.274 1.00 76.25 205 THR A C 1
ATOM 1615 O O . THR A 1 205 ? 6.111 11.479 -13.319 1.00 76.25 205 THR A O 1
ATOM 1618 N N . SER A 1 206 ? 4.714 11.783 -15.046 1.00 74.62 206 SER A N 1
ATOM 1619 C CA . SER A 1 206 ? 4.509 13.216 -14.776 1.00 74.62 206 SER A CA 1
ATOM 1620 C C . SER A 1 206 ? 3.700 13.471 -13.499 1.00 74.62 206 SER A C 1
ATOM 1622 O O . SER A 1 206 ? 4.004 14.409 -12.764 1.00 74.62 206 SER A O 1
ATOM 1624 N N . LYS A 1 207 ? 2.718 12.615 -13.182 1.00 76.69 207 LYS A N 1
ATOM 1625 C CA . LYS A 1 207 ? 1.949 12.680 -11.929 1.00 76.69 207 LYS A CA 1
ATOM 1626 C C . LYS A 1 207 ? 2.800 12.331 -10.705 1.00 76.69 207 LYS A C 1
ATOM 1628 O O . LYS A 1 207 ? 2.630 12.941 -9.653 1.00 76.69 207 LYS A O 1
ATOM 1633 N N . SER A 1 208 ? 3.705 11.358 -10.820 1.00 76.62 208 SER A N 1
ATOM 1634 C CA . SER A 1 208 ? 4.657 11.001 -9.765 1.00 76.62 208 SER A CA 1
ATOM 1635 C C . SER A 1 208 ? 5.946 10.451 -10.368 1.00 76.62 208 SER A C 1
ATOM 1637 O O . SER A 1 208 ? 5.996 9.307 -10.818 1.00 76.62 208 SER A O 1
ATOM 1639 N N . PHE A 1 209 ? 7.020 11.236 -10.304 1.00 70.06 209 PHE A N 1
ATOM 1640 C CA . PHE A 1 209 ? 8.320 10.812 -10.830 1.00 70.06 209 PHE A CA 1
ATOM 1641 C C . PHE A 1 209 ? 8.930 9.643 -10.036 1.00 70.06 209 PHE A C 1
ATOM 1643 O O . PHE A 1 209 ? 9.687 8.851 -10.585 1.00 70.06 209 PHE A O 1
ATOM 1650 N N . THR A 1 210 ? 8.582 9.501 -8.752 1.00 69.00 210 THR A N 1
ATOM 1651 C CA . THR A 1 210 ? 9.119 8.458 -7.861 1.00 69.00 210 THR A CA 1
ATOM 1652 C C . THR A 1 210 ? 8.429 7.106 -8.014 1.00 69.00 210 THR A C 1
ATOM 1654 O O . THR A 1 210 ? 9.024 6.076 -7.710 1.00 69.00 210 THR A O 1
ATOM 1657 N N . SER A 1 211 ? 7.164 7.083 -8.444 1.00 76.31 211 SER A N 1
ATOM 1658 C CA . SER A 1 211 ? 6.361 5.851 -8.451 1.00 76.31 211 SER A CA 1
ATOM 1659 C C . SER A 1 211 ? 5.597 5.596 -9.745 1.00 76.31 211 SER A C 1
ATOM 1661 O O . SER A 1 211 ? 5.148 4.476 -9.968 1.00 76.31 211 SER A O 1
ATOM 1663 N N . GLY A 1 212 ? 5.486 6.580 -10.638 1.00 76.62 212 GLY A N 1
ATOM 1664 C CA . GLY A 1 212 ? 4.802 6.427 -11.919 1.00 76.62 212 GLY A CA 1
ATOM 1665 C C . GLY A 1 212 ? 5.384 5.290 -12.751 1.00 76.62 212 GLY A C 1
ATOM 1666 O O . GLY A 1 212 ? 4.630 4.467 -13.267 1.00 76.62 212 GLY A O 1
ATOM 1667 N N . ASN A 1 213 ? 6.716 5.181 -12.792 1.00 75.12 213 ASN A N 1
ATOM 1668 C CA . ASN A 1 213 ? 7.400 4.118 -13.522 1.00 75.12 213 ASN A CA 1
ATOM 1669 C C . ASN A 1 213 ? 7.117 2.730 -12.927 1.00 75.12 213 ASN A C 1
ATOM 1671 O O . ASN A 1 213 ? 6.655 1.836 -13.628 1.00 75.12 213 ASN A O 1
ATOM 1675 N N . SER A 1 214 ? 7.308 2.558 -11.615 1.00 77.38 214 SER A N 1
ATOM 1676 C CA . SER A 1 214 ? 7.077 1.266 -10.954 1.00 77.38 214 SER A CA 1
ATOM 1677 C C . SER A 1 214 ? 5.607 0.839 -11.004 1.00 77.38 214 SER A C 1
ATOM 1679 O O . SER A 1 214 ? 5.299 -0.337 -11.203 1.00 77.38 214 SER A O 1
ATOM 1681 N N . ARG A 1 215 ? 4.668 1.785 -10.876 1.00 82.12 215 ARG A N 1
ATOM 1682 C CA . ARG A 1 215 ? 3.231 1.515 -11.014 1.00 82.12 215 ARG A CA 1
ATOM 1683 C C . ARG A 1 215 ? 2.846 1.164 -12.445 1.00 82.12 215 ARG A C 1
ATOM 1685 O O . ARG A 1 215 ? 1.970 0.318 -12.602 1.00 82.12 215 ARG A O 1
ATOM 1692 N N . PHE A 1 216 ? 3.492 1.754 -13.451 1.00 79.50 216 PHE A N 1
ATOM 1693 C CA . PHE A 1 216 ? 3.300 1.375 -14.849 1.00 79.50 216 PHE A CA 1
ATOM 1694 C C . PHE A 1 216 ? 3.811 -0.047 -15.123 1.00 79.50 216 PHE A C 1
ATOM 1696 O O . PHE A 1 216 ? 3.050 -0.874 -15.621 1.00 79.50 216 PHE A O 1
ATOM 1703 N N . SER A 1 217 ? 5.034 -0.379 -14.690 1.00 78.12 217 SER A N 1
ATOM 1704 C CA . SER A 1 217 ? 5.606 -1.727 -14.840 1.00 78.12 217 SER A CA 1
ATOM 1705 C C . SER A 1 217 ? 4.731 -2.823 -14.221 1.00 78.12 217 SER A C 1
ATOM 1707 O O . SER A 1 217 ? 4.684 -3.936 -14.732 1.00 78.12 217 SER A O 1
ATOM 1709 N N . ASN A 1 218 ? 3.995 -2.515 -13.145 1.00 78.94 218 ASN A N 1
ATOM 1710 C CA . ASN A 1 218 ? 3.054 -3.457 -12.535 1.00 78.94 218 ASN A CA 1
ATOM 1711 C C . ASN A 1 218 ? 1.809 -3.723 -13.393 1.00 78.94 218 ASN A C 1
ATOM 1713 O O . ASN A 1 218 ? 1.263 -4.816 -13.324 1.00 78.94 218 ASN A O 1
ATOM 1717 N N . ILE A 1 219 ? 1.317 -2.740 -14.153 1.00 80.56 219 ILE A N 1
ATOM 1718 C CA . ILE A 1 219 ? 0.065 -2.868 -14.923 1.00 80.56 219 ILE A CA 1
ATOM 1719 C C . ILE A 1 219 ? 0.299 -3.284 -16.371 1.00 80.56 219 ILE A C 1
ATOM 1721 O O . ILE A 1 219 ? -0.563 -3.929 -16.960 1.00 80.56 219 ILE A O 1
ATOM 1725 N N . PHE A 1 220 ? 1.441 -2.915 -16.946 1.00 80.62 220 PHE A N 1
ATOM 1726 C CA . PHE A 1 220 ? 1.702 -3.074 -18.369 1.00 80.62 220 PHE A CA 1
ATOM 1727 C C . PHE A 1 220 ? 1.631 -4.535 -18.851 1.00 80.62 220 PHE A C 1
ATOM 1729 O O . PHE A 1 220 ? 0.940 -4.772 -19.844 1.00 80.62 220 PHE A O 1
ATOM 1736 N N . PRO A 1 221 ? 2.172 -5.540 -18.124 1.00 80.69 221 PRO A N 1
ATOM 1737 C CA . PRO A 1 221 ? 2.064 -6.939 -18.540 1.00 80.69 221 PRO A CA 1
ATOM 1738 C C . PRO A 1 221 ? 0.615 -7.431 -18.694 1.00 80.69 221 PRO A C 1
ATOM 1740 O O . PRO A 1 221 ? 0.346 -8.319 -19.503 1.00 80.69 221 PRO A O 1
ATOM 1743 N N . TYR A 1 222 ? -0.344 -6.863 -17.947 1.00 80.12 222 TYR A N 1
ATOM 1744 C CA . TYR A 1 222 ? -1.745 -7.312 -17.947 1.00 80.12 222 TYR A CA 1
ATOM 1745 C C . TYR A 1 222 ? -2.461 -7.092 -19.288 1.00 80.12 222 TYR A C 1
ATOM 1747 O O . TYR A 1 222 ? -3.511 -7.700 -19.506 1.00 80.12 222 TYR A O 1
ATOM 1755 N N . ARG A 1 223 ? -1.890 -6.309 -20.219 1.00 79.88 223 ARG A N 1
ATOM 1756 C CA . ARG A 1 223 ? -2.383 -6.211 -21.609 1.00 79.88 223 ARG A CA 1
ATOM 1757 C C . ARG A 1 223 ? -2.449 -7.575 -22.307 1.00 79.88 223 ARG A C 1
ATOM 1759 O O . ARG A 1 223 ? -3.278 -7.769 -23.189 1.00 79.88 223 ARG A O 1
ATOM 1766 N N . HIS A 1 224 ? -1.615 -8.525 -21.878 1.00 81.44 224 HIS A N 1
ATOM 1767 C CA . HIS A 1 224 ? -1.531 -9.879 -22.435 1.00 81.44 224 HIS A CA 1
ATOM 1768 C C . HIS A 1 224 ? -2.470 -10.886 -21.763 1.00 81.44 224 HIS A C 1
ATOM 1770 O O . HIS A 1 224 ? -2.469 -12.066 -22.117 1.00 81.44 224 HIS A O 1
ATOM 1776 N N . PHE A 1 225 ? -3.273 -10.460 -20.782 1.00 82.50 225 PHE A N 1
ATOM 1777 C CA . PHE A 1 225 ? -4.192 -11.367 -20.097 1.00 82.50 225 PHE A CA 1
ATOM 1778 C C . PHE A 1 225 ? -5.218 -11.962 -21.071 1.00 82.50 225 PHE A C 1
ATOM 1780 O O . PHE A 1 225 ? -5.356 -13.180 -21.139 1.00 82.50 225 PHE A O 1
ATOM 1787 N N . SER A 1 226 ? -5.892 -11.119 -21.862 1.00 81.56 226 SER A N 1
ATOM 1788 C CA . SER A 1 226 ? -6.956 -11.537 -22.789 1.00 81.56 226 SER A CA 1
ATOM 1789 C C . SER A 1 226 ? -6.448 -12.320 -24.004 1.00 81.56 226 SER A C 1
ATOM 1791 O O . SER A 1 226 ? -7.193 -13.088 -24.607 1.00 81.56 226 SER A O 1
ATOM 1793 N N . THR A 1 227 ? -5.177 -12.148 -24.375 1.00 84.00 227 THR A N 1
ATOM 1794 C CA . THR A 1 227 ? -4.533 -12.958 -25.421 1.00 84.00 227 THR A CA 1
ATOM 1795 C C . THR A 1 227 ? -4.111 -14.329 -24.900 1.00 84.00 227 THR A C 1
ATOM 1797 O O . THR A 1 227 ? -3.981 -15.270 -25.682 1.00 84.00 227 THR A O 1
ATOM 1800 N N . SER A 1 228 ? -3.915 -14.457 -23.585 1.00 85.56 228 SER A N 1
ATOM 1801 C CA . SER A 1 228 ? -3.523 -15.706 -22.928 1.00 85.56 228 SER A CA 1
ATOM 1802 C C . SER A 1 228 ? -4.722 -16.522 -22.447 1.00 85.56 228 SER A C 1
ATOM 1804 O O . SER A 1 228 ? -4.656 -17.750 -22.470 1.00 85.56 228 SER A O 1
ATOM 1806 N N . TRP A 1 229 ? -5.815 -15.858 -22.059 1.00 86.94 229 TRP A N 1
ATOM 1807 C CA . TRP A 1 229 ? -7.077 -16.477 -21.659 1.00 86.94 229 TRP A CA 1
ATOM 1808 C C . TRP A 1 229 ? -8.284 -15.683 -22.177 1.00 86.94 229 TRP A C 1
ATOM 1810 O O . TRP A 1 229 ? -8.253 -14.457 -22.152 1.00 86.94 229 TRP A O 1
ATOM 1820 N N . PRO A 1 230 ? -9.381 -16.352 -22.574 1.00 80.31 230 PRO A N 1
ATOM 1821 C CA . PRO A 1 230 ? -10.529 -15.694 -23.203 1.00 80.31 230 PRO A CA 1
ATOM 1822 C C . PRO A 1 230 ? -11.271 -14.701 -22.288 1.00 80.31 230 PRO A C 1
ATOM 1824 O O . PRO A 1 230 ? -11.673 -13.643 -22.760 1.00 80.31 230 PRO A O 1
ATOM 1827 N N . ASP A 1 231 ? -11.458 -15.022 -20.999 1.00 82.75 231 ASP A N 1
ATOM 1828 C CA . ASP A 1 231 ? -11.992 -14.114 -19.962 1.00 82.75 231 ASP A CA 1
ATOM 1829 C C . ASP A 1 231 ? -11.745 -14.707 -18.562 1.00 82.75 231 ASP A C 1
ATOM 1831 O O . ASP A 1 231 ? -11.504 -15.908 -18.425 1.00 82.75 231 ASP A O 1
ATOM 1835 N N . VAL A 1 232 ? -11.861 -13.908 -17.503 1.00 87.94 232 VAL A N 1
ATOM 1836 C CA . VAL A 1 232 ? -11.914 -14.420 -16.127 1.00 87.94 232 VAL A CA 1
ATOM 1837 C C . VAL A 1 232 ? -13.150 -15.296 -15.911 1.00 87.94 232 VAL A C 1
ATOM 1839 O O . VAL A 1 232 ? -14.209 -15.054 -16.485 1.00 87.94 232 VAL A O 1
ATOM 1842 N N . ALA A 1 233 ? -13.044 -16.306 -15.047 1.00 89.50 233 ALA A N 1
ATOM 1843 C CA . ALA A 1 233 ? -14.171 -17.186 -14.742 1.00 89.50 233 ALA A CA 1
ATOM 1844 C C . ALA A 1 233 ? -15.305 -16.433 -14.027 1.00 89.50 233 ALA A C 1
ATOM 1846 O O . ALA A 1 233 ? -16.480 -16.690 -14.277 1.00 89.50 233 ALA A O 1
ATOM 1847 N N . GLU A 1 234 ? -14.957 -15.482 -13.154 1.00 87.00 234 GLU A N 1
ATOM 1848 C CA . GLU A 1 234 ? -15.935 -14.663 -12.445 1.00 87.00 234 GLU A CA 1
ATOM 1849 C C . GLU A 1 234 ? -15.351 -13.343 -11.935 1.00 87.00 234 GLU A C 1
ATOM 1851 O O . GLU A 1 234 ? -14.272 -13.307 -11.334 1.00 87.00 234 GLU A O 1
ATOM 1856 N N . ALA A 1 235 ? -16.114 -12.259 -12.084 1.00 84.38 235 ALA A N 1
ATOM 1857 C CA . ALA A 1 235 ? -15.783 -10.943 -11.549 1.00 84.38 235 ALA A CA 1
ATOM 1858 C C . ALA A 1 235 ? -17.005 -10.275 -10.910 1.00 84.38 235 ALA A C 1
ATOM 1860 O O . ALA A 1 235 ? -18.039 -10.094 -11.558 1.00 84.38 235 ALA A O 1
ATOM 1861 N N . PHE A 1 236 ? -16.857 -9.826 -9.664 1.00 83.69 236 PHE A N 1
ATOM 1862 C CA . PHE A 1 236 ? -17.846 -8.976 -9.014 1.00 83.69 236 PHE A CA 1
ATOM 1863 C C . PHE A 1 236 ? -17.854 -7.575 -9.647 1.00 83.69 236 PHE A C 1
ATOM 1865 O O . PHE A 1 236 ? -16.887 -6.814 -9.551 1.00 83.69 236 PHE A O 1
ATOM 1872 N N . ARG A 1 237 ? -18.959 -7.224 -10.317 1.00 84.31 237 ARG A N 1
ATOM 1873 C CA . ARG A 1 237 ? -19.110 -5.937 -11.026 1.00 84.31 237 ARG A CA 1
ATOM 1874 C C . ARG A 1 237 ? -20.159 -5.003 -10.420 1.00 84.31 237 ARG A C 1
ATOM 1876 O O . ARG A 1 237 ? -20.156 -3.812 -10.752 1.00 84.31 237 ARG A O 1
ATOM 1883 N N . SER A 1 238 ? -20.997 -5.505 -9.521 1.00 82.06 238 SER A N 1
ATOM 1884 C CA . SER A 1 238 ? -22.068 -4.735 -8.887 1.00 82.06 238 SER A CA 1
ATOM 1885 C C . SER A 1 238 ? -21.529 -3.630 -7.963 1.00 82.06 238 SER A C 1
ATOM 1887 O O . SER A 1 238 ? -20.382 -3.712 -7.517 1.00 82.06 238 SER A O 1
ATOM 1889 N N . PRO A 1 239 ? -22.323 -2.582 -7.681 1.00 80.31 239 PRO A N 1
ATOM 1890 C CA . PRO A 1 239 ? -22.003 -1.616 -6.633 1.00 80.31 239 PRO A CA 1
ATOM 1891 C C . PRO A 1 239 ? -21.987 -2.266 -5.241 1.00 80.31 239 PRO A C 1
ATOM 1893 O O . PRO A 1 239 ? -22.671 -3.262 -4.999 1.00 80.31 239 PRO A O 1
ATOM 1896 N N . LEU A 1 240 ? -21.249 -1.668 -4.308 1.00 79.81 240 LEU A N 1
ATOM 1897 C CA . LEU A 1 240 ? -21.189 -2.072 -2.895 1.00 79.81 240 LEU A CA 1
ATOM 1898 C C . LEU A 1 240 ? -22.209 -1.321 -2.017 1.00 79.81 240 LEU A C 1
ATOM 1900 O O . LEU A 1 240 ? -21.988 -1.142 -0.826 1.00 79.81 240 LEU A O 1
ATOM 1904 N N . ASN A 1 241 ? -23.340 -0.907 -2.594 1.00 77.62 241 ASN A N 1
ATOM 1905 C CA . ASN A 1 241 ? -24.385 -0.116 -1.928 1.00 77.62 241 ASN A CA 1
ATOM 1906 C C . ASN A 1 241 ? -25.454 -0.948 -1.198 1.00 77.62 241 ASN A C 1
ATOM 1908 O O . ASN A 1 241 ? -26.481 -0.417 -0.770 1.00 77.62 241 ASN A O 1
ATOM 1912 N N . ASN A 1 242 ? -25.235 -2.256 -1.061 1.00 77.69 242 ASN A N 1
ATOM 1913 C CA . ASN A 1 242 ? -26.109 -3.108 -0.267 1.00 77.69 242 ASN A CA 1
ATOM 1914 C C . ASN A 1 242 ? -25.924 -2.791 1.220 1.00 77.69 242 ASN A C 1
ATOM 1916 O O . ASN A 1 242 ? -24.800 -2.682 1.704 1.00 77.69 242 ASN A O 1
ATOM 1920 N N . THR A 1 243 ? -27.029 -2.687 1.963 1.00 72.31 243 THR A N 1
ATOM 1921 C CA . THR A 1 243 ? -26.956 -2.456 3.412 1.00 72.31 243 THR A CA 1
ATOM 1922 C C . THR A 1 243 ? -26.263 -3.638 4.088 1.00 72.31 243 THR A C 1
ATOM 1924 O O . THR A 1 243 ? -26.762 -4.765 4.066 1.00 72.31 243 THR A O 1
ATOM 1927 N N . LEU A 1 244 ? -25.111 -3.373 4.702 1.00 77.12 244 LEU A N 1
ATOM 1928 C CA . LEU A 1 244 ? -24.334 -4.380 5.411 1.00 77.12 244 LEU A CA 1
ATOM 1929 C C . LEU A 1 244 ? -25.086 -4.810 6.674 1.00 77.12 244 LEU A C 1
ATOM 1931 O O . LEU A 1 244 ? -25.439 -3.984 7.514 1.00 77.12 244 LEU A O 1
ATOM 1935 N N . LYS A 1 245 ? -25.315 -6.118 6.836 1.00 79.69 245 LYS A N 1
ATOM 1936 C CA . LYS A 1 245 ? -25.952 -6.676 8.046 1.00 79.69 245 LYS A CA 1
ATOM 1937 C C . LYS A 1 245 ? -25.060 -6.584 9.285 1.00 79.69 245 LYS A C 1
ATOM 1939 O O . LYS A 1 245 ? -25.543 -6.790 10.395 1.00 79.69 245 LYS A O 1
ATOM 1944 N N . LYS A 1 246 ? -23.762 -6.349 9.096 1.00 85.88 246 LYS A N 1
ATOM 1945 C CA . LYS A 1 246 ? -22.765 -6.335 10.159 1.00 85.88 246 LYS A CA 1
ATOM 1946 C C . LYS A 1 246 ? -21.851 -5.110 10.052 1.00 85.88 246 LYS A C 1
ATOM 1948 O O . LYS A 1 246 ? -21.712 -4.578 8.950 1.00 85.88 246 LYS A O 1
ATOM 1953 N N . PRO A 1 247 ? -21.241 -4.675 11.168 1.00 90.38 247 PRO A N 1
ATOM 1954 C CA . PRO A 1 247 ? -20.401 -3.487 11.186 1.00 90.38 247 PRO A CA 1
ATOM 1955 C C . PRO A 1 247 ? -19.059 -3.708 10.469 1.00 90.38 247 PRO A C 1
ATOM 1957 O O . PRO A 1 247 ? -18.430 -4.762 10.613 1.00 90.38 247 PRO A O 1
ATOM 1960 N N . VAL A 1 248 ? -18.611 -2.689 9.733 1.00 91.94 248 VAL A N 1
ATOM 1961 C CA . VAL A 1 248 ? -17.319 -2.645 9.036 1.00 91.94 248 VAL A CA 1
ATOM 1962 C C . VAL A 1 248 ? -16.552 -1.393 9.442 1.00 91.94 248 VAL A C 1
ATOM 1964 O O . VAL A 1 248 ? -17.097 -0.290 9.459 1.00 91.94 248 VAL A O 1
ATOM 1967 N N . LEU A 1 249 ? -15.268 -1.553 9.739 1.00 95.50 249 LEU A N 1
ATOM 1968 C CA . LEU A 1 249 ? -14.365 -0.447 10.033 1.00 95.50 249 LEU A CA 1
ATOM 1969 C C . LEU A 1 249 ? -13.321 -0.340 8.926 1.00 95.50 249 LEU A C 1
ATOM 1971 O O . LEU A 1 249 ? -12.621 -1.301 8.615 1.00 95.50 249 LEU A O 1
ATOM 1975 N N . LEU A 1 250 ? -13.228 0.835 8.323 1.00 96.00 250 LEU A N 1
ATOM 1976 C CA . LEU A 1 250 ? -12.209 1.171 7.340 1.00 96.00 250 LEU A CA 1
ATOM 1977 C C . LEU A 1 250 ? -11.094 1.937 8.046 1.00 96.00 250 LEU A C 1
ATOM 1979 O O . LEU A 1 250 ? -11.380 2.829 8.840 1.00 96.00 250 LEU A O 1
ATOM 1983 N N . ILE A 1 251 ? -9.836 1.640 7.738 1.00 96.06 251 ILE A N 1
ATOM 1984 C CA . ILE A 1 251 ? -8.688 2.397 8.256 1.00 96.06 251 ILE A CA 1
ATOM 1985 C C . ILE A 1 251 ? -7.975 3.035 7.079 1.00 96.06 251 ILE A C 1
ATOM 1987 O O . ILE A 1 251 ? -7.647 2.298 6.161 1.00 96.06 251 ILE A O 1
ATOM 1991 N N . ALA A 1 252 ? -7.882 4.371 7.145 1.00 94.25 252 ALA A N 1
ATOM 1992 C CA . ALA A 1 252 ? -7.358 5.516 6.373 1.00 94.25 252 ALA A CA 1
ATOM 1993 C C . ALA A 1 252 ? -5.963 6.137 6.584 1.00 94.25 252 ALA A C 1
ATOM 1995 O O . ALA A 1 252 ? -5.967 7.267 7.057 1.00 94.25 252 ALA A O 1
ATOM 1996 N N . GLU A 1 253 ? -4.810 5.560 6.239 1.00 92.00 253 GLU A N 1
ATOM 1997 C CA . GLU A 1 253 ? -3.524 6.277 6.394 1.00 92.00 253 GLU A CA 1
ATOM 1998 C C . GLU A 1 253 ? -3.456 7.542 5.538 1.00 92.00 253 GLU A C 1
ATOM 2000 O O . GLU A 1 253 ? -3.546 7.476 4.30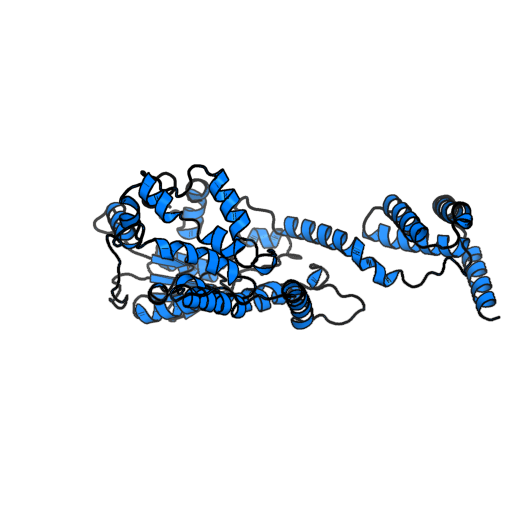9 1.00 92.00 253 GLU A O 1
ATOM 2005 N N . THR A 1 254 ? -3.247 8.691 6.183 1.00 89.25 254 THR A N 1
ATOM 2006 C CA . THR A 1 254 ? -3.226 9.997 5.516 1.00 89.25 254 THR A CA 1
ATOM 2007 C C . THR A 1 254 ? -2.094 10.143 4.521 1.00 89.25 254 THR A C 1
ATOM 2009 O O . THR A 1 254 ? -2.300 10.797 3.508 1.00 89.25 254 THR A O 1
ATOM 2012 N N . TYR A 1 255 ? -0.945 9.507 4.756 1.00 88.00 255 TYR A N 1
ATOM 2013 C CA . TYR A 1 255 ? 0.191 9.495 3.834 1.00 88.00 255 TYR A CA 1
ATOM 2014 C C . TYR A 1 255 ? 0.462 8.092 3.274 1.00 88.00 255 TYR A C 1
ATOM 2016 O O . TYR A 1 255 ? 1.612 7.673 3.167 1.00 88.00 255 TYR A O 1
ATOM 2024 N N . ASP A 1 256 ? -0.587 7.365 2.878 1.00 89.81 256 ASP A N 1
ATOM 2025 C CA . ASP A 1 256 ? -0.456 6.066 2.207 1.00 89.81 256 ASP A CA 1
ATOM 2026 C C . ASP A 1 256 ? 0.070 6.207 0.756 1.00 89.81 256 ASP A C 1
ATOM 2028 O O . ASP A 1 256 ? -0.645 6.772 -0.081 1.00 89.81 256 ASP A O 1
ATOM 2032 N N . PRO A 1 257 ? 1.260 5.666 0.410 1.00 84.81 257 PRO A N 1
ATOM 2033 C CA . PRO A 1 257 ? 1.829 5.738 -0.942 1.00 84.81 257 PRO A CA 1
ATOM 2034 C C . PRO A 1 257 ? 1.322 4.640 -1.901 1.00 84.81 257 PRO A C 1
ATOM 2036 O O . PRO A 1 257 ? 1.816 4.504 -3.028 1.00 84.81 257 PRO A O 1
ATOM 2039 N N . ALA A 1 258 ? 0.404 3.777 -1.462 1.00 86.06 258 ALA A N 1
ATOM 2040 C CA . ALA A 1 258 ? -0.098 2.664 -2.264 1.00 86.06 258 ALA A CA 1
ATOM 2041 C C . ALA A 1 258 ? -1.619 2.652 -2.394 1.00 86.06 258 ALA A C 1
ATOM 2043 O O . ALA A 1 258 ? -2.135 2.411 -3.485 1.00 86.06 258 ALA A O 1
ATOM 2044 N N . THR A 1 259 ? -2.336 2.929 -1.312 1.00 90.25 259 THR A N 1
ATOM 2045 C CA . THR A 1 259 ? -3.800 2.920 -1.277 1.00 90.25 259 THR A CA 1
ATOM 2046 C C . THR A 1 259 ? -4.323 4.214 -0.676 1.00 90.25 259 THR A C 1
ATOM 2048 O O . THR A 1 259 ? -4.738 4.225 0.475 1.00 90.25 259 THR A O 1
ATOM 2051 N N . PRO A 1 260 ? -4.320 5.332 -1.414 1.00 89.19 260 PRO A N 1
ATOM 2052 C CA . PRO A 1 260 ? -4.565 6.654 -0.841 1.00 89.19 260 PRO A CA 1
ATOM 2053 C C . PRO A 1 260 ? -5.932 6.779 -0.135 1.00 89.19 260 PRO A C 1
ATOM 2055 O O . PRO A 1 260 ? -6.887 6.078 -0.500 1.00 89.19 260 PRO A O 1
ATOM 2058 N N . PRO A 1 261 ? -6.080 7.704 0.839 1.00 89.56 261 PRO A N 1
ATOM 2059 C CA . PRO A 1 261 ? -7.311 7.897 1.620 1.00 89.56 261 PRO A CA 1
ATOM 2060 C C . PRO A 1 261 ? -8.601 8.001 0.803 1.00 89.56 261 PRO A C 1
ATOM 2062 O O . PRO A 1 261 ? -9.661 7.543 1.242 1.00 89.56 261 PRO A O 1
ATOM 2065 N N . ARG A 1 262 ? -8.521 8.562 -0.412 1.00 89.88 262 ARG A N 1
ATOM 2066 C CA . ARG A 1 262 ? -9.651 8.686 -1.344 1.00 89.88 262 ARG A CA 1
ATOM 2067 C C . ARG A 1 262 ? -10.374 7.357 -1.560 1.00 89.88 262 ARG A C 1
ATOM 2069 O O . ARG A 1 262 ? -11.605 7.350 -1.610 1.00 89.88 262 ARG A O 1
ATOM 2076 N N . ASN A 1 263 ? -9.645 6.244 -1.651 1.00 90.19 263 ASN A N 1
ATOM 2077 C CA . ASN A 1 263 ? -10.240 4.926 -1.871 1.00 90.19 263 ASN A CA 1
ATOM 2078 C C . ASN A 1 263 ? -11.229 4.563 -0.763 1.00 90.19 263 ASN A C 1
ATOM 2080 O O . ASN A 1 263 ? -12.338 4.106 -1.033 1.00 90.19 263 ASN A O 1
ATOM 2084 N N . ARG A 1 264 ? -10.841 4.830 0.484 1.00 91.62 264 ARG A N 1
ATOM 2085 C CA . ARG A 1 264 ? -11.598 4.474 1.684 1.00 91.62 264 ARG A CA 1
ATOM 2086 C C . ARG A 1 264 ? -12.749 5.435 1.937 1.00 91.62 264 ARG A C 1
ATOM 2088 O O . ARG A 1 264 ? -13.839 4.978 2.254 1.00 91.62 264 ARG A O 1
ATOM 2095 N N . ARG A 1 265 ? -12.569 6.733 1.674 1.00 91.31 265 ARG A N 1
ATOM 2096 C CA . ARG A 1 265 ? -13.677 7.706 1.683 1.00 91.31 265 ARG A CA 1
ATOM 2097 C C . ARG A 1 265 ? -14.760 7.347 0.666 1.00 91.31 265 ARG A C 1
ATOM 2099 O O . ARG A 1 265 ? -15.944 7.391 0.985 1.00 91.31 265 ARG A O 1
ATOM 2106 N N . ARG A 1 266 ? -14.367 6.920 -0.538 1.00 89.88 266 ARG A N 1
ATOM 2107 C CA . ARG A 1 266 ? -15.317 6.469 -1.566 1.00 89.88 266 ARG A CA 1
ATOM 2108 C C . ARG A 1 266 ? -15.986 5.151 -1.215 1.00 89.88 266 ARG A C 1
ATOM 2110 O O . ARG A 1 266 ? -17.191 5.040 -1.399 1.00 89.88 266 ARG A O 1
ATOM 2117 N N . LEU A 1 267 ? -15.234 4.188 -0.685 1.00 88.44 267 LEU A N 1
ATOM 2118 C CA . LEU A 1 267 ? -15.795 2.924 -0.213 1.00 88.44 267 LEU A CA 1
ATOM 2119 C C . LEU A 1 267 ? -16.794 3.145 0.933 1.00 88.44 267 LEU A C 1
ATOM 2121 O O . LEU A 1 267 ? -17.877 2.572 0.911 1.00 88.44 267 LEU A O 1
ATOM 2125 N N . SER A 1 268 ? -16.460 4.026 1.882 1.00 89.88 268 SER A N 1
ATOM 2126 C CA . SER A 1 268 ? -17.348 4.444 2.973 1.00 89.88 268 SER A CA 1
ATOM 2127 C C . SER A 1 268 ? -18.644 5.051 2.430 1.00 89.88 268 SER A C 1
ATOM 2129 O O . SER A 1 268 ? -19.736 4.626 2.802 1.00 89.88 268 SER A O 1
ATOM 2131 N N . ALA A 1 269 ? -18.537 5.982 1.475 1.00 89.38 269 ALA A N 1
ATOM 2132 C CA . ALA A 1 269 ? -19.695 6.594 0.827 1.00 89.38 269 ALA A CA 1
ATOM 2133 C C . ALA A 1 269 ? -20.548 5.578 0.046 1.00 89.38 269 ALA A C 1
ATOM 2135 O O . ALA A 1 269 ? -21.773 5.676 0.051 1.00 89.38 269 ALA A O 1
ATOM 2136 N N . GLU A 1 270 ? -19.918 4.597 -0.607 1.00 86.94 270 GLU A N 1
ATOM 2137 C CA . GLU A 1 270 ? -20.614 3.554 -1.363 1.00 86.94 270 GLU A CA 1
ATOM 2138 C C . GLU A 1 270 ? -21.365 2.582 -0.443 1.00 86.94 270 GLU A C 1
ATOM 2140 O O . GLU A 1 270 ? -22.522 2.278 -0.715 1.00 86.94 270 GLU A O 1
ATOM 2145 N N . MET A 1 271 ? -20.751 2.152 0.665 1.00 85.69 271 MET A N 1
ATOM 2146 C CA . MET A 1 271 ? -21.367 1.257 1.657 1.00 85.69 271 MET A CA 1
ATOM 2147 C C . MET A 1 271 ? -22.426 1.958 2.525 1.00 85.69 271 MET A C 1
ATOM 2149 O O . MET A 1 271 ? -23.378 1.318 2.972 1.00 85.69 271 MET A O 1
ATOM 2153 N N . CYS A 1 272 ? -22.298 3.276 2.717 1.00 79.94 272 CYS A N 1
ATOM 2154 C CA . CYS A 1 272 ? -23.234 4.192 3.377 1.00 79.94 272 CYS A CA 1
ATOM 2155 C C . CYS A 1 272 ? -23.521 3.909 4.866 1.00 79.94 272 CYS A C 1
ATOM 2157 O O . CYS A 1 272 ? -23.220 4.740 5.721 1.00 79.94 272 CYS A O 1
ATOM 2159 N N . ARG A 1 273 ? -24.128 2.765 5.203 1.00 84.94 273 ARG A N 1
ATOM 2160 C CA . ARG A 1 273 ? -24.560 2.404 6.565 1.00 84.94 273 ARG A CA 1
ATOM 2161 C C . ARG A 1 273 ? -23.702 1.281 7.137 1.00 84.94 273 ARG A C 1
ATOM 2163 O O . ARG A 1 273 ? -23.172 0.461 6.397 1.00 84.94 273 ARG A O 1
ATOM 2170 N N . ASN A 1 274 ? -23.618 1.219 8.469 1.00 87.69 274 ASN A N 1
ATOM 2171 C CA . ASN A 1 274 ? -22.839 0.212 9.207 1.00 87.69 274 ASN A CA 1
ATOM 2172 C C . ASN A 1 274 ? -21.355 0.159 8.813 1.00 87.69 274 ASN A C 1
ATOM 2174 O O . ASN A 1 274 ? -20.693 -0.861 8.985 1.00 87.69 274 ASN A O 1
ATOM 2178 N N . VAL A 1 275 ? -20.841 1.281 8.316 1.00 92.31 275 VAL A N 1
ATOM 2179 C CA . VAL A 1 275 ? -19.434 1.498 8.013 1.00 92.31 275 VAL A CA 1
ATOM 2180 C C . VAL A 1 275 ? -18.964 2.754 8.738 1.00 92.31 275 VAL A C 1
ATOM 2182 O O . VAL A 1 275 ? -19.717 3.729 8.843 1.00 92.31 275 VAL A O 1
ATOM 2185 N N . ARG A 1 276 ? -17.741 2.721 9.268 1.00 95.25 276 ARG A N 1
ATOM 2186 C CA . ARG A 1 276 ? -17.032 3.899 9.784 1.00 95.25 276 ARG A CA 1
ATOM 2187 C C . ARG A 1 276 ? -15.608 3.929 9.284 1.00 95.25 276 ARG A C 1
ATOM 2189 O O . ARG A 1 276 ? -15.017 2.880 9.038 1.00 95.25 276 ARG A O 1
ATOM 2196 N N . LEU A 1 277 ? -15.075 5.133 9.143 1.00 96.25 277 LEU A N 1
ATOM 2197 C CA . LEU A 1 277 ? -13.719 5.374 8.683 1.00 96.25 277 LEU A CA 1
ATOM 2198 C C . LEU A 1 277 ? -12.860 5.915 9.825 1.00 96.25 277 LEU A C 1
ATOM 2200 O O . LEU A 1 277 ? -13.226 6.882 10.481 1.00 96.25 277 LEU A O 1
ATOM 2204 N N . ILE A 1 278 ? -11.688 5.329 10.029 1.00 97.19 278 ILE A N 1
ATOM 2205 C CA . ILE A 1 278 ? -10.611 5.934 10.808 1.00 97.19 278 ILE A CA 1
ATOM 2206 C C . ILE A 1 278 ? -9.687 6.644 9.829 1.00 97.19 278 ILE A C 1
ATOM 2208 O O . ILE 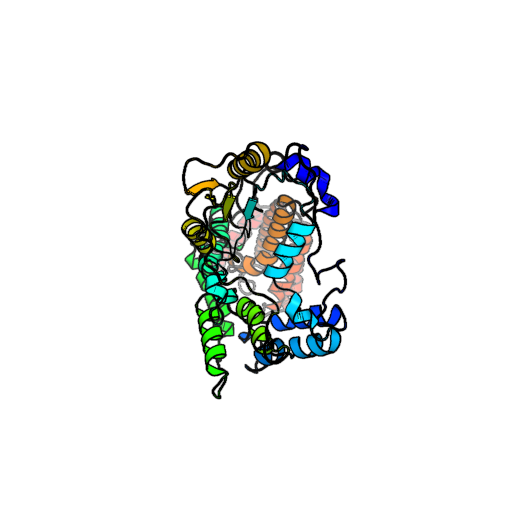A 1 278 ? -9.076 5.977 9.003 1.00 97.19 278 ILE A O 1
ATOM 2212 N N . ALA A 1 279 ? -9.552 7.964 9.922 1.00 95.19 279 ALA A N 1
ATOM 2213 C CA . ALA A 1 279 ? -8.475 8.702 9.271 1.00 95.19 279 ALA A CA 1
ATOM 2214 C C . ALA A 1 279 ? -7.217 8.572 10.140 1.00 95.19 279 ALA A C 1
ATOM 2216 O O . ALA A 1 279 ? -7.076 9.233 11.169 1.00 95.19 279 ALA A O 1
ATOM 2217 N N . HIS A 1 280 ? -6.333 7.651 9.771 1.00 94.75 280 HIS A N 1
ATOM 2218 C CA . HIS A 1 280 ? -5.119 7.377 10.516 1.00 94.75 280 HIS A CA 1
ATOM 2219 C C . HIS A 1 280 ? -4.000 8.329 10.076 1.00 94.75 280 HIS A C 1
ATOM 2221 O O . HIS A 1 280 ? -3.462 8.213 8.980 1.00 94.75 280 HIS A O 1
ATOM 2227 N N . HIS A 1 281 ? -3.639 9.287 10.925 1.00 91.25 281 HIS A N 1
ATOM 2228 C CA . HIS A 1 281 ? -2.544 10.219 10.672 1.00 91.25 281 HIS A CA 1
ATOM 2229 C C . HIS A 1 281 ? -1.192 9.531 10.902 1.00 91.25 281 HIS A C 1
ATOM 2231 O O . HIS A 1 281 ? -0.621 9.615 11.990 1.00 91.25 281 HIS A O 1
ATOM 2237 N N . GLY A 1 282 ? -0.730 8.823 9.872 1.00 87.56 282 GLY A N 1
ATOM 2238 C CA . GLY A 1 282 ? 0.528 8.083 9.807 1.00 87.56 282 GLY A CA 1
ATOM 2239 C C . GLY A 1 282 ? 1.142 8.150 8.403 1.00 87.56 282 GLY A C 1
ATOM 2240 O O . GLY A 1 282 ? 0.522 8.660 7.465 1.00 87.56 282 GLY A O 1
ATOM 2241 N N . HIS A 1 283 ? 2.363 7.639 8.276 1.00 83.69 283 HIS A N 1
ATOM 2242 C CA . HIS A 1 283 ? 3.256 7.747 7.118 1.00 83.69 283 HIS A CA 1
ATOM 2243 C C . HIS A 1 283 ? 3.564 6.407 6.443 1.00 83.69 283 HIS A C 1
ATOM 2245 O O . HIS A 1 283 ? 4.458 6.313 5.600 1.00 83.69 283 HIS A O 1
ATOM 2251 N N . ALA A 1 284 ? 2.824 5.365 6.807 1.00 81.56 284 ALA A N 1
ATOM 2252 C CA . ALA A 1 284 ? 2.970 4.034 6.250 1.00 81.56 284 ALA A CA 1
ATOM 2253 C C . ALA A 1 284 ? 1.864 3.684 5.243 1.00 81.56 284 ALA A C 1
ATOM 2255 O O . ALA A 1 284 ? 0.822 4.330 5.146 1.00 81.56 284 ALA A O 1
ATOM 2256 N N . HIS A 1 285 ? 2.097 2.606 4.496 1.00 87.06 285 HIS A N 1
ATOM 2257 C CA . HIS A 1 285 ? 1.021 1.890 3.822 1.00 87.06 285 HIS A CA 1
ATOM 2258 C C . HIS A 1 285 ? 0.387 0.894 4.794 1.00 87.06 285 HIS A C 1
ATOM 2260 O O . HIS A 1 285 ? 1.102 0.051 5.355 1.00 87.06 285 HIS A O 1
ATOM 2266 N N . SER A 1 286 ? -0.944 0.956 4.920 1.00 86.12 286 SER A N 1
ATOM 2267 C CA . SER A 1 286 ? -1.706 0.280 5.978 1.00 86.12 286 SER A CA 1
ATOM 2268 C C . SER A 1 286 ? -1.295 0.753 7.377 1.00 86.12 286 SER A C 1
ATOM 2270 O O . SER A 1 286 ? -0.338 1.512 7.551 1.00 86.12 286 SER A O 1
ATOM 2272 N N . SER A 1 287 ? -1.978 0.273 8.408 1.00 81.25 287 SER A N 1
ATOM 2273 C CA . SER A 1 287 ? -1.799 0.743 9.782 1.00 81.25 287 SER A CA 1
ATOM 2274 C C . SER A 1 287 ? -0.578 0.136 10.496 1.00 81.25 287 SER A C 1
ATOM 2276 O O . SER A 1 287 ? -0.655 -0.411 11.602 1.00 81.25 287 SER A O 1
ATOM 2278 N N . ARG A 1 288 ? 0.583 0.208 9.833 1.00 80.62 288 ARG A N 1
ATOM 2279 C CA . ARG A 1 288 ? 1.880 -0.219 10.381 1.00 80.62 288 ARG A CA 1
ATOM 2280 C C . ARG A 1 288 ? 2.362 0.713 11.482 1.00 80.62 288 ARG A C 1
ATOM 2282 O O . ARG A 1 288 ? 2.968 0.236 12.440 1.00 80.62 288 ARG A O 1
ATOM 2289 N N . ASP A 1 289 ? 2.063 2.003 11.359 1.00 83.38 289 ASP A N 1
ATOM 2290 C CA . ASP A 1 289 ? 2.337 2.959 12.420 1.00 83.38 289 ASP A CA 1
ATOM 2291 C C . ASP A 1 289 ? 1.448 2.648 13.627 1.00 83.38 289 ASP A C 1
ATOM 2293 O O . ASP A 1 289 ? 0.241 2.412 13.528 1.00 83.38 289 ASP A O 1
ATOM 2297 N N . LEU A 1 290 ? 2.073 2.589 14.798 1.00 83.69 290 LEU A N 1
ATOM 2298 C CA . LEU A 1 290 ? 1.384 2.233 16.031 1.00 83.69 290 LEU A CA 1
ATOM 2299 C C . LEU A 1 290 ? 0.486 3.391 16.460 1.00 83.69 290 LEU A C 1
ATOM 2301 O O . LEU A 1 290 ? 0.887 4.547 16.386 1.00 83.69 290 LEU A O 1
ATOM 2305 N N . SER A 1 291 ? -0.729 3.093 16.915 1.00 89.31 291 SER A N 1
ATOM 2306 C CA . SER A 1 291 ? -1.679 4.107 17.381 1.00 89.31 291 SER A CA 1
ATOM 2307 C C . SER A 1 291 ? -2.624 3.528 18.421 1.00 89.31 291 SER A C 1
ATOM 2309 O O . SER A 1 291 ? -3.419 2.634 18.116 1.00 89.31 291 SER A O 1
ATOM 2311 N N . ASN A 1 292 ? -2.575 4.077 19.637 1.00 91.31 292 ASN A N 1
ATOM 2312 C CA . ASN A 1 292 ? -3.432 3.637 20.743 1.00 91.31 292 ASN A CA 1
ATOM 2313 C C . ASN A 1 292 ? -4.920 3.902 20.450 1.00 91.31 292 ASN A C 1
ATOM 2315 O O . ASN A 1 292 ? -5.771 3.064 20.753 1.00 91.31 292 ASN A O 1
ATOM 2319 N N . CYS A 1 293 ? -5.227 5.036 19.806 1.00 94.81 293 CYS A N 1
ATOM 2320 C CA . CYS A 1 293 ? -6.572 5.400 19.344 1.00 94.81 293 CYS A CA 1
ATOM 2321 C C . CYS A 1 293 ? -7.125 4.343 18.382 1.00 94.81 293 CYS A C 1
ATOM 2323 O O . CYS A 1 293 ? -8.163 3.734 18.642 1.00 94.81 293 CYS A O 1
ATOM 2325 N N . ARG A 1 294 ? -6.379 4.060 17.306 1.00 93.62 294 ARG A N 1
ATOM 2326 C CA . ARG A 1 294 ? -6.783 3.092 16.280 1.00 93.62 294 ARG A CA 1
ATOM 2327 C C . ARG A 1 294 ? -6.956 1.697 16.873 1.00 93.62 294 ARG A C 1
ATOM 2329 O O . ARG A 1 294 ? -7.955 1.041 16.595 1.00 93.62 294 ARG A O 1
ATOM 2336 N N . GLU A 1 295 ? -6.001 1.240 17.683 1.00 92.81 295 GLU A N 1
ATOM 2337 C CA . GLU A 1 295 ? -6.082 -0.089 18.300 1.00 92.81 295 GLU A CA 1
ATOM 2338 C C . GLU A 1 295 ? -7.291 -0.241 19.210 1.00 92.81 295 GLU A C 1
ATOM 2340 O O . GLU A 1 295 ? -7.937 -1.285 19.181 1.00 92.81 295 GLU A O 1
ATOM 2345 N N . SER A 1 296 ? -7.619 0.790 19.988 1.00 94.62 296 SER A N 1
ATOM 2346 C CA . SER A 1 296 ? -8.785 0.760 20.870 1.00 94.62 296 SER A CA 1
ATOM 2347 C C . SER A 1 296 ? -10.084 0.642 20.071 1.00 94.62 296 SER A C 1
ATOM 2349 O O . SER A 1 296 ? -10.939 -0.170 20.414 1.00 94.62 296 SER A O 1
ATOM 2351 N N . LEU A 1 297 ? -10.210 1.374 18.958 1.00 95.94 297 LEU A N 1
ATOM 2352 C CA . LEU A 1 297 ? -11.383 1.295 18.080 1.00 95.94 297 LEU A CA 1
ATOM 2353 C C . LEU A 1 297 ? -11.471 -0.045 17.333 1.00 95.94 297 LEU A C 1
ATOM 2355 O O . LEU A 1 297 ? -12.546 -0.634 17.239 1.00 95.94 297 LEU A O 1
ATOM 2359 N N . ALA A 1 298 ? -10.341 -0.561 16.843 1.00 94.06 298 ALA A N 1
ATOM 2360 C CA . ALA A 1 298 ? -10.271 -1.880 16.217 1.00 94.06 298 ALA A CA 1
ATOM 2361 C C . ALA A 1 298 ? -10.673 -2.994 17.200 1.00 94.06 298 ALA A C 1
ATOM 2363 O O . ALA A 1 298 ? -11.459 -3.873 16.845 1.00 94.06 298 ALA A O 1
ATOM 2364 N N . LYS A 1 299 ? -10.195 -2.929 18.451 1.00 94.19 299 LYS A N 1
ATOM 2365 C CA . LYS A 1 299 ? -10.593 -3.839 19.537 1.00 94.19 299 LYS A CA 1
ATOM 2366 C C . LYS A 1 299 ? -12.078 -3.729 19.855 1.00 94.19 299 LYS A C 1
ATOM 2368 O O . LYS A 1 299 ? -12.738 -4.758 19.918 1.00 94.19 299 LYS A O 1
ATOM 2373 N N . ALA A 1 300 ? -12.609 -2.517 20.017 1.00 94.94 300 ALA A N 1
ATOM 2374 C CA . ALA A 1 300 ? -14.028 -2.298 20.306 1.00 94.94 300 ALA A CA 1
ATOM 2375 C C . ALA A 1 300 ? -14.928 -2.897 19.214 1.00 94.94 300 ALA A C 1
ATOM 2377 O O . ALA A 1 300 ? -15.936 -3.540 19.519 1.00 94.94 300 ALA A O 1
ATOM 2378 N N . LEU A 1 301 ? -14.526 -2.788 17.942 1.00 93.94 301 LEU A N 1
ATOM 2379 C CA . LEU A 1 301 ? -15.196 -3.521 16.877 1.00 93.94 301 LEU A CA 1
ATOM 2380 C C . LEU A 1 301 ? -15.052 -5.025 17.099 1.00 93.94 301 LEU A C 1
ATOM 2382 O O . LEU A 1 301 ? -16.056 -5.702 17.259 1.00 93.94 301 LEU A O 1
ATOM 2386 N N . ILE A 1 302 ? -13.837 -5.574 17.085 1.00 91.31 302 ILE A N 1
ATOM 2387 C CA . ILE A 1 302 ? -13.635 -7.030 17.056 1.00 91.31 302 ILE A CA 1
ATOM 2388 C C . ILE A 1 302 ? -14.191 -7.733 18.295 1.00 91.31 302 ILE A C 1
ATOM 2390 O O . ILE A 1 302 ? -14.672 -8.854 18.159 1.00 91.31 302 ILE A O 1
ATOM 2394 N N . LEU A 1 303 ? -14.190 -7.095 19.465 1.00 91.50 303 LEU A N 1
ATOM 2395 C CA . LEU A 1 303 ? -14.687 -7.659 20.721 1.00 91.50 303 LEU A CA 1
ATOM 2396 C C . LEU A 1 303 ? -16.183 -7.424 20.918 1.00 91.50 303 LEU A C 1
ATOM 2398 O O . LEU A 1 303 ? -16.923 -8.380 21.172 1.00 91.50 303 LEU A O 1
ATOM 2402 N N . ASP A 1 304 ? -16.656 -6.206 20.674 1.00 91.62 304 ASP A N 1
ATOM 2403 C CA . ASP A 1 304 ? -17.996 -5.789 21.101 1.00 91.62 304 ASP A CA 1
ATOM 2404 C C . ASP A 1 304 ? -18.927 -5.501 19.912 1.00 91.62 304 ASP A C 1
ATOM 2406 O O . ASP A 1 304 ? -20.148 -5.566 20.026 1.00 91.62 304 ASP A O 1
ATOM 2410 N N . GLY A 1 305 ? -18.372 -5.320 18.711 1.00 91.75 305 GLY A N 1
ATOM 2411 C CA . GLY A 1 305 ? -19.114 -4.950 17.503 1.00 91.75 305 GLY A CA 1
ATOM 2412 C C . GLY A 1 305 ? -19.394 -3.455 17.423 1.00 91.75 305 GLY A C 1
ATOM 2413 O O . GLY A 1 305 ? -20.229 -3.036 16.623 1.00 91.75 305 GLY A O 1
ATOM 2414 N N . THR A 1 306 ? -18.706 -2.668 18.246 1.00 93.69 306 THR A N 1
ATOM 2415 C CA . THR A 1 306 ? -18.918 -1.232 18.385 1.00 93.69 306 THR A CA 1
ATOM 2416 C C . THR A 1 306 ? -18.124 -0.475 17.327 1.00 93.69 306 THR A C 1
ATOM 2418 O O . THR A 1 306 ? -16.940 -0.732 17.114 1.00 93.69 306 THR A O 1
ATOM 2421 N N . LEU A 1 307 ? -18.784 0.469 16.662 1.00 94.69 307 LEU A N 1
ATOM 2422 C CA . LEU A 1 307 ? -18.161 1.412 15.738 1.00 94.69 307 LEU A CA 1
ATOM 2423 C C . LEU A 1 307 ? -18.076 2.802 16.390 1.00 94.69 307 LEU A C 1
ATOM 2425 O O . LEU A 1 307 ? -18.888 3.092 17.267 1.00 94.69 307 LEU A O 1
ATOM 2429 N N . PRO A 1 308 ? -17.145 3.670 15.953 1.00 95.25 308 PRO A N 1
ATOM 2430 C CA . PRO A 1 308 ? -17.168 5.083 16.323 1.00 95.25 308 PRO A CA 1
ATOM 2431 C C . PRO A 1 308 ? -18.501 5.751 15.960 1.00 95.25 308 PRO A C 1
ATOM 2433 O O . PRO A 1 308 ? -19.113 5.417 14.940 1.00 95.25 308 PRO A O 1
ATOM 2436 N N . ASP A 1 309 ? -18.928 6.732 16.752 1.00 92.75 309 ASP A N 1
ATOM 2437 C CA . ASP A 1 309 ? -20.164 7.471 16.474 1.00 92.75 309 ASP A CA 1
ATOM 2438 C C . ASP A 1 309 ? -20.046 8.257 15.161 1.00 92.75 309 ASP A C 1
ATOM 2440 O O . ASP A 1 309 ? -20.887 8.122 14.260 1.00 92.75 309 ASP A O 1
ATOM 2444 N N . GLU A 1 310 ? -18.936 8.987 15.020 1.00 94.06 310 GLU A N 1
ATOM 2445 C CA . GLU A 1 310 ? -18.638 9.851 13.881 1.00 94.06 310 GLU A CA 1
ATOM 2446 C C . GLU A 1 310 ? -18.337 9.061 12.601 1.00 94.06 310 GLU A C 1
ATOM 2448 O O . GLU A 1 310 ? -17.552 8.110 12.656 1.00 94.06 310 GLU A O 1
ATOM 2453 N N . PRO A 1 311 ? -18.870 9.469 11.428 1.00 92.00 311 PRO A N 1
ATOM 2454 C CA . PRO A 1 311 ? -18.614 8.812 10.142 1.00 92.00 311 PRO A CA 1
ATOM 2455 C C . PRO A 1 311 ? -17.125 8.647 9.800 1.00 92.00 311 PRO A C 1
ATOM 2457 O O . PRO A 1 311 ? -16.731 7.621 9.235 1.00 92.00 311 PRO A O 1
ATOM 2460 N N . GLU A 1 312 ? -16.316 9.648 10.153 1.00 95.31 312 GLU A N 1
ATOM 2461 C CA . GLU A 1 312 ? -14.860 9.668 10.015 1.00 95.31 312 GLU A CA 1
ATOM 2462 C C . GLU A 1 312 ? -14.245 10.131 11.345 1.00 95.31 312 GLU A C 1
ATOM 2464 O O . GLU A 1 312 ? -14.566 11.207 11.840 1.00 95.31 312 GLU A O 1
ATOM 2469 N N . THR A 1 313 ? -13.380 9.309 11.942 1.00 96.88 313 THR A N 1
ATOM 2470 C CA . THR A 1 313 ? -12.690 9.592 13.213 1.00 96.88 313 THR A CA 1
ATOM 2471 C C . THR A 1 313 ? -11.186 9.705 12.977 1.00 96.88 313 THR A C 1
ATOM 2473 O O . THR A 1 313 ? -10.581 8.793 12.417 1.00 96.88 313 THR A O 1
ATOM 2476 N N . GLY A 1 314 ? -10.560 10.800 13.412 1.00 96.25 314 GLY A N 1
ATOM 2477 C CA . GLY A 1 314 ? -9.107 10.979 13.322 1.00 96.25 314 GLY A CA 1
ATOM 2478 C C . GLY A 1 314 ? -8.355 10.218 14.419 1.00 96.25 314 GLY A C 1
ATOM 2479 O O . GLY A 1 314 ? -8.643 10.400 15.599 1.00 96.25 314 GLY A O 1
ATOM 2480 N N . CYS A 1 315 ? -7.364 9.402 14.049 1.00 95.06 315 CYS A N 1
ATOM 2481 C CA . CYS A 1 315 ? -6.440 8.758 14.991 1.00 95.06 315 CYS A CA 1
ATOM 2482 C C . CYS A 1 315 ? -4.988 9.021 14.590 1.00 95.06 315 CYS A C 1
ATOM 2484 O O . CYS A 1 315 ? -4.593 8.735 13.464 1.00 95.06 315 CYS A O 1
ATOM 2486 N N . TYR A 1 316 ? -4.160 9.473 15.526 1.00 92.75 316 TYR A N 1
ATOM 2487 C CA . TYR A 1 316 ? -2.761 9.812 15.259 1.00 92.75 316 TYR A CA 1
ATOM 2488 C C . TYR A 1 316 ? -1.825 8.645 15.559 1.00 92.75 316 TYR A C 1
ATOM 2490 O O . TYR A 1 316 ? -2.076 7.867 16.486 1.00 92.75 316 TYR A O 1
ATOM 2498 N N . ALA A 1 317 ? -0.769 8.506 14.757 1.00 89.12 317 ALA A N 1
ATOM 2499 C CA . ALA A 1 317 ? 0.352 7.642 15.089 1.00 89.12 317 ALA A CA 1
ATOM 2500 C C . ALA A 1 317 ? 0.986 8.080 16.419 1.00 89.12 317 ALA A C 1
ATOM 2502 O O . ALA A 1 317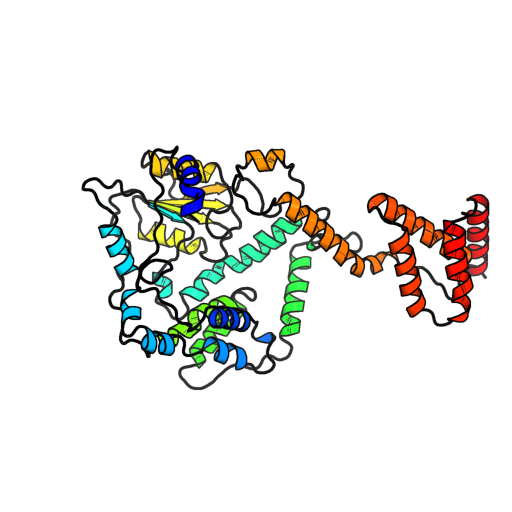 ? 1.032 9.264 16.749 1.00 89.12 317 ALA A O 1
ATOM 2503 N N . ASN A 1 318 ? 1.469 7.109 17.189 1.00 84.00 318 ASN A N 1
ATOM 2504 C CA . ASN A 1 318 ? 2.118 7.326 18.479 1.00 84.00 318 ASN A CA 1
ATOM 2505 C C . ASN A 1 318 ? 3.477 8.034 18.322 1.00 84.00 318 ASN A C 1
ATOM 2507 O O . ASN A 1 318 ? 3.962 8.634 19.277 1.00 84.00 318 ASN A O 1
ATOM 2511 N N . GLY A 1 319 ? 4.094 7.949 17.140 1.00 76.25 319 GLY A N 1
ATOM 2512 C CA . GLY A 1 319 ? 5.393 8.537 16.840 1.00 76.25 319 GLY A CA 1
ATOM 2513 C C . GLY A 1 319 ? 5.524 8.935 15.373 1.00 76.25 319 GLY A C 1
ATOM 2514 O O . GLY A 1 319 ? 4.632 8.683 14.560 1.00 76.25 319 GLY A O 1
ATOM 2515 N N . THR A 1 320 ? 6.648 9.568 15.052 1.00 71.56 320 THR A N 1
ATOM 2516 C CA . THR A 1 320 ? 6.987 10.018 13.699 1.00 71.56 320 THR A CA 1
ATOM 2517 C C . THR A 1 320 ? 7.892 8.996 12.995 1.00 71.56 320 THR A C 1
ATOM 2519 O O . THR A 1 320 ? 8.490 8.142 13.655 1.00 71.56 320 THR A O 1
ATOM 2522 N N . PRO A 1 321 ? 8.042 9.064 11.659 1.00 66.81 321 PRO A N 1
ATOM 2523 C CA . PRO A 1 321 ? 8.897 8.138 10.901 1.00 66.81 321 PRO A CA 1
ATOM 2524 C C . PRO A 1 321 ? 10.378 8.219 11.292 1.00 66.81 321 PRO A C 1
ATOM 2526 O O . PRO A 1 321 ? 11.148 7.281 11.086 1.00 66.81 321 PRO A O 1
ATOM 2529 N N . TYR A 1 322 ? 10.776 9.357 11.857 1.00 67.94 322 TYR A N 1
ATOM 2530 C CA . TYR A 1 322 ? 12.141 9.699 12.208 1.00 67.94 322 TYR A CA 1
ATOM 2531 C C . TYR A 1 322 ? 12.327 9.648 13.726 1.00 67.94 322 TYR A C 1
ATOM 2533 O O . TYR A 1 322 ? 12.307 10.665 14.412 1.00 67.94 322 TYR A O 1
ATOM 2541 N N . LEU A 1 323 ? 12.526 8.441 14.259 1.00 62.00 323 LEU A N 1
ATOM 2542 C CA . LEU A 1 323 ? 12.617 8.178 15.705 1.00 62.00 323 LEU A CA 1
ATOM 2543 C C . LEU A 1 323 ? 13.958 8.610 16.345 1.00 62.00 323 LEU A C 1
ATOM 2545 O O . LEU A 1 323 ? 14.252 8.262 17.492 1.00 62.00 323 LEU A O 1
ATOM 2549 N N . CYS A 1 324 ? 14.803 9.352 15.624 1.00 51.97 324 CYS A N 1
ATOM 2550 C CA . CYS A 1 324 ? 16.076 9.835 16.146 1.00 51.97 324 CYS A CA 1
ATOM 2551 C C . CYS A 1 324 ? 15.869 10.838 17.296 1.00 51.97 324 CYS A C 1
ATOM 2553 O O . CYS A 1 324 ? 15.218 11.864 17.127 1.00 51.97 324 CYS A O 1
ATOM 2555 N N . GLY A 1 325 ? 16.460 10.556 18.462 1.00 48.62 325 GLY A N 1
ATOM 2556 C CA . GLY A 1 325 ? 16.348 11.397 19.664 1.00 48.62 325 GLY A CA 1
ATOM 2557 C C . GLY A 1 325 ? 15.305 10.927 20.684 1.00 48.62 325 GLY A C 1
ATOM 2558 O O . GLY A 1 325 ? 15.298 11.436 21.803 1.00 48.62 325 GLY A O 1
ATOM 2559 N N . ILE A 1 326 ? 14.493 9.919 20.348 1.00 53.00 326 ILE A N 1
ATOM 2560 C CA . ILE A 1 326 ? 13.575 9.261 21.286 1.00 53.00 326 ILE A CA 1
ATOM 2561 C C . ILE A 1 326 ? 14.369 8.254 22.128 1.00 53.00 326 ILE A C 1
ATOM 2563 O O . ILE A 1 326 ? 15.170 7.475 21.604 1.00 53.00 326 ILE A O 1
ATOM 2567 N N . LYS A 1 327 ? 14.190 8.272 23.454 1.00 48.38 327 LYS A N 1
ATOM 2568 C CA . LYS A 1 327 ? 14.880 7.321 24.341 1.00 48.38 327 LYS A CA 1
ATOM 2569 C C . LYS A 1 327 ? 14.309 5.918 24.131 1.00 48.38 327 LYS A C 1
ATOM 2571 O O . LYS A 1 327 ? 13.096 5.759 24.041 1.00 48.38 327 LYS A O 1
ATOM 2576 N N . ASN A 1 328 ? 15.151 4.881 24.173 1.00 48.78 328 ASN A N 1
ATOM 2577 C CA . ASN A 1 328 ? 14.703 3.483 24.049 1.00 48.78 328 ASN A CA 1
ATOM 2578 C C . ASN A 1 328 ? 13.553 3.133 25.016 1.00 48.78 328 ASN A C 1
ATOM 2580 O O . ASN A 1 328 ? 12.672 2.365 24.657 1.00 48.78 328 ASN A O 1
ATOM 2584 N N . SER A 1 329 ? 13.511 3.737 26.209 1.00 44.88 329 SER A N 1
ATOM 2585 C CA . SER A 1 329 ? 12.419 3.569 27.181 1.00 44.88 329 SER A CA 1
ATOM 2586 C C . SER A 1 329 ? 11.051 4.062 26.688 1.00 44.88 329 SER A C 1
ATOM 2588 O O . SER A 1 329 ? 10.026 3.521 27.089 1.00 44.88 329 SER A O 1
ATOM 2590 N N . GLU A 1 330 ? 11.019 5.080 25.827 1.00 48.69 330 GLU A N 1
ATOM 2591 C CA . GLU A 1 330 ? 9.793 5.624 25.229 1.00 48.69 330 GLU A CA 1
ATOM 2592 C C . GLU A 1 330 ? 9.346 4.774 24.030 1.00 48.69 330 GLU A C 1
ATOM 2594 O O . GLU A 1 330 ? 8.151 4.548 23.861 1.00 48.69 330 GLU A O 1
ATOM 2599 N N . VAL A 1 331 ? 10.293 4.194 23.279 1.00 48.97 331 VAL A N 1
ATOM 2600 C CA . VAL A 1 331 ? 10.030 3.220 22.199 1.00 48.97 331 VAL A CA 1
ATOM 2601 C C . VAL A 1 331 ? 9.499 1.889 22.754 1.00 48.97 331 VAL A C 1
ATOM 2603 O O . VAL A 1 331 ? 8.574 1.306 22.189 1.00 48.97 331 VAL A O 1
ATOM 2606 N N . SER A 1 332 ? 10.007 1.431 23.904 1.00 44.41 332 SER A N 1
ATOM 2607 C CA . SER A 1 332 ? 9.496 0.238 24.600 1.00 44.41 332 SER A CA 1
ATOM 2608 C C . SER A 1 332 ? 8.039 0.398 25.054 1.00 44.41 332 SER A C 1
ATOM 2610 O O . SER A 1 332 ? 7.261 -0.549 24.963 1.00 44.41 332 SER A O 1
ATOM 2612 N N . ASN A 1 333 ? 7.638 1.606 25.469 1.00 41.50 333 ASN A N 1
ATOM 2613 C CA . ASN A 1 333 ? 6.245 1.933 25.800 1.00 41.50 333 ASN A CA 1
ATOM 2614 C C . ASN A 1 333 ? 5.343 2.089 24.563 1.00 41.50 333 ASN A C 1
ATOM 2616 O O . ASN A 1 333 ? 4.121 2.119 24.702 1.00 41.50 333 ASN A O 1
ATOM 2620 N N . MET A 1 334 ? 5.919 2.157 23.359 1.00 44.00 334 MET A N 1
ATOM 2621 C CA . MET A 1 334 ? 5.176 2.122 22.099 1.00 44.00 334 MET A CA 1
ATOM 2622 C C . MET A 1 334 ? 4.890 0.692 21.618 1.00 44.00 334 MET A C 1
ATOM 2624 O O . MET A 1 334 ? 4.223 0.544 20.605 1.00 44.00 334 MET A O 1
ATOM 2628 N N . GLY A 1 335 ? 5.304 -0.358 22.344 1.00 43.91 335 GLY A N 1
ATOM 2629 C CA . GLY A 1 335 ? 4.859 -1.738 22.095 1.00 43.91 335 GLY A CA 1
ATOM 2630 C C . GLY A 1 335 ? 5.569 -2.463 20.944 1.00 43.91 335 GLY A C 1
ATOM 2631 O O . GLY A 1 335 ? 4.996 -3.369 20.338 1.00 43.91 335 GLY A O 1
ATOM 2632 N N . ALA A 1 336 ? 6.809 -2.088 20.620 1.00 41.03 336 ALA A N 1
ATOM 2633 C CA . ALA A 1 336 ? 7.613 -2.775 19.610 1.00 41.03 336 ALA A CA 1
ATOM 2634 C C . ALA A 1 336 ? 8.176 -4.112 20.145 1.00 41.03 336 ALA A C 1
ATOM 2636 O O . ALA A 1 336 ? 9.324 -4.195 20.568 1.00 41.03 336 ALA A O 1
ATOM 2637 N N . THR A 1 337 ? 7.371 -5.178 20.128 1.00 39.88 337 THR A N 1
ATOM 2638 C CA . THR A 1 337 ? 7.778 -6.549 20.516 1.00 39.88 337 THR A CA 1
ATOM 2639 C C . THR A 1 337 ? 7.828 -7.528 19.340 1.00 39.88 337 THR A C 1
ATOM 2641 O O . THR A 1 337 ? 7.547 -8.714 19.483 1.00 39.88 337 THR A O 1
ATOM 2644 N N . THR A 1 338 ? 8.248 -7.073 18.157 1.00 34.84 338 THR A N 1
ATOM 2645 C CA . THR A 1 338 ? 8.613 -7.998 17.066 1.00 34.84 338 THR A CA 1
ATOM 2646 C C . THR A 1 338 ? 10.036 -7.730 16.598 1.00 34.84 338 THR A C 1
ATOM 2648 O O . THR A 1 338 ? 10.427 -6.577 16.459 1.00 34.84 338 THR A O 1
ATOM 2651 N N . MET A 1 339 ? 10.808 -8.806 16.406 1.00 37.94 339 MET A N 1
ATOM 2652 C CA . MET A 1 339 ? 12.226 -8.833 16.014 1.00 37.94 339 MET A CA 1
ATOM 2653 C C . MET A 1 339 ? 12.486 -8.236 14.616 1.00 37.94 339 MET A C 1
ATOM 2655 O O . MET A 1 339 ? 12.905 -8.935 13.697 1.00 37.94 339 MET A O 1
ATOM 2659 N N . ALA A 1 340 ? 12.257 -6.941 14.437 1.00 38.00 340 ALA A N 1
ATOM 2660 C CA . ALA A 1 340 ? 12.614 -6.206 13.235 1.00 38.00 340 ALA A CA 1
ATOM 2661 C C . ALA A 1 340 ? 13.328 -4.925 13.665 1.00 38.00 340 ALA A C 1
ATOM 2663 O O . ALA A 1 340 ? 12.699 -4.087 14.295 1.00 38.00 340 ALA A O 1
ATOM 2664 N N . LEU A 1 341 ? 14.633 -4.852 13.359 1.00 41.97 341 LEU A N 1
ATOM 2665 C CA . LEU A 1 341 ? 15.516 -3.674 13.386 1.00 41.97 341 LEU A CA 1
ATOM 2666 C C . LEU A 1 341 ? 15.209 -2.648 14.488 1.00 41.97 341 LEU A C 1
ATOM 2668 O O . LEU A 1 341 ? 14.268 -1.877 14.349 1.00 41.97 341 LEU A O 1
ATOM 2672 N N . ASP A 1 342 ? 16.055 -2.572 15.525 1.00 46.66 342 ASP A N 1
ATOM 2673 C CA . ASP A 1 342 ? 16.017 -1.466 16.493 1.00 46.66 342 ASP A CA 1
ATOM 2674 C C . ASP A 1 342 ? 16.042 -0.127 15.719 1.00 46.66 342 ASP A C 1
ATOM 2676 O O . ASP A 1 342 ? 17.078 0.226 15.140 1.00 46.66 342 ASP A O 1
ATOM 2680 N N . PRO A 1 343 ? 14.924 0.623 15.669 1.00 44.75 343 PRO A N 1
ATOM 2681 C CA . PRO A 1 343 ? 14.827 1.826 14.849 1.00 44.75 343 PRO A CA 1
ATOM 2682 C C . PRO A 1 343 ? 15.788 2.919 15.329 1.00 44.75 343 PRO A C 1
ATOM 2684 O O . PRO A 1 343 ? 16.240 3.753 14.542 1.00 44.75 343 PRO A O 1
ATOM 2687 N N . VAL A 1 344 ? 16.148 2.892 16.618 1.00 49.16 344 VAL A N 1
ATOM 2688 C CA . VAL A 1 344 ? 17.124 3.799 17.226 1.00 49.16 344 VAL A CA 1
ATOM 2689 C C . VAL A 1 344 ? 18.550 3.369 16.871 1.00 49.16 344 VAL A C 1
ATOM 2691 O O . VAL A 1 344 ? 19.405 4.223 16.629 1.00 49.16 344 VAL A O 1
ATOM 2694 N N . ALA A 1 345 ? 18.827 2.066 16.768 1.00 48.75 345 ALA A N 1
ATOM 2695 C CA . ALA A 1 345 ? 20.105 1.571 16.248 1.00 48.75 345 ALA A CA 1
ATOM 2696 C C . ALA A 1 345 ? 20.276 1.874 14.750 1.00 48.75 345 ALA A C 1
ATOM 2698 O O . ALA A 1 345 ? 21.337 2.354 14.357 1.00 48.75 345 ALA A O 1
ATOM 2699 N N . SER A 1 346 ? 19.226 1.704 13.940 1.00 46.81 346 SER A N 1
ATOM 2700 C CA . SER A 1 346 ? 19.224 2.090 12.520 1.00 46.81 346 SER A CA 1
ATOM 2701 C C . SER A 1 346 ? 19.428 3.601 12.345 1.00 46.81 346 SER A C 1
ATOM 2703 O O . SER A 1 346 ? 20.177 4.035 11.473 1.00 46.81 346 SER A O 1
ATOM 2705 N N . CYS A 1 347 ? 18.867 4.420 13.243 1.00 50.19 347 CYS A N 1
ATOM 2706 C CA . CYS A 1 347 ? 19.183 5.847 13.325 1.00 50.19 347 CYS A CA 1
ATOM 2707 C C . CYS A 1 347 ? 20.674 6.105 13.630 1.00 50.19 347 CYS A C 1
ATOM 2709 O O . CYS A 1 347 ? 21.289 6.940 12.972 1.00 50.19 347 CYS A O 1
ATOM 2711 N N . LYS A 1 348 ? 21.289 5.397 14.590 1.00 48.38 348 LYS A N 1
ATOM 2712 C CA . LYS A 1 348 ? 22.732 5.539 14.886 1.00 48.38 348 LYS A CA 1
ATOM 2713 C C . LYS A 1 348 ? 23.605 5.163 13.687 1.00 48.38 348 LYS A C 1
ATOM 2715 O O . LYS A 1 348 ? 24.591 5.846 13.425 1.00 48.38 348 LYS A O 1
ATOM 2720 N N . GLU A 1 349 ? 23.228 4.124 12.951 1.00 48.69 349 GLU A N 1
ATOM 2721 C CA . GLU A 1 349 ? 23.905 3.683 11.729 1.00 48.69 349 GLU A CA 1
ATOM 2722 C C . GLU A 1 349 ? 23.748 4.705 10.591 1.00 48.69 349 GLU A C 1
ATOM 2724 O O . GLU A 1 349 ? 24.738 5.090 9.977 1.00 48.69 349 GLU A O 1
ATOM 2729 N N . HIS A 1 350 ? 22.555 5.280 10.401 1.00 47.56 350 HIS A N 1
ATOM 2730 C CA . HIS A 1 350 ? 22.344 6.392 9.468 1.00 47.56 350 HIS A CA 1
ATOM 2731 C C . HIS A 1 350 ? 23.071 7.680 9.881 1.00 47.56 350 HIS A C 1
ATOM 2733 O O . HIS A 1 350 ? 23.541 8.404 9.009 1.00 47.56 350 HIS A O 1
ATOM 2739 N N . ILE A 1 351 ? 23.207 7.982 11.179 1.00 48.81 351 ILE A N 1
ATOM 2740 C CA . ILE A 1 351 ? 24.037 9.096 11.674 1.00 48.81 351 ILE A CA 1
ATOM 2741 C C . ILE A 1 351 ? 25.517 8.834 11.353 1.00 48.81 351 ILE A C 1
ATOM 2743 O O . ILE A 1 351 ? 26.223 9.758 10.945 1.00 48.81 351 ILE A O 1
ATOM 2747 N N . LEU A 1 352 ? 25.982 7.588 11.489 1.00 44.94 352 LEU A N 1
ATOM 2748 C CA . LEU A 1 352 ? 27.335 7.166 11.116 1.00 44.94 352 LEU A CA 1
ATOM 2749 C C . LEU A 1 352 ? 27.558 7.242 9.596 1.00 44.94 352 LEU A C 1
ATOM 2751 O O . LEU A 1 352 ? 28.571 7.787 9.167 1.00 44.94 352 LEU A O 1
ATOM 2755 N N . GLU A 1 353 ? 26.614 6.792 8.768 1.00 43.75 353 GLU A N 1
ATOM 2756 C CA . GLU A 1 353 ? 26.677 6.916 7.303 1.00 43.75 353 GLU A CA 1
ATOM 2757 C C . GLU A 1 353 ? 26.557 8.371 6.822 1.00 43.75 353 GLU A C 1
ATOM 2759 O O . GLU A 1 353 ? 27.250 8.783 5.891 1.00 43.75 353 GLU A O 1
ATOM 2764 N N . ALA A 1 354 ? 25.731 9.186 7.479 1.00 43.22 354 ALA A N 1
ATOM 2765 C CA . ALA A 1 354 ? 25.650 10.632 7.285 1.00 43.22 354 ALA A CA 1
ATOM 2766 C C . ALA A 1 354 ? 26.975 11.323 7.631 1.00 43.22 354 ALA A C 1
ATOM 2768 O O . ALA A 1 354 ? 27.417 12.200 6.890 1.00 43.22 354 ALA A O 1
ATOM 2769 N N . ALA A 1 355 ? 27.633 10.909 8.717 1.00 42.25 355 ALA A N 1
ATOM 2770 C CA . ALA A 1 355 ? 28.971 11.367 9.081 1.00 42.25 355 ALA A CA 1
ATOM 2771 C C . ALA A 1 355 ? 30.031 10.886 8.069 1.00 42.25 355 ALA A C 1
ATOM 2773 O O . ALA A 1 355 ? 30.953 11.629 7.735 1.00 42.25 355 ALA A O 1
ATOM 2774 N N . VAL A 1 356 ? 29.872 9.681 7.505 1.00 40.91 356 VAL A N 1
ATOM 2775 C CA . VAL A 1 356 ? 30.704 9.157 6.408 1.00 40.91 356 VAL A CA 1
ATOM 2776 C C . VAL A 1 356 ? 30.500 9.953 5.115 1.00 40.91 356 VAL A C 1
ATOM 2778 O O . VAL A 1 356 ? 31.480 10.247 4.441 1.00 40.91 356 VAL A O 1
ATOM 2781 N N . ARG A 1 357 ? 29.274 10.362 4.768 1.00 38.34 357 ARG A N 1
ATOM 2782 C CA . ARG A 1 357 ? 29.002 11.235 3.607 1.00 38.34 357 ARG A CA 1
ATOM 2783 C C . ARG A 1 357 ? 29.411 12.690 3.856 1.00 38.34 357 ARG A C 1
ATOM 2785 O O . ARG A 1 357 ? 29.874 13.349 2.930 1.00 38.34 357 ARG A O 1
ATOM 2792 N N . GLN A 1 358 ? 29.382 13.165 5.103 1.00 41.47 358 GLN A N 1
ATOM 2793 C CA . GLN A 1 358 ? 30.020 14.426 5.497 1.00 41.47 358 GLN A CA 1
ATOM 2794 C C . GLN A 1 358 ? 31.549 14.420 5.316 1.00 41.47 358 GLN A C 1
ATOM 2796 O O . GLN A 1 358 ? 32.122 15.498 5.163 1.00 41.47 358 GLN A O 1
ATOM 2801 N N . ARG A 1 359 ? 32.211 13.249 5.212 1.00 40.88 359 ARG A N 1
ATOM 2802 C CA . ARG A 1 359 ? 33.620 13.151 4.762 1.00 40.88 359 ARG A CA 1
ATOM 2803 C C . ARG A 1 359 ? 33.840 13.767 3.373 1.00 40.88 359 ARG A C 1
ATOM 2805 O O . ARG A 1 359 ? 34.967 14.132 3.063 1.00 40.88 359 ARG A O 1
ATOM 2812 N N . GLN A 1 360 ? 32.798 13.881 2.538 1.00 38.41 360 GLN A N 1
ATOM 2813 C CA . GLN A 1 360 ? 32.866 14.532 1.221 1.00 38.41 360 GLN A CA 1
ATOM 2814 C C . GLN A 1 360 ? 32.468 16.019 1.246 1.00 38.41 360 GLN A C 1
ATOM 2816 O O . GLN A 1 360 ? 32.932 16.769 0.394 1.00 38.41 360 GLN A O 1
ATOM 2821 N N . THR A 1 361 ? 31.659 16.478 2.211 1.00 40.72 361 THR A N 1
ATOM 2822 C CA . THR A 1 361 ? 31.205 17.886 2.300 1.00 40.72 361 THR A CA 1
ATOM 2823 C C . THR A 1 361 ? 31.949 18.731 3.342 1.00 40.72 361 THR A C 1
ATOM 2825 O O . THR A 1 361 ? 31.781 19.947 3.365 1.00 40.72 361 THR A O 1
ATOM 2828 N N . GLY A 1 362 ? 32.835 18.140 4.154 1.00 41.19 362 GLY A N 1
ATOM 2829 C CA . GLY A 1 362 ? 33.781 18.853 5.036 1.00 41.19 362 GLY A CA 1
ATOM 2830 C C . GLY A 1 362 ? 34.810 19.740 4.308 1.00 41.19 362 GLY A C 1
ATOM 2831 O O . GLY A 1 362 ? 35.607 20.421 4.945 1.00 41.19 362 GLY A O 1
ATOM 2832 N N . LEU A 1 363 ? 34.767 19.783 2.974 1.00 41.56 363 LEU A N 1
ATOM 2833 C CA . LEU A 1 363 ? 35.497 20.731 2.127 1.00 41.56 363 LEU A CA 1
ATOM 2834 C C . LEU A 1 363 ? 35.081 22.200 2.335 1.00 41.56 363 LEU A C 1
ATOM 2836 O O . LEU A 1 363 ? 35.826 23.091 1.935 1.00 41.56 363 LEU A O 1
ATOM 2840 N N . CYS A 1 364 ? 33.932 22.480 2.961 1.00 38.03 364 CYS A N 1
ATOM 2841 C CA . CYS A 1 364 ? 33.447 23.856 3.114 1.00 38.03 364 CYS A CA 1
ATOM 2842 C C . CYS A 1 364 ? 34.155 24.676 4.211 1.00 38.03 364 CYS A C 1
ATOM 2844 O O . CYS A 1 364 ? 34.221 25.892 4.064 1.00 38.03 364 CYS A O 1
ATOM 2846 N N . ASP A 1 365 ? 34.744 24.055 5.242 1.00 39.69 365 ASP A N 1
ATOM 2847 C CA . ASP A 1 365 ? 35.460 24.786 6.312 1.00 39.69 365 ASP A CA 1
ATOM 2848 C C . ASP A 1 365 ? 36.993 24.820 6.124 1.00 39.69 365 ASP A C 1
ATOM 2850 O O . ASP A 1 365 ? 37.694 25.540 6.834 1.00 39.69 365 ASP A O 1
ATOM 2854 N N . MET A 1 366 ? 37.545 24.080 5.151 1.00 44.47 366 MET A N 1
ATOM 2855 C CA . MET A 1 366 ? 38.999 23.970 4.916 1.00 44.47 366 MET A CA 1
ATOM 2856 C C . MET A 1 366 ? 39.535 24.842 3.765 1.00 44.47 366 MET A C 1
ATOM 2858 O O . MET A 1 366 ? 40.718 24.762 3.426 1.00 44.47 366 MET A O 1
ATOM 2862 N N . ALA A 1 367 ? 38.699 25.697 3.172 1.00 41.66 367 ALA A N 1
ATOM 2863 C CA . ALA A 1 367 ? 39.025 26.486 1.980 1.00 41.66 367 ALA A CA 1
ATOM 2864 C C . ALA A 1 367 ? 40.046 27.638 2.188 1.00 41.66 367 ALA A C 1
ATOM 2866 O O . ALA A 1 367 ? 40.322 28.362 1.239 1.00 41.66 367 ALA A O 1
ATOM 2867 N N . ASN A 1 368 ? 40.639 27.813 3.380 1.00 44.25 368 ASN A N 1
ATOM 2868 C CA . ASN A 1 368 ? 41.400 29.026 3.742 1.00 44.25 368 ASN A CA 1
ATOM 2869 C C . ASN A 1 368 ? 42.886 28.823 4.128 1.00 44.25 368 ASN A C 1
ATOM 2871 O O . ASN A 1 368 ? 43.436 29.639 4.865 1.00 44.25 368 ASN A O 1
ATOM 2875 N N . PHE A 1 369 ? 43.579 27.781 3.652 1.00 52.59 369 PHE A N 1
ATOM 2876 C CA . PHE A 1 369 ? 45.003 27.572 3.991 1.00 52.59 369 PHE A CA 1
ATOM 2877 C C . PHE A 1 369 ? 45.902 27.450 2.748 1.00 52.59 369 PHE A C 1
ATOM 2879 O O . PHE A 1 369 ? 45.820 26.446 2.035 1.00 52.59 369 PHE A O 1
ATOM 2886 N N . ASP A 1 370 ? 46.787 28.432 2.547 1.00 54.06 370 ASP A N 1
ATOM 2887 C CA . ASP A 1 370 ? 47.713 28.584 1.409 1.00 54.06 370 ASP A CA 1
ATOM 2888 C C . ASP A 1 370 ? 49.101 27.963 1.686 1.00 54.06 370 ASP A C 1
ATOM 2890 O O . ASP A 1 370 ? 49.939 28.564 2.357 1.00 54.06 370 ASP A O 1
ATOM 2894 N N . ILE A 1 371 ? 49.355 26.759 1.158 1.00 52.22 371 ILE A N 1
ATOM 2895 C CA . ILE A 1 371 ? 50.626 26.020 1.345 1.00 52.22 371 ILE A CA 1
ATOM 2896 C C . ILE A 1 371 ? 51.775 26.613 0.514 1.00 52.22 371 ILE A C 1
ATOM 2898 O O . ILE A 1 371 ? 52.955 26.393 0.816 1.00 52.22 371 ILE A O 1
ATOM 2902 N N . ASP A 1 372 ? 51.454 27.381 -0.520 1.00 53.00 372 ASP A N 1
ATOM 2903 C CA . ASP A 1 372 ? 52.441 27.864 -1.473 1.00 53.00 372 ASP A CA 1
ATOM 2904 C C . ASP A 1 372 ? 53.039 29.216 -1.028 1.00 53.00 372 ASP A C 1
ATOM 2906 O O . ASP A 1 372 ? 54.222 29.473 -1.291 1.00 53.00 372 ASP A O 1
ATOM 2910 N N . GLY A 1 373 ? 52.301 30.007 -0.231 1.00 57.53 373 GLY A N 1
ATOM 2911 C CA . GLY A 1 373 ? 52.722 31.325 0.273 1.00 57.53 373 GLY A CA 1
ATOM 2912 C C . GLY A 1 373 ? 53.148 31.452 1.752 1.00 57.53 373 GLY A C 1
ATOM 2913 O O . GLY A 1 373 ? 53.945 32.344 2.060 1.00 57.53 373 GLY A O 1
ATOM 2914 N N . GLY A 1 374 ? 52.663 30.607 2.676 1.00 61.94 374 GLY A N 1
ATOM 2915 C CA . GLY A 1 374 ? 52.820 30.813 4.137 1.00 61.94 374 GLY A CA 1
ATOM 2916 C C . GLY A 1 374 ? 53.908 29.992 4.864 1.00 61.94 374 GLY A C 1
ATOM 2917 O O . GLY A 1 374 ? 54.623 29.181 4.269 1.00 61.94 374 GLY A O 1
ATOM 2918 N N . ASP A 1 375 ? 54.073 30.204 6.179 1.00 68.69 375 ASP A N 1
ATOM 2919 C CA . ASP A 1 375 ? 54.998 29.441 7.031 1.00 68.69 375 ASP A CA 1
ATOM 2920 C C . ASP A 1 375 ? 54.457 28.028 7.281 1.00 68.69 375 ASP A C 1
ATOM 2922 O O . ASP A 1 375 ? 53.540 27.783 8.068 1.00 68.69 375 ASP A O 1
ATOM 2926 N N . VAL A 1 376 ? 55.095 27.072 6.613 1.00 65.25 376 VAL A N 1
ATOM 2927 C CA . VAL A 1 376 ? 54.788 25.637 6.640 1.00 65.25 376 VAL A CA 1
ATOM 2928 C C . VAL A 1 376 ? 54.679 25.077 8.067 1.00 65.25 376 VAL A C 1
ATOM 2930 O O . VAL A 1 376 ? 53.862 24.191 8.319 1.00 65.25 376 VAL A O 1
ATOM 2933 N N . SER A 1 377 ? 55.467 25.595 9.016 1.00 64.06 377 SER A N 1
ATOM 2934 C CA . SER A 1 377 ? 55.452 25.111 10.402 1.00 64.06 377 SER A CA 1
ATOM 2935 C C . SER A 1 377 ? 54.232 25.625 11.164 1.00 64.06 377 SER A C 1
ATOM 2937 O O . SER A 1 377 ? 53.630 24.872 11.924 1.00 64.06 377 SER A O 1
ATOM 2939 N N . LEU A 1 378 ? 53.823 26.878 10.934 1.00 65.00 378 LEU A N 1
ATOM 2940 C CA . LEU A 1 378 ? 52.619 27.441 11.551 1.00 65.00 378 LEU A CA 1
ATOM 2941 C C . LEU A 1 378 ? 51.348 26.778 11.003 1.00 65.00 378 LEU A C 1
ATOM 2943 O O . LEU A 1 378 ? 50.414 26.477 11.743 1.00 65.00 378 LEU A O 1
ATOM 2947 N N . GLN A 1 379 ? 51.333 26.473 9.710 1.00 65.88 379 GLN A N 1
ATOM 2948 C CA . GLN A 1 379 ? 50.214 25.772 9.086 1.00 65.88 379 GLN A CA 1
ATOM 2949 C C . GLN A 1 379 ? 50.067 24.339 9.603 1.00 65.88 379 GLN A C 1
ATOM 2951 O O . GLN A 1 379 ? 48.950 23.898 9.873 1.00 65.88 379 GLN A O 1
ATOM 2956 N N . ALA A 1 380 ? 51.182 23.632 9.815 1.00 63.53 380 ALA A N 1
ATOM 2957 C CA . ALA A 1 380 ? 51.169 22.319 10.454 1.00 63.53 380 ALA A CA 1
ATOM 29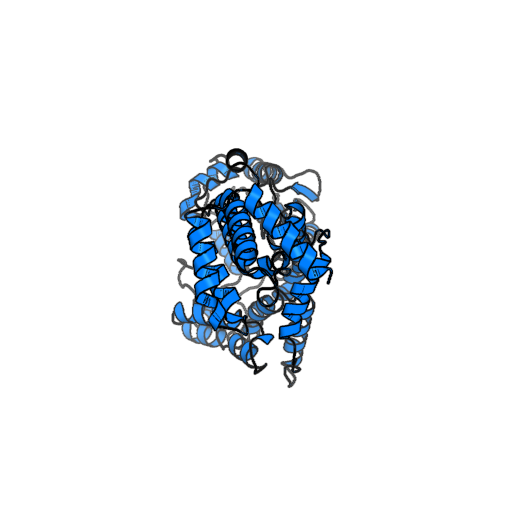58 C C . ALA A 1 380 ? 50.580 22.375 11.879 1.00 63.53 380 ALA A C 1
ATOM 2960 O O . ALA A 1 380 ? 49.820 21.484 12.259 1.00 63.53 380 ALA A O 1
ATOM 2961 N N . VAL A 1 381 ? 50.857 23.441 12.644 1.00 65.88 381 VAL A N 1
ATOM 2962 C CA . VAL A 1 381 ? 50.260 23.671 13.975 1.00 65.88 381 VAL A CA 1
ATOM 2963 C C . VAL A 1 381 ? 48.737 23.788 13.894 1.00 65.88 381 VAL A C 1
ATOM 2965 O O . VAL A 1 381 ? 48.039 23.058 14.599 1.00 65.88 381 VAL A O 1
ATOM 2968 N N . HIS A 1 382 ? 48.207 24.632 13.007 1.00 64.31 382 HIS A N 1
ATOM 2969 C CA . HIS A 1 382 ? 46.757 24.824 12.877 1.00 64.31 382 HIS A CA 1
ATOM 2970 C C . HIS A 1 382 ? 46.018 23.575 12.383 1.00 64.31 382 HIS A C 1
ATOM 2972 O O . HIS A 1 382 ? 44.894 23.313 12.824 1.00 64.31 382 HIS A O 1
ATOM 2978 N N . ILE A 1 383 ? 46.649 22.776 11.519 1.00 59.69 383 ILE A N 1
ATOM 2979 C CA . ILE A 1 383 ? 46.107 21.486 11.069 1.00 59.69 383 ILE A CA 1
ATOM 2980 C C . ILE A 1 383 ? 46.003 20.520 12.251 1.00 59.69 383 ILE A C 1
ATOM 2982 O O . ILE A 1 383 ? 44.941 19.947 12.489 1.00 59.69 383 ILE A O 1
ATOM 2986 N N . VAL A 1 384 ? 47.064 20.397 13.053 1.00 61.91 384 VAL A N 1
ATOM 2987 C CA . VAL A 1 384 ? 47.074 19.510 14.224 1.00 61.91 384 VAL A CA 1
ATOM 2988 C C . VAL A 1 384 ? 46.073 19.963 15.295 1.00 61.91 384 VAL A C 1
ATOM 2990 O O . VAL A 1 384 ? 45.388 19.127 15.882 1.00 61.91 384 VAL A O 1
ATOM 2993 N N . GLU A 1 385 ? 45.932 21.265 15.550 1.00 62.97 385 GLU A N 1
ATOM 2994 C CA . GLU A 1 385 ? 44.936 21.794 16.498 1.00 62.97 385 GLU A CA 1
ATOM 2995 C C . GLU A 1 385 ? 43.491 21.581 16.038 1.00 62.97 385 GLU A C 1
ATOM 2997 O O . GLU A 1 385 ? 42.614 21.278 16.852 1.00 62.97 385 GLU A O 1
ATOM 3002 N N . THR A 1 386 ? 43.231 21.743 14.741 1.00 55.22 386 THR A N 1
ATOM 3003 C CA . THR A 1 386 ? 41.912 21.487 14.152 1.00 55.22 386 THR A CA 1
ATOM 3004 C C . THR A 1 386 ? 41.577 20.002 14.237 1.00 55.22 386 THR A C 1
ATOM 3006 O O . THR A 1 386 ? 40.530 19.647 14.775 1.00 55.22 386 THR A O 1
ATOM 3009 N N . ALA A 1 387 ? 42.503 19.127 13.842 1.00 52.94 387 ALA A N 1
ATOM 3010 C CA . ALA A 1 387 ? 42.330 17.680 13.928 1.00 52.94 387 ALA A CA 1
ATOM 3011 C C . ALA A 1 387 ? 42.095 17.198 15.370 1.00 52.94 387 ALA A C 1
ATOM 3013 O O . ALA A 1 387 ? 41.220 16.369 15.606 1.00 52.94 387 ALA A O 1
ATOM 3014 N N . LYS A 1 388 ? 42.803 17.764 16.359 1.00 56.91 388 LYS A N 1
ATOM 3015 C CA . LYS A 1 388 ? 42.582 17.460 17.784 1.00 56.91 388 LYS A CA 1
ATOM 3016 C C . LYS A 1 388 ? 41.199 17.900 18.273 1.00 56.91 388 LYS A C 1
ATOM 3018 O O . LYS A 1 388 ? 40.556 17.152 19.006 1.00 56.91 388 LYS A O 1
ATOM 3023 N N . ARG A 1 389 ? 40.711 19.077 17.853 1.00 55.91 389 ARG A N 1
ATOM 3024 C CA . ARG A 1 389 ? 39.341 19.533 18.161 1.00 55.91 389 ARG A CA 1
ATOM 3025 C C . ARG A 1 389 ? 38.281 18.615 17.554 1.00 55.91 389 ARG A C 1
ATOM 3027 O O . ARG A 1 389 ? 37.300 18.315 18.223 1.00 55.91 389 ARG A O 1
ATOM 3034 N N . TYR A 1 390 ? 38.494 18.134 16.333 1.00 47.22 390 TYR A N 1
ATOM 3035 C CA . TYR A 1 390 ? 37.601 17.175 15.679 1.00 47.22 390 TYR A CA 1
ATOM 3036 C C . TYR A 1 390 ? 37.643 15.787 16.334 1.00 47.22 390 TYR A C 1
ATOM 3038 O O . TYR A 1 390 ? 36.596 15.188 16.584 1.00 47.22 390 TYR A O 1
ATOM 3046 N N . ALA A 1 391 ? 38.826 15.286 16.688 1.00 49.25 391 ALA A N 1
ATOM 3047 C CA . ALA A 1 391 ? 38.972 13.995 17.352 1.00 49.25 391 ALA A CA 1
ATOM 3048 C C . ALA A 1 391 ? 38.386 13.970 18.770 1.00 49.25 391 ALA A C 1
ATOM 3050 O O . ALA A 1 391 ? 37.853 12.943 19.183 1.00 49.25 391 ALA A O 1
ATOM 3051 N N . ALA A 1 392 ? 38.390 15.102 19.482 1.00 49.50 392 ALA A N 1
ATOM 3052 C CA . ALA A 1 392 ? 37.699 15.239 20.766 1.00 49.50 392 ALA A CA 1
ATOM 3053 C C . ALA A 1 392 ? 36.172 15.031 20.663 1.00 49.50 392 ALA A C 1
ATOM 3055 O O . ALA A 1 392 ? 35.533 14.729 21.668 1.00 49.50 392 ALA A O 1
ATOM 3056 N N . VAL A 1 393 ? 35.592 15.175 19.464 1.00 45.62 393 VAL A N 1
ATOM 3057 C CA . VAL A 1 393 ? 34.156 14.984 19.206 1.00 45.62 393 VAL A CA 1
ATOM 3058 C C . VAL A 1 393 ? 33.857 13.608 18.588 1.00 45.62 393 VAL A C 1
ATOM 3060 O O . VAL A 1 393 ? 32.803 13.043 18.871 1.00 45.62 393 VAL A O 1
ATOM 3063 N N . TYR A 1 394 ? 34.767 13.045 17.777 1.00 46.75 394 TYR A N 1
ATOM 3064 C CA . TYR A 1 394 ? 34.478 11.870 16.931 1.00 46.75 394 TYR A CA 1
ATOM 3065 C C . TYR A 1 394 ? 35.445 10.675 17.065 1.00 46.75 394 TYR A C 1
ATOM 3067 O O . TYR A 1 394 ? 35.221 9.651 16.426 1.00 46.75 394 TYR A O 1
ATOM 3075 N N . GLY A 1 395 ? 36.469 10.756 17.921 1.00 44.84 395 GLY A N 1
ATOM 3076 C CA . GLY A 1 395 ? 37.130 9.580 18.499 1.00 44.84 395 GLY A CA 1
ATOM 3077 C C . GLY A 1 395 ? 38.365 8.999 17.803 1.00 44.84 395 GLY A C 1
ATOM 3078 O O . GLY A 1 395 ? 38.949 8.092 18.387 1.00 44.84 395 GLY A O 1
ATOM 3079 N N . ASP A 1 396 ? 38.821 9.490 16.643 1.00 53.59 396 ASP A N 1
ATOM 3080 C CA . ASP A 1 396 ? 40.066 8.966 16.052 1.00 53.59 396 ASP A CA 1
ATOM 3081 C C . ASP A 1 396 ? 40.894 10.028 15.308 1.00 53.59 396 ASP A C 1
ATOM 3083 O O . ASP A 1 396 ? 40.419 10.662 14.367 1.00 53.59 396 ASP A O 1
ATOM 3087 N N . THR A 1 397 ? 42.126 10.273 15.772 1.00 53.59 397 THR A N 1
ATOM 3088 C CA . THR A 1 397 ? 42.927 11.464 15.396 1.00 53.59 397 THR A CA 1
ATOM 3089 C C . THR A 1 397 ? 43.967 11.158 14.316 1.00 53.59 397 THR A C 1
ATOM 3091 O O . THR A 1 397 ? 44.202 11.974 13.428 1.00 53.59 397 THR A O 1
ATOM 3094 N N . GLU A 1 398 ? 44.607 9.988 14.382 1.00 47.81 398 GLU A N 1
ATOM 3095 C CA . GLU A 1 398 ? 45.801 9.651 13.590 1.00 47.81 398 GLU A CA 1
ATOM 3096 C C . GLU A 1 398 ? 45.461 9.361 12.120 1.00 47.81 398 GLU A C 1
ATOM 3098 O O . GLU A 1 398 ? 46.098 9.869 11.195 1.00 47.81 398 GLU A O 1
ATOM 3103 N N . ASP A 1 399 ? 44.371 8.631 11.909 1.00 48.75 399 ASP A N 1
ATOM 3104 C CA . ASP A 1 399 ? 43.908 8.181 10.599 1.00 48.75 399 ASP A CA 1
ATOM 3105 C C . ASP A 1 399 ? 43.273 9.308 9.756 1.00 48.75 399 ASP A C 1
ATOM 3107 O O . ASP A 1 399 ? 43.241 9.246 8.519 1.00 48.75 399 ASP A O 1
ATOM 3111 N N . VAL A 1 400 ? 42.790 10.356 10.435 1.00 49.25 400 VAL A N 1
ATOM 3112 C CA . VAL A 1 400 ? 42.275 11.606 9.851 1.00 49.25 400 VAL A CA 1
ATOM 3113 C C . VAL A 1 400 ? 43.441 12.499 9.419 1.00 49.25 400 VAL A C 1
ATOM 3115 O O . VAL A 1 400 ? 43.488 12.934 8.269 1.00 49.25 400 VAL A O 1
ATOM 3118 N N . LEU A 1 401 ? 44.440 12.676 10.291 1.00 50.97 401 LEU A N 1
ATOM 3119 C CA . LEU A 1 401 ? 45.642 13.473 10.017 1.00 50.97 401 LEU A CA 1
ATOM 3120 C C . LEU A 1 401 ? 46.435 12.963 8.803 1.00 50.97 401 LEU A C 1
ATOM 3122 O O . LEU A 1 401 ? 46.864 13.756 7.962 1.00 50.97 401 LEU A O 1
ATOM 3126 N N . MET A 1 402 ? 46.611 11.643 8.683 1.00 50.38 402 MET A N 1
ATOM 3127 C CA . MET A 1 402 ? 47.385 11.043 7.588 1.00 50.38 402 MET A CA 1
ATOM 3128 C C . MET A 1 402 ? 46.651 11.103 6.241 1.00 50.38 402 MET A C 1
ATOM 3130 O O . MET A 1 402 ? 47.285 11.271 5.196 1.00 50.38 402 MET A O 1
ATOM 3134 N N . ARG A 1 403 ? 45.314 11.029 6.245 1.00 50.25 403 ARG A N 1
ATOM 3135 C CA . ARG A 1 403 ? 44.496 11.175 5.030 1.00 50.25 403 ARG A CA 1
ATOM 3136 C C . ARG A 1 403 ? 44.427 12.616 4.532 1.00 50.25 403 ARG A C 1
ATOM 3138 O O . ARG A 1 403 ? 44.555 12.833 3.327 1.00 50.25 403 ARG A O 1
ATOM 3145 N N . GLU A 1 404 ? 44.275 13.591 5.427 1.00 50.06 404 GLU A N 1
ATOM 3146 C CA . GLU A 1 404 ? 44.205 15.013 5.062 1.00 50.06 404 GLU A CA 1
ATOM 3147 C C . GLU A 1 404 ? 45.531 15.534 4.490 1.00 50.06 404 GLU A C 1
ATOM 3149 O O . GLU A 1 404 ? 45.542 16.212 3.456 1.00 50.06 404 GLU A O 1
ATOM 3154 N N . ALA A 1 405 ? 46.661 15.142 5.088 1.00 50.03 405 ALA A N 1
ATOM 3155 C CA . ALA A 1 405 ? 47.986 15.484 4.576 1.00 50.03 405 ALA A CA 1
ATOM 3156 C C . ALA A 1 405 ? 48.224 14.889 3.168 1.00 50.03 405 ALA A C 1
ATOM 3158 O O . ALA A 1 405 ? 48.691 15.590 2.264 1.00 50.03 405 ALA A O 1
ATOM 3159 N N . ALA A 1 406 ? 47.792 13.640 2.941 1.00 48.53 406 ALA A N 1
ATOM 3160 C CA . ALA A 1 406 ? 47.892 12.956 1.650 1.00 48.53 406 ALA A CA 1
ATOM 3161 C C . ALA A 1 406 ? 46.978 13.538 0.557 1.00 48.53 406 ALA A C 1
ATOM 3163 O O . ALA A 1 406 ? 47.319 13.468 -0.627 1.00 48.53 406 ALA A O 1
ATOM 3164 N N . GLN A 1 407 ? 45.818 14.096 0.914 1.00 49.66 407 GLN A N 1
ATOM 3165 C CA . GLN A 1 407 ? 44.889 14.699 -0.045 1.00 49.66 407 GLN A CA 1
ATOM 3166 C C . GLN A 1 407 ? 45.377 16.073 -0.517 1.00 49.66 407 GLN A C 1
ATOM 3168 O O . GLN A 1 407 ? 45.355 16.343 -1.716 1.00 49.66 407 GLN A O 1
ATOM 3173 N N . LYS A 1 408 ? 45.894 16.908 0.391 1.00 49.88 408 LYS A N 1
ATOM 3174 C CA . LYS A 1 408 ? 46.383 18.252 0.049 1.00 49.88 408 LYS A CA 1
ATOM 3175 C C . LYS A 1 408 ? 47.723 18.245 -0.704 1.00 49.88 408 LYS A C 1
ATOM 3177 O O . LYS A 1 408 ? 47.984 19.131 -1.515 1.00 49.88 408 LYS A O 1
ATOM 3182 N N . TYR A 1 409 ? 48.519 17.189 -0.524 1.00 50.94 409 TYR A N 1
ATOM 3183 C CA . TYR A 1 409 ? 49.700 16.890 -1.342 1.00 50.94 409 TYR A CA 1
ATOM 3184 C C . TYR A 1 409 ? 49.376 16.702 -2.831 1.00 50.94 409 TYR A C 1
ATOM 3186 O O . TYR A 1 409 ? 50.132 17.139 -3.698 1.00 50.94 409 TYR A O 1
ATOM 3194 N N . ARG A 1 410 ? 48.233 16.079 -3.152 1.00 50.28 410 ARG A N 1
ATOM 3195 C CA . ARG A 1 410 ? 47.835 15.855 -4.554 1.00 50.28 410 ARG A CA 1
ATOM 3196 C C . ARG A 1 410 ? 47.515 17.157 -5.293 1.00 50.28 410 ARG A C 1
ATOM 3198 O O . ARG A 1 410 ? 47.465 17.133 -6.517 1.00 50.28 410 ARG A O 1
ATOM 3205 N N . SER A 1 411 ? 47.315 18.258 -4.566 1.00 50.44 411 SER A N 1
ATOM 3206 C CA . SER A 1 411 ? 46.943 19.571 -5.100 1.00 50.44 411 SER A CA 1
ATOM 3207 C C . SER A 1 411 ? 48.043 20.639 -5.012 1.00 50.44 411 SER A C 1
ATOM 3209 O O . SER A 1 411 ? 47.770 21.778 -5.365 1.00 50.44 411 SER A O 1
ATOM 3211 N N . THR A 1 412 ? 49.256 20.325 -4.535 1.00 52.94 412 THR A N 1
ATOM 3212 C CA . THR A 1 412 ? 50.358 21.308 -4.406 1.00 52.94 412 THR A CA 1
ATOM 3213 C C . THR A 1 412 ? 51.273 21.299 -5.640 1.00 52.94 412 THR A C 1
ATOM 3215 O O . THR A 1 412 ? 51.696 20.228 -6.080 1.00 52.94 412 THR A O 1
ATOM 3218 N N . GLU A 1 413 ? 51.644 22.466 -6.182 1.00 54.62 413 GLU A N 1
ATOM 3219 C CA . GLU A 1 413 ? 52.509 22.555 -7.379 1.00 54.62 413 GLU A CA 1
ATOM 3220 C C . GLU A 1 413 ? 53.987 22.220 -7.083 1.00 54.62 413 GLU A C 1
ATOM 3222 O O . GLU A 1 413 ? 54.693 21.657 -7.925 1.00 54.62 413 GLU A O 1
ATOM 3227 N N . HIS A 1 414 ? 54.469 22.492 -5.862 1.00 55.59 414 HIS A N 1
ATOM 3228 C CA . HIS A 1 414 ? 55.876 22.323 -5.475 1.00 55.59 414 HIS A CA 1
ATOM 3229 C C . HIS A 1 414 ? 56.130 21.100 -4.580 1.00 55.59 414 HIS A C 1
ATOM 3231 O O . HIS A 1 414 ? 56.352 21.206 -3.369 1.00 55.59 414 HIS A O 1
ATOM 3237 N N . LYS A 1 415 ? 56.215 19.921 -5.206 1.00 55.50 415 LYS A N 1
ATOM 3238 C CA . LYS A 1 415 ? 56.428 18.625 -4.527 1.00 55.50 415 LYS A CA 1
ATOM 3239 C C . LYS A 1 415 ? 57.664 18.558 -3.604 1.00 55.50 415 LYS A C 1
ATOM 3241 O O . LYS A 1 415 ? 57.676 17.786 -2.659 1.00 55.50 415 LYS A O 1
ATOM 3246 N N . GLY A 1 416 ? 58.690 19.395 -3.793 1.00 55.66 416 GLY A N 1
ATOM 3247 C CA . GLY A 1 416 ? 59.921 19.384 -2.978 1.00 55.66 416 GLY A CA 1
ATOM 3248 C C . GLY A 1 416 ? 59.791 19.885 -1.525 1.00 55.66 416 GLY A C 1
ATOM 3249 O O . GLY A 1 416 ? 60.712 19.688 -0.731 1.00 55.66 416 GLY A O 1
ATOM 3250 N N . ARG A 1 417 ? 58.675 20.526 -1.145 1.00 53.59 417 ARG A N 1
ATOM 3251 C CA . ARG A 1 417 ? 58.410 20.961 0.248 1.00 53.59 417 ARG A CA 1
ATOM 3252 C C . ARG A 1 417 ? 57.774 19.867 1.123 1.00 53.59 417 ARG A C 1
ATOM 3254 O O . ARG A 1 417 ? 57.654 20.048 2.335 1.00 53.59 417 ARG A O 1
ATOM 3261 N N . GLU A 1 418 ? 57.461 18.722 0.521 1.00 50.09 418 GLU A N 1
ATOM 3262 C CA . GLU A 1 418 ? 56.817 17.536 1.099 1.00 50.09 418 GLU A CA 1
ATOM 3263 C C . GLU A 1 418 ? 57.442 17.082 2.425 1.00 50.09 418 GLU A C 1
ATOM 3265 O O . GLU A 1 418 ? 56.783 17.119 3.465 1.00 50.09 418 GLU A O 1
ATOM 3270 N N . PHE A 1 419 ? 58.735 16.742 2.432 1.00 50.56 419 PHE A N 1
ATOM 3271 C CA . PHE A 1 419 ? 59.406 16.222 3.630 1.00 50.56 419 PHE A CA 1
ATOM 3272 C C . PHE A 1 419 ? 59.374 17.192 4.817 1.00 50.56 419 PHE A C 1
ATOM 3274 O O . PHE A 1 419 ? 59.344 16.758 5.967 1.00 50.56 419 PHE A O 1
ATOM 3281 N N . ARG A 1 420 ? 59.359 18.505 4.556 1.00 58.41 420 ARG A N 1
ATOM 3282 C CA . ARG A 1 420 ? 59.324 19.517 5.621 1.00 58.41 420 ARG A CA 1
ATOM 3283 C C . ARG A 1 420 ? 57.928 19.676 6.205 1.00 58.41 420 ARG A C 1
ATOM 3285 O O . ARG A 1 420 ? 57.819 19.857 7.410 1.00 58.41 420 ARG A O 1
ATOM 3292 N N . PHE A 1 421 ? 56.884 19.583 5.385 1.00 58.66 421 PHE A N 1
ATOM 3293 C CA . PHE A 1 421 ? 55.500 19.700 5.845 1.00 58.66 421 PHE A CA 1
ATOM 3294 C C . PHE A 1 421 ? 55.053 18.463 6.629 1.00 58.66 421 PHE A C 1
ATOM 3296 O O . PHE A 1 421 ? 54.608 18.590 7.767 1.00 58.66 421 PHE A O 1
ATOM 3303 N N . TYR A 1 422 ? 55.275 17.260 6.089 1.00 53.75 422 TYR A N 1
ATOM 3304 C CA . TYR A 1 422 ? 55.011 16.017 6.824 1.00 53.75 422 TYR A CA 1
ATOM 3305 C C . TYR A 1 422 ? 55.897 15.899 8.066 1.00 53.75 422 TYR A C 1
ATOM 3307 O O . TYR A 1 422 ? 55.418 15.525 9.135 1.00 53.75 422 TYR A O 1
ATOM 3315 N N . GLY A 1 423 ? 57.170 16.294 7.950 1.00 57.25 423 GLY A N 1
ATOM 3316 C CA . GLY A 1 423 ? 58.079 16.399 9.084 1.00 57.25 423 GLY A CA 1
ATOM 3317 C C . GLY A 1 423 ? 57.543 17.336 10.167 1.00 57.25 423 GLY A C 1
ATOM 3318 O O . GLY A 1 423 ? 57.538 16.953 11.330 1.00 57.25 423 GLY A O 1
ATOM 3319 N N . ALA A 1 424 ? 57.030 18.516 9.808 1.00 64.56 424 ALA A N 1
ATOM 3320 C CA . ALA A 1 424 ? 56.462 19.477 10.753 1.00 64.56 424 ALA A CA 1
ATOM 3321 C C . ALA A 1 424 ? 55.172 18.974 11.419 1.00 64.56 424 ALA A C 1
ATOM 3323 O O . ALA A 1 424 ? 55.021 19.145 12.626 1.00 64.56 424 ALA A O 1
ATOM 3324 N N . ILE A 1 425 ? 54.280 18.304 10.680 1.00 58.69 425 ILE A N 1
ATOM 3325 C CA . ILE A 1 425 ? 53.062 17.689 11.237 1.00 58.69 425 ILE A CA 1
ATOM 3326 C C . ILE A 1 425 ? 53.433 16.603 12.252 1.00 58.69 425 ILE A C 1
ATOM 3328 O O . ILE A 1 425 ? 52.971 16.636 13.391 1.00 58.69 425 ILE A O 1
ATOM 3332 N N . ILE A 1 426 ? 54.320 15.676 11.877 1.00 57.06 426 ILE A N 1
ATOM 3333 C CA . ILE A 1 426 ? 54.784 14.601 12.768 1.00 57.06 426 ILE A CA 1
ATOM 3334 C C . ILE A 1 426 ? 55.484 15.185 14.000 1.00 57.06 426 ILE A C 1
ATOM 3336 O O . ILE A 1 426 ? 55.272 14.710 15.117 1.00 57.06 426 ILE A O 1
ATOM 3340 N N . ASN A 1 427 ? 56.301 16.224 13.814 1.00 62.06 427 ASN A N 1
ATOM 3341 C CA . ASN A 1 427 ? 57.027 16.858 14.907 1.00 62.06 427 ASN A CA 1
ATOM 3342 C C . ASN A 1 427 ? 56.078 17.604 15.852 1.00 62.06 427 ASN A C 1
ATOM 3344 O O . ASN A 1 427 ? 56.226 17.475 17.055 1.00 62.06 427 ASN A O 1
ATOM 3348 N N . GLN A 1 428 ? 55.043 18.282 15.348 1.00 70.06 428 GLN A N 1
ATOM 3349 C CA . GLN A 1 428 ? 54.034 18.942 16.184 1.00 70.06 428 GLN A CA 1
ATOM 3350 C C . GLN A 1 428 ? 53.120 17.948 16.920 1.00 70.06 428 GLN A C 1
ATOM 3352 O O . GLN A 1 428 ? 52.629 18.241 18.012 1.00 70.06 428 GLN A O 1
ATOM 3357 N N . LEU A 1 429 ? 52.888 16.763 16.347 1.00 59.59 429 LEU A N 1
ATOM 3358 C CA . LEU A 1 429 ? 52.165 15.681 17.017 1.00 59.59 429 LEU A CA 1
ATOM 3359 C C . LEU A 1 429 ? 52.979 15.069 18.162 1.00 59.59 429 LEU A C 1
ATOM 3361 O O . LEU A 1 429 ? 52.411 14.784 19.215 1.00 59.59 429 LEU A O 1
ATOM 3365 N N . LYS A 1 430 ? 54.294 14.892 17.972 1.00 59.81 430 LYS A N 1
ATOM 3366 C CA . LYS A 1 430 ? 55.198 14.286 18.967 1.00 59.81 430 LYS A CA 1
ATOM 3367 C C . LYS A 1 430 ? 55.742 15.280 20.000 1.00 59.81 430 LYS A C 1
ATOM 3369 O O . LYS A 1 430 ? 55.904 14.917 21.160 1.00 59.81 430 LYS A O 1
ATOM 3374 N N . TYR A 1 431 ? 56.013 16.515 19.588 1.00 65.94 431 TYR A N 1
ATOM 3375 C CA . TYR A 1 431 ? 56.680 17.569 20.357 1.00 65.94 431 TYR A CA 1
ATOM 3376 C C . TYR A 1 431 ? 56.029 18.935 20.058 1.00 65.94 431 TYR A C 1
ATOM 3378 O O . TYR A 1 431 ? 56.556 19.718 19.264 1.00 65.94 431 TYR A O 1
ATOM 3386 N N . PRO A 1 432 ? 54.861 19.235 20.656 1.00 70.88 432 PRO A N 1
ATOM 3387 C CA . PRO A 1 432 ? 54.111 20.442 20.336 1.00 70.88 432 PRO A CA 1
ATOM 3388 C C . PRO A 1 432 ? 54.861 21.714 20.753 1.00 70.88 432 PRO A C 1
ATOM 3390 O O . PRO A 1 432 ? 55.360 21.820 21.874 1.00 70.88 432 PRO A O 1
ATOM 3393 N N . LEU A 1 433 ? 54.900 22.703 19.858 1.00 68.75 433 LEU A N 1
ATOM 3394 C CA . LEU A 1 433 ? 55.420 24.040 20.154 1.00 68.75 433 LEU A CA 1
ATOM 3395 C C . LEU A 1 433 ? 54.608 24.722 21.267 1.00 68.75 433 LEU A C 1
ATOM 3397 O O . LEU A 1 433 ? 53.394 24.542 21.364 1.00 68.75 433 LEU A O 1
ATOM 3401 N N . SER A 1 434 ? 55.274 25.539 22.089 1.00 68.75 434 SER A N 1
ATOM 3402 C CA . SER A 1 434 ? 54.603 26.308 23.141 1.00 68.75 434 SER A CA 1
ATOM 3403 C C . SER A 1 434 ? 53.770 27.455 22.560 1.00 68.75 434 SER A C 1
ATOM 3405 O O . SER A 1 434 ? 54.106 28.028 21.519 1.00 68.75 434 SER A O 1
ATOM 3407 N N . GLU A 1 435 ? 52.702 27.844 23.262 1.00 67.19 435 GLU A N 1
ATOM 3408 C CA . GLU A 1 435 ? 51.824 28.939 22.825 1.00 67.19 435 GLU A CA 1
ATOM 3409 C C . GLU A 1 435 ? 52.569 30.259 22.571 1.00 67.19 435 GLU A C 1
ATOM 3411 O O . GLU A 1 435 ? 52.199 31.013 21.671 1.00 67.19 435 GLU A O 1
ATOM 3416 N N . GLU A 1 436 ? 53.612 30.562 23.348 1.00 67.62 436 GLU A N 1
ATOM 3417 C CA . GLU A 1 436 ? 54.412 31.781 23.167 1.00 67.62 436 GLU A CA 1
ATOM 3418 C C . GLU A 1 436 ? 55.155 31.787 21.827 1.00 67.62 436 GLU A C 1
ATOM 3420 O O . GLU A 1 436 ? 55.224 32.824 21.160 1.00 67.62 436 GLU A O 1
ATOM 3425 N N . ILE A 1 437 ? 55.653 30.624 21.395 1.00 67.38 437 ILE A N 1
ATOM 3426 C CA . ILE A 1 437 ? 56.338 30.454 20.111 1.00 67.38 437 ILE A CA 1
ATOM 3427 C C . ILE A 1 437 ? 55.329 30.545 18.961 1.00 67.38 437 ILE A C 1
ATOM 3429 O O . ILE A 1 437 ? 55.578 31.265 17.993 1.00 67.38 437 ILE A O 1
ATOM 3433 N N . ILE A 1 438 ? 54.162 29.908 19.095 1.00 68.06 438 ILE A N 1
ATOM 3434 C CA . ILE A 1 438 ? 53.084 29.960 18.093 1.00 68.06 438 ILE A CA 1
ATOM 3435 C C . ILE A 1 438 ? 52.611 31.410 17.894 1.00 68.06 438 ILE A C 1
ATOM 3437 O O . ILE A 1 438 ? 52.612 31.923 16.774 1.00 68.06 438 ILE A O 1
ATOM 3441 N N . LYS A 1 439 ? 52.331 32.135 18.986 1.00 71.50 439 LYS A N 1
ATOM 3442 C CA . LYS A 1 439 ? 51.940 33.558 18.946 1.00 71.50 439 LYS A CA 1
ATOM 3443 C C . LYS A 1 439 ? 53.023 34.444 18.323 1.00 71.50 439 LYS A C 1
ATOM 3445 O O . LYS A 1 439 ? 52.705 35.440 17.666 1.00 71.50 439 LYS A O 1
ATOM 3450 N N . HIS A 1 440 ? 54.303 34.120 18.513 1.00 68.19 440 HIS A N 1
ATOM 3451 C CA . HIS A 1 440 ? 55.404 34.835 17.867 1.00 68.19 440 HIS A CA 1
ATOM 3452 C C . HIS A 1 440 ? 55.445 34.585 16.349 1.00 68.19 440 HIS A C 1
ATOM 3454 O O . HIS A 1 440 ? 55.608 35.536 15.578 1.00 68.19 440 HIS A O 1
ATOM 3460 N N . MET A 1 441 ? 55.245 33.338 15.915 1.00 70.06 441 MET A N 1
ATOM 3461 C CA . MET A 1 441 ? 55.188 32.957 14.500 1.00 70.06 441 MET A CA 1
ATOM 3462 C C . MET A 1 441 ? 54.014 33.628 13.778 1.00 70.06 441 MET A C 1
ATOM 3464 O O . MET A 1 441 ? 54.229 34.294 12.765 1.00 70.06 441 MET A O 1
ATOM 3468 N N . GLU A 1 442 ? 52.812 33.600 14.360 1.00 71.88 442 GLU A N 1
ATOM 3469 C CA . GLU A 1 442 ? 51.639 34.289 13.803 1.00 71.88 442 GLU A CA 1
ATOM 3470 C C . GLU A 1 442 ? 51.874 35.794 13.615 1.00 71.88 442 GLU A C 1
ATOM 3472 O O . GLU A 1 442 ? 51.489 36.382 12.604 1.00 71.88 442 GLU A O 1
ATOM 3477 N N . ARG A 1 443 ? 52.516 36.456 14.588 1.00 73.75 443 ARG A N 1
ATOM 3478 C CA . ARG A 1 443 ? 52.836 37.892 14.493 1.00 73.75 443 ARG A CA 1
ATOM 3479 C C . ARG A 1 443 ? 53.826 38.180 13.368 1.00 73.75 443 ARG A C 1
ATOM 3481 O O . ARG A 1 443 ? 53.723 39.226 12.726 1.00 73.75 443 ARG A O 1
ATOM 3488 N N . LYS A 1 444 ? 54.785 37.283 13.135 1.00 69.44 444 LYS A N 1
ATOM 3489 C CA . LYS A 1 444 ? 55.789 37.402 12.071 1.00 69.44 444 LYS A CA 1
ATOM 3490 C C . LYS A 1 444 ? 55.165 37.206 10.687 1.00 69.44 444 LYS A C 1
ATOM 3492 O O . LYS A 1 444 ? 55.497 37.949 9.767 1.00 69.44 444 LYS A O 1
ATOM 3497 N N . GLU A 1 445 ? 54.218 36.286 10.558 1.00 70.06 445 GLU A N 1
ATOM 3498 C CA . GLU A 1 445 ? 53.496 36.019 9.310 1.00 70.06 445 GLU A CA 1
ATOM 3499 C C . GLU A 1 445 ? 52.526 37.147 8.947 1.00 70.06 445 GLU A C 1
ATOM 3501 O O . GLU A 1 445 ? 52.554 37.667 7.832 1.00 70.06 445 GLU A O 1
ATOM 3506 N N . ARG A 1 446 ? 51.788 37.671 9.935 1.00 69.31 446 ARG A N 1
ATOM 3507 C CA . ARG A 1 446 ? 50.957 38.876 9.762 1.00 69.31 446 ARG A CA 1
ATOM 3508 C C . ARG A 1 446 ? 51.761 40.115 9.349 1.00 69.31 446 ARG A C 1
ATOM 3510 O O . ARG A 1 446 ? 51.197 41.018 8.740 1.00 69.31 446 ARG A O 1
ATOM 3517 N N . ARG A 1 447 ? 53.055 40.193 9.691 1.00 68.69 447 ARG A N 1
ATOM 3518 C CA . ARG A 1 447 ? 53.961 41.265 9.233 1.00 68.69 447 ARG A CA 1
ATOM 3519 C C . ARG A 1 447 ? 54.445 41.046 7.798 1.00 68.69 447 ARG A C 1
ATOM 3521 O O . ARG A 1 447 ? 54.579 42.026 7.080 1.00 68.69 447 ARG A O 1
ATOM 3528 N N . ARG A 1 448 ? 54.665 39.794 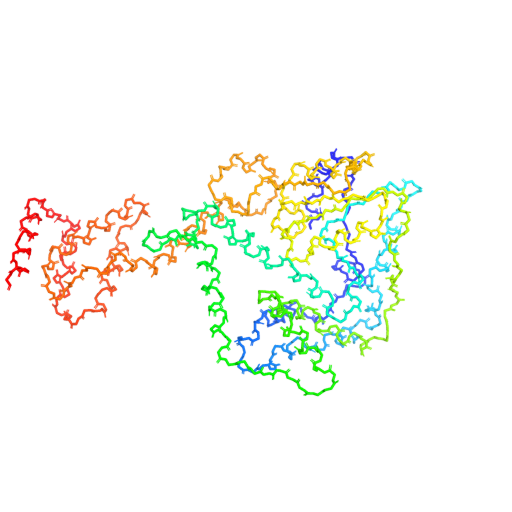7.379 1.00 60.72 448 ARG A N 1
ATOM 3529 C CA . ARG A 1 448 ? 55.053 39.438 6.001 1.00 60.72 448 ARG A CA 1
ATOM 3530 C C . ARG A 1 448 ? 53.952 39.694 4.976 1.00 60.72 448 ARG A C 1
ATOM 3532 O O . ARG A 1 448 ? 54.284 40.037 3.861 1.00 60.72 448 ARG A O 1
ATOM 3539 N N . HIS A 1 449 ? 52.682 39.581 5.361 1.00 55.78 449 HIS A N 1
ATOM 3540 C CA . HIS A 1 449 ? 51.547 39.905 4.485 1.00 55.78 449 HIS A CA 1
ATOM 3541 C C . HIS A 1 449 ? 51.181 41.403 4.435 1.00 55.78 449 HIS A C 1
ATOM 3543 O O . HIS A 1 449 ? 50.252 41.778 3.725 1.00 55.78 449 HIS A O 1
ATOM 3549 N N . ARG A 1 450 ? 51.848 42.267 5.220 1.00 54.03 450 ARG A N 1
ATOM 3550 C CA . ARG A 1 450 ? 51.629 43.731 5.219 1.00 54.03 450 ARG A CA 1
ATOM 3551 C C . ARG A 1 450 ? 52.662 44.514 4.395 1.00 54.03 450 ARG A C 1
ATOM 3553 O O . ARG A 1 450 ? 52.490 45.720 4.235 1.00 54.03 450 ARG A O 1
ATOM 3560 N N . HIS A 1 451 ? 53.717 43.855 3.926 1.00 42.97 451 HIS A N 1
ATOM 3561 C CA . HIS A 1 451 ? 54.650 44.347 2.909 1.00 42.97 451 HIS A CA 1
ATOM 3562 C C . HIS A 1 451 ? 54.418 43.560 1.630 1.00 42.97 451 HIS A C 1
ATOM 3564 O O . HIS A 1 451 ? 54.640 44.160 0.558 1.00 42.97 451 HIS A O 1
#

pLDDT: mean 71.87, std 16.78, range [34.84, 97.19]

Radius of gyration: 30.56 Å; chains: 1; bounding box: 87×70×61 Å

InterPro domains:
  IPR013595 Peptidase S33 tripeptidyl aminopeptidase-like, C-terminal [PF08386] (241-310)
  IPR029058 Alpha/Beta hydrolase fold [G3DSA:3.40.50.1820] (3-301)
  IPR029058 Alpha/Beta hydrolase fold [SSF53474] (178-285)